Protein 4GLW (pdb70)

B-factor: mean 38.47, std 12.57, range [17.74, 134.4]

Nearest PDB structures (foldseek):
  4glw-assembly1_B  TM=1.004E+00  e=6.369E-64  Streptococcus pneumoniae P1031
  4glw-assembly1_A  TM=9.899E-01  e=1.123E-56  Streptococcus pneumoniae P1031
  5fpr-assembly1_A  TM=9.314E-01  e=1.658E-40  Staphylococcus aureus
  3jsn-assembly1_A  TM=9.360E-01  e=1.765E-40  Staphylococcus aureus
  1b04-assembly1_A  TM=9.534E-01  e=2.132E-38  Geobacillus stearothermophilus

Structure (mmCIF, N/CA/C/O backbone):
data_4GLW
#
_entry.id   4GLW
#
_cell.length_a   56.730
_cell.length_b   56.730
_cell.length_c   197.930
_cell.angle_alpha   90.000
_cell.angle_beta   90.000
_cell.angle_gamma   120.000
#
_symmetry.space_group_name_H-M   'P 31'
#
loop_
_entity.id
_entity.type
_entity.pdbx_description
1 polymer 'DNA ligase'
2 non-polymer 'SULFATE ION'
3 non-polymer 7-methoxy-6-methylpteridine-2,4-diamine
4 non-polymer 'BETA-NICOTINAMIDE RIBOSE MONOPHOSPHATE'
5 water water
#
loop_
_atom_site.group_PDB
_atom_site.id
_atom_site.type_symbol
_atom_site.label_atom_id
_atom_site.label_alt_id
_atom_site.label_comp_id
_atom_site.label_asym_id
_atom_site.label_entity_id
_atom_site.label_seq_id
_atom_site.pdbx_PDB_ins_code
_atom_site.Cartn_x
_atom_site.Cartn_y
_atom_site.Cartn_z
_atom_site.occupancy
_atom_site.B_iso_or_equiv
_atom_site.auth_seq_id
_atom_site.auth_comp_id
_atom_site.auth_asym_id
_atom_site.auth_atom_id
_atom_site.pdbx_PDB_model_num
ATOM 1 N N . ASN A 1 2 ? 2.760 27.790 5.469 1.00 60.39 2 ASN A N 1
ATOM 2 C CA . ASN A 1 2 ? 1.938 26.565 5.230 1.00 61.63 2 ASN A CA 1
ATOM 3 C C . ASN A 1 2 ? 0.459 26.840 5.478 1.00 65.03 2 ASN A C 1
ATOM 4 O O . ASN A 1 2 ? -0.369 26.720 4.559 1.00 58.61 2 ASN A O 1
ATOM 6 N N . LYS A 1 3 ? 0.134 27.223 6.717 1.00 63.15 3 LYS A N 1
ATOM 7 C CA . LYS A 1 3 ? -1.237 27.547 7.096 1.00 60.53 3 LYS A CA 1
ATOM 8 C C . LYS A 1 3 ? -1.731 28.649 6.165 1.00 64.97 3 LYS A C 1
ATOM 9 O O . LYS A 1 3 ? -2.939 28.764 5.884 1.00 66.03 3 LYS A O 1
ATOM 11 N N . ARG A 1 4 ? -0.771 29.440 5.681 1.00 62.82 4 ARG A N 1
ATOM 12 C CA . ARG A 1 4 ? -0.995 30.438 4.642 1.00 63.27 4 ARG A CA 1
ATOM 13 C C . ARG A 1 4 ? -1.783 29.834 3.431 1.00 66.16 4 ARG A C 1
ATOM 14 O O . ARG A 1 4 ? -2.988 30.066 3.262 1.00 72.60 4 ARG A O 1
ATOM 16 N N . MET A 1 5 ? -1.094 29.040 2.616 1.00 65.83 5 MET A N 1
ATOM 17 C CA . MET A 1 5 ? -1.687 28.334 1.480 1.00 64.75 5 MET A CA 1
ATOM 18 C C . MET A 1 5 ? -2.809 27.387 1.864 1.00 59.40 5 MET A C 1
ATOM 19 O O . MET A 1 5 ? -3.806 27.311 1.146 1.00 62.87 5 MET A O 1
ATOM 24 N N . ASN A 1 6 ? -2.640 26.659 2.975 1.00 63.23 6 ASN A N 1
ATOM 25 C CA . ASN A 1 6 ? -3.713 25.802 3.534 1.00 60.54 6 ASN A CA 1
ATOM 26 C C . ASN A 1 6 ? -5.089 26.493 3.433 1.00 58.82 6 ASN A C 1
ATOM 27 O O . ASN A 1 6 ? -6.066 25.866 3.035 1.00 65.97 6 ASN A O 1
ATOM 29 N N . GLU A 1 7 ? -5.140 27.788 3.750 1.00 58.91 7 GLU A N 1
ATOM 30 C CA . GLU A 1 7 ? -6.242 28.669 3.326 1.00 59.96 7 GLU A CA 1
ATOM 31 C C . GLU A 1 7 ? -5.788 29.557 2.153 1.00 65.40 7 GLU A C 1
ATOM 32 O O . GLU A 1 7 ? -6.606 30.182 1.455 1.00 61.33 7 GLU A O 1
ATOM 34 N N . ARG A 1 37 ? -5.471 35.253 -6.747 1.00 75.68 37 ARG A N 1
ATOM 35 C CA . ARG A 1 37 ? -4.172 35.603 -7.340 1.00 72.18 37 ARG A CA 1
ATOM 36 C C . ARG A 1 37 ? -3.073 35.445 -6.308 1.00 68.84 37 ARG A C 1
ATOM 37 O O . ARG A 1 37 ? -1.918 35.225 -6.668 1.00 78.66 37 ARG A O 1
ATOM 39 N N . GLU A 1 38 ? -3.441 35.531 -5.030 1.00 66.14 38 GLU A N 1
ATOM 40 C CA . GLU A 1 38 ? -2.473 35.482 -3.925 1.00 62.86 38 GLU A CA 1
ATOM 41 C C . GLU A 1 38 ? -1.698 34.162 -3.868 1.00 66.95 38 GLU A C 1
ATOM 42 O O . GLU A 1 38 ? -0.464 34.140 -3.641 1.00 59.49 38 GLU A O 1
ATOM 44 N N . LEU A 1 39 ? -2.428 33.064 -4.082 1.00 67.09 39 LEU A N 1
ATOM 45 C CA . LEU A 1 39 ? -1.856 31.736 -4.012 1.00 54.18 39 LEU A CA 1
ATOM 46 C C . LEU A 1 39 ? -0.689 31.580 -4.966 1.00 51.73 39 LEU A C 1
ATOM 47 O O . LEU A 1 39 ? 0.366 30.991 -4.615 1.00 39.90 39 LEU A O 1
ATOM 49 N N . VAL A 1 40 ? -0.897 32.118 -6.173 1.00 53.92 40 VAL A N 1
ATOM 50 C CA . VAL A 1 40 ? 0.037 32.014 -7.299 1.00 54.64 40 VAL A CA 1
ATOM 51 C C . VAL A 1 40 ? 1.393 32.567 -6.861 1.00 58.68 40 VAL A C 1
ATOM 52 O O . VAL A 1 40 ? 2.441 31.903 -7.012 1.00 55.10 40 VAL A O 1
ATOM 54 N N . GLU A 1 41 ? 1.342 33.775 -6.282 1.00 61.85 41 GLU A N 1
ATOM 55 C CA . GLU A 1 41 ? 2.512 34.475 -5.764 1.00 61.53 41 GLU A CA 1
ATOM 56 C C . GLU A 1 41 ? 3.226 33.605 -4.731 1.00 59.85 41 GLU A C 1
ATOM 57 O O . GLU A 1 41 ? 4.448 33.371 -4.850 1.00 59.88 41 GLU A O 1
ATOM 59 N N . LEU A 1 42 ? 2.474 33.088 -3.748 1.00 56.94 42 LEU A N 1
ATOM 60 C CA . LEU A 1 42 ? 3.096 32.220 -2.718 1.00 56.02 42 LEU A CA 1
ATOM 61 C C . LEU A 1 42 ? 3.686 30.920 -3.305 1.00 60.02 42 LEU A C 1
ATOM 62 O O . LEU A 1 42 ? 4.736 30.444 -2.838 1.00 51.96 42 LEU A O 1
ATOM 64 N N . GLU A 1 43 ? 3.029 30.392 -4.351 1.00 59.8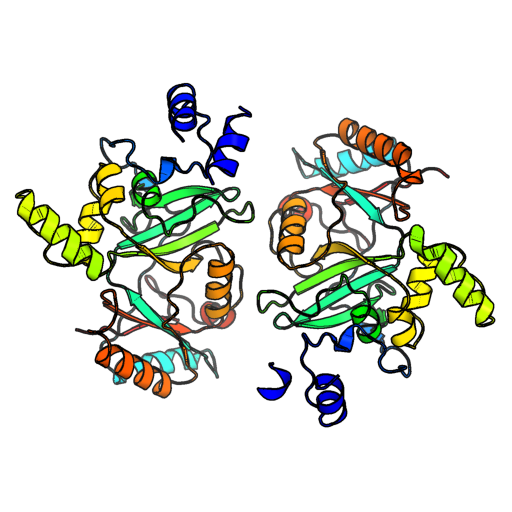7 43 GLU A N 1
ATOM 65 C CA . GLU A 1 43 ? 3.444 29.162 -5.004 1.00 64.29 43 GLU A CA 1
ATOM 66 C C . GLU A 1 43 ? 4.698 29.364 -5.862 1.00 71.07 43 GLU A C 1
ATOM 67 O O . GLU A 1 43 ? 5.576 28.469 -5.951 1.00 65.65 43 GLU A O 1
ATOM 69 N N . THR A 1 44 ? 4.817 30.538 -6.480 1.00 71.19 44 THR A N 1
ATOM 70 C CA . THR A 1 44 ? 6.027 30.794 -7.268 1.00 69.68 44 THR A CA 1
ATOM 71 C C . THR A 1 44 ? 7.211 31.094 -6.357 1.00 69.83 44 THR A C 1
ATOM 72 O O . THR A 1 44 ? 8.364 30.850 -6.730 1.00 72.51 44 THR A O 1
ATOM 76 N N . ALA A 1 45 ? 6.901 31.585 -5.154 1.00 73.47 45 ALA A N 1
ATOM 77 C CA . ALA A 1 45 ? 7.891 31.894 -4.110 1.00 75.45 45 ALA A CA 1
ATOM 78 C C . ALA A 1 45 ? 8.576 30.657 -3.509 1.00 80.30 45 ALA A C 1
ATOM 79 O O . ALA A 1 45 ? 9.805 30.530 -3.549 1.00 88.23 45 ALA A O 1
ATOM 81 N N . TYR A 1 46 ? 7.780 29.751 -2.951 1.00 84.55 46 TYR A N 1
ATOM 82 C CA . TYR A 1 46 ? 8.299 28.503 -2.413 1.00 85.60 46 TYR A CA 1
ATOM 83 C C . TYR A 1 46 ? 7.800 27.309 -3.258 1.00 84.64 46 TYR A C 1
ATOM 84 O O . TYR A 1 46 ? 7.082 26.450 -2.735 1.00 79.61 46 TYR A O 1
ATOM 86 N N . PRO A 1 47 ? 8.179 27.250 -4.565 1.00 77.65 47 PRO A N 1
ATOM 87 C CA . PRO A 1 47 ? 7.731 26.137 -5.408 1.00 81.82 47 PRO A CA 1
ATOM 88 C C . PRO A 1 47 ? 7.923 24.766 -4.742 1.00 87.01 47 PRO A C 1
ATOM 89 O O . PRO A 1 47 ? 7.095 23.870 -4.948 1.00 89.75 47 PRO A O 1
ATOM 93 N N . GLU A 1 48 ? 8.974 24.627 -3.926 1.00 84.32 48 GLU A N 1
ATOM 94 C CA . GLU A 1 48 ? 9.235 23.400 -3.144 1.00 82.28 48 GLU A CA 1
ATOM 95 C C . GLU A 1 48 ? 8.055 22.878 -2.268 1.00 80.01 48 GLU A C 1
ATOM 96 O O . GLU A 1 48 ? 8.167 21.805 -1.673 1.00 80.81 48 GLU A O 1
ATOM 98 N N . GLN A 1 49 ? 6.935 23.615 -2.207 1.00 75.54 49 GLN A N 1
ATOM 99 C CA . GLN A 1 49 ? 5.782 23.269 -1.321 1.00 68.34 49 GLN A CA 1
ATOM 100 C C . GLN A 1 49 ? 4.309 23.668 -1.775 1.00 65.92 49 GLN A C 1
ATOM 101 O O . GLN A 1 49 ? 3.531 24.206 -0.965 1.00 61.07 49 GLN A O 1
ATOM 103 N N . VAL A 1 50 ? 3.946 23.393 -3.047 1.00 61.13 50 VAL A N 1
ATOM 104 C CA . VAL A 1 50 ? 2.561 23.502 -3.546 1.00 48.16 50 VAL A CA 1
ATOM 105 C C . VAL A 1 50 ? 1.650 22.395 -2.982 1.00 50.88 50 VAL A C 1
ATOM 106 O O . VAL A 1 50 ? 2.078 21.250 -2.792 1.00 52.41 50 VAL A O 1
ATOM 108 N N . LEU A 1 51 ? 0.393 22.743 -2.703 1.00 47.68 51 LEU A N 1
ATOM 109 C CA . LEU A 1 51 ? -0.623 21.781 -2.232 1.00 45.61 51 LEU A CA 1
ATOM 110 C C . LEU A 1 51 ? -1.203 20.827 -3.337 1.00 44.14 51 LEU A C 1
ATOM 111 O O . LEU A 1 51 ? -1.534 21.265 -4.444 1.00 39.64 51 LEU A O 1
ATOM 116 N N . ALA A 1 52 ? -1.318 19.533 -3.018 1.00 41.22 52 ALA A N 1
ATOM 117 C CA . ALA A 1 52 ? -1.801 18.523 -3.976 1.00 41.77 52 ALA A CA 1
ATOM 118 C C . ALA A 1 52 ? -3.143 18.958 -4.490 1.00 43.98 52 ALA A C 1
ATOM 119 O O . ALA A 1 52 ? -3.457 18.792 -5.672 1.00 39.54 52 ALA A O 1
ATOM 121 N N . ASP A 1 53 ? -3.924 19.584 -3.603 1.00 41.75 53 ASP A N 1
ATOM 122 C CA . ASP A 1 53 ? -5.277 19.943 -3.946 1.00 45.50 53 ASP A CA 1
ATOM 123 C C . ASP A 1 53 ? -5.372 21.331 -4.584 1.00 45.37 53 ASP A C 1
ATOM 124 O O . ASP A 1 53 ? -6.475 21.759 -4.966 1.00 37.89 53 ASP A O 1
ATOM 126 N N . SER A 1 54 ? -4.218 22.017 -4.725 1.00 46.49 54 SER A N 1
ATOM 127 C CA . SER A 1 54 ? -4.154 23.366 -5.321 1.00 43.40 54 SER A CA 1
ATOM 128 C C . SER A 1 54 ? -4.923 23.425 -6.668 1.00 43.74 54 SER A C 1
ATOM 129 O O . SER A 1 54 ? -4.697 22.567 -7.515 1.00 44.39 54 SER A O 1
ATOM 132 N N . PRO A 1 55 ? -5.847 24.413 -6.857 1.00 46.46 55 PRO A N 1
ATOM 133 C CA . PRO A 1 55 ? -6.605 24.662 -8.129 1.00 46.10 55 PRO A CA 1
ATOM 134 C C . PRO A 1 55 ? -5.691 25.221 -9.245 1.00 46.74 55 PRO A C 1
ATOM 135 O O . PRO A 1 55 ? -6.124 25.426 -10.399 1.00 47.69 55 PRO A O 1
ATOM 139 N N . THR A 1 56 ? -4.454 25.515 -8.837 1.00 42.19 56 THR A N 1
ATOM 140 C CA . THR A 1 56 ? -3.330 25.949 -9.675 1.00 38.24 56 THR A CA 1
ATOM 141 C C . THR A 1 56 ? -2.892 24.877 -10.684 1.00 35.48 56 THR A C 1
ATOM 142 O O . THR A 1 56 ? -2.596 25.212 -11.815 1.00 33.76 56 THR A O 1
ATOM 146 N N . HIS A 1 57 ? -2.997 23.595 -10.308 1.00 32.21 57 HIS A N 1
ATOM 147 C CA . HIS A 1 57 ? -2.669 22.442 -11.222 1.00 37.62 57 HIS A CA 1
ATOM 148 C C . HIS A 1 57 ? -3.608 22.246 -12.406 1.00 36.86 57 HIS A C 1
ATOM 149 O O . HIS A 1 57 ? -3.332 21.431 -13.293 1.00 34.56 57 HIS A O 1
ATOM 156 N N . ARG A 1 58 ? -4.750 22.938 -12.381 1.00 35.14 58 ARG A N 1
ATOM 157 C CA . ARG A 1 58 ? -5.762 22.912 -13.434 1.00 35.17 58 ARG A CA 1
ATOM 158 C C . ARG A 1 58 ? -5.503 23.917 -14.551 1.00 40.34 58 ARG A C 1
ATOM 159 O O . ARG A 1 58 ? -6.207 23.905 -15.556 1.00 37.72 58 ARG A O 1
ATOM 167 N N . VAL A 1 59 ? -4.520 24.803 -14.350 1.00 36.18 59 VAL A N 1
ATOM 168 C CA . VAL A 1 59 ? -4.220 25.876 -15.293 1.00 36.82 59 VAL A CA 1
ATOM 169 C C . VAL A 1 59 ? -2.798 25.630 -15.751 1.00 36.00 59 VAL A C 1
ATOM 170 O O . VAL A 1 59 ? -2.015 24.938 -15.064 1.00 34.27 59 VAL A O 1
ATOM 174 N N . GLY A 1 60 ? -2.511 26.175 -16.935 1.00 36.66 60 GLY A N 1
ATOM 175 C CA . GLY A 1 60 ? -1.214 26.209 -17.601 1.00 33.39 60 GLY A CA 1
ATOM 176 C C . GLY A 1 60 ? 0.011 26.211 -16.742 1.00 38.37 60 GLY A C 1
ATOM 177 O O . GLY A 1 60 ? 0.153 27.056 -15.896 1.00 53.29 60 GLY A O 1
ATOM 178 N N . GLY A 1 61 ? 0.891 25.247 -16.922 1.00 35.43 61 GLY A N 1
ATOM 179 C CA . GLY A 1 61 ? 2.086 25.185 -16.077 1.00 34.96 61 GLY A CA 1
ATOM 180 C C . GLY A 1 61 ? 3.224 25.120 -17.046 1.00 34.50 61 GLY A C 1
ATOM 181 O O . GLY A 1 61 ? 3.173 25.751 -18.119 1.00 42.02 61 GLY A O 1
ATOM 182 N N . LYS A 1 62 ? 4.203 24.318 -16.694 1.00 34.26 62 LYS A N 1
ATOM 183 C CA . LYS A 1 62 ? 5.413 24.118 -17.444 1.00 37.37 62 LYS A CA 1
ATOM 184 C C . LYS A 1 62 ? 5.202 23.497 -18.784 1.00 38.51 62 LYS A C 1
ATOM 185 O O . LYS A 1 62 ? 4.220 22.782 -18.984 1.00 40.28 62 LYS A O 1
ATOM 191 N N . VAL A 1 63 ? 6.098 23.814 -19.706 1.00 40.32 63 VAL A N 1
ATOM 192 C CA . VAL A 1 63 ? 6.438 22.914 -20.806 1.00 40.46 63 VAL A CA 1
ATOM 193 C C . VAL A 1 63 ? 7.548 21.960 -20.382 1.00 41.75 63 VAL A C 1
ATOM 194 O O . VAL A 1 63 ? 8.594 22.380 -19.900 1.00 44.27 63 VAL A O 1
ATOM 198 N N . LEU A 1 64 ? 7.315 20.677 -20.627 1.00 39.67 64 LEU A N 1
ATOM 199 C CA . LEU A 1 64 ? 8.110 19.562 -20.147 1.00 46.76 64 LEU A CA 1
ATOM 200 C C . LEU A 1 64 ? 9.190 19.250 -21.152 1.00 49.09 64 LEU A C 1
ATOM 201 O O . LEU A 1 64 ? 9.022 19.576 -22.337 1.00 49.04 64 LEU A O 1
ATOM 203 N N . ASP A 1 65 ? 10.260 18.583 -20.691 1.00 53.85 65 ASP A N 1
ATOM 204 C CA . ASP A 1 65 ? 11.411 18.172 -21.533 1.00 56.63 65 ASP A CA 1
ATOM 205 C C . ASP A 1 65 ? 10.991 17.087 -22.540 1.00 55.73 65 ASP A C 1
ATOM 206 O O . ASP A 1 65 ? 10.789 17.359 -23.731 1.00 64.87 65 ASP A O 1
ATOM 208 N N . GLY A 1 66 ? 10.856 15.862 -22.064 1.00 56.48 66 GLY A N 1
ATOM 209 C CA . GLY A 1 66 ? 10.027 14.854 -22.732 1.00 45.28 66 GLY A CA 1
ATOM 210 C C . GLY A 1 66 ? 9.301 14.175 -21.596 1.00 44.89 66 GLY A C 1
ATOM 211 O O . GLY A 1 66 ? 9.478 14.573 -20.428 1.00 39.61 66 GLY A O 1
ATOM 212 N N . PHE A 1 67 ? 8.515 13.143 -21.902 1.00 39.78 67 PHE A N 1
ATOM 213 C CA . PHE A 1 67 ? 7.929 12.305 -20.855 1.00 41.07 67 PHE A CA 1
ATOM 214 C C . PHE A 1 67 ? 8.939 11.295 -20.377 1.00 39.94 67 PHE A C 1
ATOM 215 O O . PHE A 1 67 ? 9.732 10.781 -21.149 1.00 48.28 67 PHE A O 1
ATOM 223 N N . GLU A 1 68 ? 8.934 11.024 -19.094 1.00 38.22 68 GLU A N 1
ATOM 224 C CA . GLU A 1 68 ? 9.664 9.891 -18.583 1.00 42.79 68 GLU A CA 1
ATOM 225 C C . GLU A 1 68 ? 8.952 8.604 -19.018 1.00 44.42 68 GLU A C 1
ATOM 226 O O . GLU A 1 68 ? 7.748 8.611 -19.265 1.00 49.79 68 GLU A O 1
ATOM 228 N N . LYS A 1 69 ? 9.681 7.505 -19.152 1.00 49.54 69 LYS A N 1
ATOM 229 C CA . LYS A 1 69 ? 9.022 6.225 -19.410 1.00 49.37 69 LYS A CA 1
ATOM 230 C C . LYS A 1 69 ? 8.624 5.686 -18.033 1.00 53.26 69 LYS A C 1
ATOM 231 O O . LYS A 1 69 ? 9.337 5.930 -17.068 1.00 61.90 69 LYS A O 1
ATOM 233 N N . TYR A 1 70 ? 7.463 5.018 -17.924 1.00 50.14 70 TYR A N 1
ATOM 234 C CA . TYR A 1 70 ? 6.959 4.506 -16.636 1.00 46.73 70 TYR A CA 1
ATOM 235 C C . TYR A 1 70 ? 6.624 2.994 -16.752 1.00 44.66 70 TYR A C 1
ATOM 236 O O . TYR A 1 70 ? 5.962 2.553 -17.710 1.00 41.60 70 TYR A O 1
ATOM 245 N N . SER A 1 71 ? 7.050 2.189 -15.791 1.00 42.45 71 SER A N 1
ATOM 246 C CA . SER A 1 71 ? 6.764 0.760 -15.992 1.00 43.01 71 SER A CA 1
ATOM 247 C C . SER A 1 71 ? 5.571 0.378 -15.128 1.00 36.68 71 SER A C 1
ATOM 248 O O . SER A 1 71 ? 5.490 0.782 -13.978 1.00 35.11 71 SER A O 1
ATOM 251 N N . HIS A 1 72 ? 4.589 -0.305 -15.708 1.00 38.45 72 HIS A N 1
ATOM 252 C CA . HIS A 1 72 ? 3.299 -0.424 -15.014 1.00 34.29 72 HIS A CA 1
ATOM 253 C C . HIS A 1 72 ? 3.421 -1.416 -13.914 1.00 36.13 72 HIS A C 1
ATOM 254 O O . HIS A 1 72 ? 3.756 -2.572 -14.136 1.00 44.72 72 HIS A O 1
ATOM 261 N N . GLN A 1 73 ? 3.216 -0.958 -12.700 1.00 34.75 73 GLN A N 1
ATOM 262 C CA . GLN A 1 73 ? 3.079 -1.830 -11.546 1.00 38.53 73 GLN A CA 1
ATOM 263 C C . GLN A 1 73 ? 2.100 -2.995 -11.800 1.00 40.35 73 GLN A C 1
ATOM 264 O O . GLN A 1 73 ? 2.415 -4.136 -11.500 1.00 38.85 73 GLN A O 1
ATOM 270 N N . TYR A 1 74 ? 0.909 -2.693 -12.344 1.00 36.19 74 TYR A N 1
ATOM 271 C CA . TYR A 1 74 ? -0.042 -3.745 -12.721 1.00 35.85 74 TYR A CA 1
ATOM 272 C C . TYR A 1 74 ? -0.244 -3.766 -14.264 1.00 37.60 74 TYR A C 1
ATOM 273 O O . TYR A 1 74 ? -0.593 -2.741 -14.874 1.00 37.31 74 TYR A O 1
ATOM 282 N N . PRO A 1 75 ? -0.044 -4.941 -14.903 1.00 36.47 75 PRO A N 1
ATOM 283 C CA . PRO A 1 75 ? -0.010 -4.991 -16.407 1.00 38.85 75 PRO A CA 1
ATOM 284 C C . PRO A 1 75 ? -1.318 -4.528 -17.024 1.00 33.00 75 PRO A C 1
ATOM 285 O O . PRO A 1 75 ? -2.347 -4.853 -16.517 1.00 32.97 75 PRO A O 1
ATOM 289 N N . LEU A 1 76 ? -1.286 -3.702 -18.050 1.00 34.11 76 LEU A N 1
ATOM 290 C CA . LEU A 1 76 ? -2.538 -3.140 -18.496 1.00 37.92 76 LEU A CA 1
ATOM 291 C C . LEU A 1 76 ? -2.943 -3.997 -19.697 1.00 42.10 76 LEU A C 1
ATOM 292 O O . LEU A 1 76 ? -2.385 -3.884 -20.790 1.00 50.65 76 LEU A O 1
ATOM 297 N N . TYR A 1 77 ? -3.853 -4.935 -19.465 1.00 40.95 77 TYR A N 1
ATOM 298 C CA . TYR A 1 77 ? -4.175 -5.902 -20.521 1.00 36.35 77 TYR A CA 1
ATOM 299 C C . TYR A 1 77 ? -5.114 -5.339 -21.562 1.00 35.47 77 TYR A C 1
ATOM 300 O O . TYR A 1 77 ? -5.642 -4.232 -21.386 1.00 38.12 77 TYR A O 1
ATOM 309 N N . SER A 1 78 ? -5.320 -6.117 -22.630 1.00 37.08 78 SER A N 1
ATOM 310 C CA . SER A 1 78 ? -6.178 -5.792 -23.758 1.00 37.06 78 SER A CA 1
ATOM 311 C C . SER A 1 78 ? -7.478 -6.613 -23.791 1.00 35.06 78 SER A C 1
ATOM 312 O O . SER A 1 78 ? -7.629 -7.516 -23.017 1.00 33.87 78 SER A O 1
ATOM 315 N N . LEU A 1 79 ? -8.429 -6.262 -24.673 1.00 36.32 79 LEU A N 1
ATOM 316 C CA . LEU A 1 79 ? -9.676 -7.031 -24.821 1.00 34.49 79 LEU A CA 1
ATOM 317 C C . LEU A 1 79 ? -9.705 -7.911 -26.015 1.00 35.91 79 LEU A C 1
ATOM 318 O O . LEU A 1 79 ? -9.208 -7.539 -27.067 1.00 31.27 79 LEU A O 1
ATOM 323 N N . GLN A 1 80 ? -10.292 -9.092 -25.883 1.00 32.13 80 GLN A N 1
ATOM 324 C CA . GLN A 1 80 ? -10.440 -9.886 -27.080 1.00 33.02 80 GLN A CA 1
ATOM 325 C C . GLN A 1 80 ? -11.628 -9.254 -27.746 1.00 32.16 80 GLN A C 1
ATOM 326 O O . GLN A 1 80 ? -12.523 -8.793 -27.068 1.00 32.50 80 GLN A O 1
ATOM 332 N N . ASP A 1 81 ? -11.605 -9.188 -29.077 1.00 33.68 81 ASP A N 1
ATOM 333 C CA . ASP A 1 81 ? -12.687 -8.613 -29.863 1.00 32.07 81 ASP A CA 1
ATOM 334 C C . ASP A 1 81 ? -13.671 -9.657 -30.386 1.00 27.17 81 ASP A C 1
ATOM 335 O O . ASP A 1 81 ? -13.292 -10.793 -30.634 1.00 26.94 81 ASP A O 1
ATOM 340 N N . ALA A 1 82 ? -14.906 -9.219 -30.647 1.00 28.44 82 ALA A N 1
ATOM 341 C CA . ALA A 1 82 ? -15.969 -10.015 -31.232 1.00 26.71 82 ALA A CA 1
ATOM 342 C C . ALA A 1 82 ? -16.628 -9.187 -32.304 1.00 28.76 82 ALA A C 1
ATOM 343 O O . ALA A 1 82 ? -16.915 -7.995 -32.085 1.00 33.14 82 ALA A O 1
ATOM 345 N N . PHE A 1 83 ? -16.975 -9.793 -33.433 1.00 31.84 83 PHE A N 1
ATOM 346 C CA . PHE A 1 83 ? -17.645 -9.037 -34.497 1.00 33.07 83 PHE A CA 1
ATOM 347 C C . PHE A 1 83 ? -19.086 -9.389 -34.894 1.00 36.59 83 PHE A C 1
ATOM 348 O O . PHE A 1 83 ? -19.610 -8.854 -35.884 1.00 40.54 83 PHE A O 1
ATOM 356 N N . SER A 1 84 ? -19.742 -10.259 -34.131 1.00 34.07 84 SER A N 1
ATOM 357 C CA . SER A 1 84 ? -21.013 -10.853 -34.550 1.00 32.10 84 SER A CA 1
ATOM 358 C C . SER A 1 84 ? -21.614 -11.487 -33.360 1.00 36.56 84 SER A C 1
ATOM 359 O O . SER A 1 84 ? -20.874 -11.919 -32.448 1.00 30.02 84 SER A O 1
ATOM 362 N N . ARG A 1 85 ? -22.945 -11.629 -33.442 1.00 35.08 85 ARG A N 1
ATOM 363 C CA . ARG A 1 85 ? -23.722 -12.247 -32.413 1.00 34.60 85 ARG A CA 1
ATOM 364 C C . ARG A 1 85 ? -23.198 -13.641 -32.116 1.00 37.06 85 ARG A C 1
ATOM 365 O O . ARG A 1 85 ? -23.188 -14.038 -30.915 1.00 31.94 85 ARG A O 1
ATOM 373 N N . GLU A 1 86 ? -22.831 -14.408 -33.174 1.00 33.61 86 GLU A N 1
ATOM 374 C CA . GLU A 1 86 ? -22.332 -15.805 -33.009 1.00 32.44 86 GLU A CA 1
ATOM 375 C C . GLU A 1 86 ? -21.067 -15.867 -32.147 1.00 34.92 86 GLU A C 1
ATOM 376 O O . GLU A 1 86 ? -20.878 -16.798 -31.399 1.00 35.33 86 GLU A O 1
ATOM 378 N N . GLU A 1 87 ? -20.200 -14.866 -32.263 1.00 36.65 87 GLU A N 1
ATOM 379 C CA . GLU A 1 87 ? -18.957 -14.817 -31.489 1.00 31.66 87 GLU A CA 1
ATOM 380 C C . GLU A 1 87 ? -19.272 -14.521 -30.027 1.00 28.21 87 GLU A C 1
ATOM 381 O O . GLU A 1 87 ? -18.639 -15.054 -29.158 1.00 30.40 87 GLU A O 1
ATOM 387 N N . LEU A 1 88 ? -20.255 -13.651 -29.784 1.00 28.20 88 LEU A N 1
ATOM 388 C CA . LEU A 1 88 ? -20.822 -13.432 -28.429 1.00 29.61 88 LEU A CA 1
ATOM 389 C C . LEU A 1 88 ? -21.491 -14.706 -27.848 1.00 34.46 88 LEU A C 1
ATOM 390 O O . LEU A 1 88 ? -21.296 -15.048 -26.690 1.00 33.88 88 LEU A O 1
ATOM 395 N N . ASP A 1 89 ? -22.256 -15.413 -28.666 1.00 32.76 89 ASP A N 1
ATOM 396 C CA . ASP A 1 89 ? -22.708 -16.762 -28.293 1.00 38.83 89 ASP A CA 1
ATOM 397 C C . ASP A 1 89 ? -21.549 -17.603 -27.863 1.00 35.44 89 ASP A C 1
ATOM 398 O O . ASP A 1 89 ? -21.680 -18.268 -26.849 1.00 35.76 89 ASP A O 1
ATOM 403 N N . ALA A 1 90 ? -20.405 -17.506 -28.559 1.00 30.85 90 ALA A N 1
ATOM 404 C CA . ALA A 1 90 ? -19.258 -18.426 -28.331 1.00 32.13 90 ALA A CA 1
ATOM 405 C C . ALA A 1 90 ? -18.468 -18.126 -27.045 1.00 32.60 90 ALA A C 1
ATOM 406 O O . ALA A 1 90 ? -17.949 -19.029 -26.365 1.00 34.09 90 ALA A O 1
ATOM 408 N N . PHE A 1 91 ? -18.340 -16.840 -26.776 1.00 32.65 91 PHE A N 1
ATOM 409 C CA . PHE A 1 91 ? -17.830 -16.310 -25.530 1.00 29.71 91 PHE A CA 1
ATOM 410 C C . PHE A 1 91 ? -18.732 -16.835 -24.398 1.00 28.70 91 PHE A C 1
ATOM 411 O O . PHE A 1 91 ? -18.256 -17.491 -23.506 1.00 29.97 91 PHE A O 1
ATOM 419 N N . ASP A 1 92 ? -20.036 -16.589 -24.500 1.00 27.76 92 ASP A N 1
ATOM 420 C CA . ASP A 1 92 ? -20.969 -17.042 -23.428 1.00 32.63 92 ASP A CA 1
ATOM 421 C C . ASP A 1 92 ? -20.823 -18.556 -23.098 1.00 30.53 92 ASP A C 1
ATOM 422 O O . ASP A 1 92 ? -20.880 -18.946 -21.936 1.00 33.29 92 ASP A O 1
ATOM 427 N N . ALA A 1 93 ? -20.595 -19.371 -24.112 1.00 28.42 93 ALA A N 1
ATOM 428 C CA . ALA A 1 93 ? -20.504 -20.800 -23.914 1.00 29.40 93 ALA A CA 1
ATOM 429 C C . ALA A 1 93 ? -19.202 -21.171 -23.263 1.00 34.73 93 ALA A C 1
ATOM 430 O O . ALA A 1 93 ? -19.136 -22.121 -22.482 1.00 34.84 93 ALA A O 1
ATOM 432 N N . ARG A 1 94 ? -18.155 -20.417 -23.597 1.00 34.17 94 ARG A N 1
ATOM 433 C CA . ARG A 1 94 ? -16.841 -20.620 -23.038 1.00 34.64 94 ARG A CA 1
ATOM 434 C C . ARG A 1 94 ? -16.866 -20.210 -21.545 1.00 31.81 94 ARG A C 1
ATOM 435 O O . ARG A 1 94 ? -16.304 -20.880 -20.707 1.00 29.68 94 ARG A O 1
ATOM 443 N N . VAL A 1 95 ? -17.583 -19.148 -21.214 1.00 30.88 95 VAL A N 1
ATOM 444 C CA . VAL A 1 95 ? -17.663 -18.697 -19.833 1.00 29.66 95 VAL A CA 1
ATOM 445 C C . VAL A 1 95 ? -18.427 -19.770 -18.999 1.00 32.75 95 VAL A C 1
ATOM 446 O O . VAL A 1 95 ? -18.054 -20.093 -17.837 1.00 34.23 95 VAL A O 1
ATOM 450 N N . ARG A 1 96 ? -19.494 -20.323 -19.585 1.00 32.68 96 ARG A N 1
ATOM 451 C CA . ARG A 1 96 ? -20.357 -21.322 -18.856 1.00 31.76 96 ARG A CA 1
ATOM 452 C C . ARG A 1 96 ? -19.798 -22.709 -18.817 1.00 31.53 96 ARG A C 1
ATOM 453 O O . ARG A 1 96 ? -20.438 -23.655 -18.351 1.00 33.26 96 ARG A O 1
ATOM 461 N N . LYS A 1 97 ? -18.639 -22.863 -19.387 1.00 31.90 97 LYS A N 1
ATOM 462 C CA . LYS A 1 97 ? -17.847 -24.036 -19.108 1.00 38.24 97 LYS A CA 1
ATOM 463 C C . LYS A 1 97 ? -17.369 -24.029 -17.614 1.00 39.33 97 LYS A C 1
ATOM 464 O O . LYS A 1 97 ? -17.120 -25.084 -17.032 1.00 41.83 97 LYS A O 1
ATOM 470 N N . GLU A 1 98 ? -17.278 -22.856 -16.988 1.00 37.83 98 GLU A N 1
ATOM 471 C CA . GLU A 1 98 ? -16.756 -22.790 -15.623 1.00 31.52 98 GLU A CA 1
ATOM 472 C C . GLU A 1 98 ? -17.726 -22.139 -14.686 1.00 30.00 98 GLU A C 1
ATOM 473 O O . GLU A 1 98 ? -17.660 -22.386 -13.519 1.00 40.33 98 GLU A O 1
ATOM 475 N N . VAL A 1 99 ? -18.634 -21.299 -15.177 1.00 30.73 99 VAL A N 1
ATOM 476 C CA . VAL A 1 99 ? -19.614 -20.544 -14.316 1.00 32.92 99 VAL A CA 1
ATOM 477 C C . VAL A 1 99 ? -21.040 -20.916 -14.719 1.00 37.45 99 VAL A C 1
ATOM 478 O O . VAL A 1 99 ? -21.420 -20.801 -15.909 1.00 37.81 99 VAL A O 1
ATOM 482 N N . ALA A 1 100 ? -21.854 -21.317 -13.756 1.00 35.06 100 ALA A N 1
ATOM 483 C CA . ALA A 1 100 ? -23.161 -21.837 -14.122 1.00 39.44 100 ALA A CA 1
ATOM 484 C C . ALA A 1 100 ? -24.135 -20.746 -14.447 1.00 38.26 100 ALA A C 1
ATOM 485 O O . ALA A 1 100 ? -24.845 -20.846 -15.462 1.00 35.80 100 ALA A O 1
ATOM 487 N N . HIS A 1 101 ? -24.131 -19.685 -13.629 1.00 35.78 101 HIS A N 1
ATOM 488 C CA . HIS A 1 101 ? -25.172 -18.677 -13.715 1.00 43.30 101 HIS A CA 1
ATOM 489 C C . HIS A 1 101 ? -24.580 -17.326 -13.859 1.00 45.61 101 HIS A C 1
ATOM 490 O O . HIS A 1 101 ? -24.743 -16.474 -12.965 1.00 51.42 101 HIS A O 1
ATOM 497 N N . PRO A 1 102 ? -23.850 -17.095 -14.965 1.00 38.63 102 PRO A N 1
ATOM 498 C CA . PRO A 1 102 ? -23.179 -15.798 -15.008 1.00 33.76 102 PRO A CA 1
ATOM 499 C C . PRO A 1 102 ? -24.171 -14.646 -15.237 1.00 33.24 102 PRO A C 1
ATOM 500 O O . PRO A 1 102 ? -25.195 -14.806 -15.914 1.00 31.59 102 PRO A O 1
ATOM 504 N N . THR A 1 103 ? -23.915 -13.512 -14.591 1.00 31.34 103 THR A N 1
ATOM 505 C CA . THR A 1 103 ? -24.586 -12.237 -14.880 1.00 31.62 103 THR A CA 1
ATOM 506 C C . THR A 1 103 ? -23.509 -11.395 -15.621 1.00 37.09 103 THR A C 1
ATOM 507 O O . THR A 1 103 ? -22.347 -11.378 -15.205 1.00 31.90 103 THR A O 1
ATOM 511 N N . TYR A 1 104 ? -23.874 -10.723 -16.706 1.00 30.86 104 TYR A N 1
ATOM 512 C CA . TYR A 1 104 ? -22.904 -9.935 -17.430 1.00 32.61 104 TYR A CA 1
ATOM 513 C C . TYR A 1 104 ? -23.228 -8.481 -17.239 1.00 29.46 104 TYR A C 1
ATOM 514 O O . TYR A 1 104 ? -24.391 -8.140 -17.084 1.00 38.45 104 TYR A O 1
ATOM 523 N N . ILE A 1 105 ? -22.198 -7.644 -17.250 1.00 27.45 105 ILE A N 1
ATOM 524 C CA . ILE A 1 105 ? -22.322 -6.160 -17.291 1.00 26.97 105 ILE A CA 1
ATOM 525 C C . ILE A 1 105 ? -21.757 -5.689 -18.651 1.00 25.02 105 ILE A C 1
ATOM 526 O O . ILE A 1 105 ? -20.687 -6.103 -19.053 1.00 30.67 105 ILE A O 1
ATOM 531 N N . CYS A 1 106 ? -22.516 -4.935 -19.391 1.00 26.78 106 CYS A N 1
ATOM 532 C CA . CYS A 1 106 ? -22.174 -4.443 -20.721 1.00 27.15 106 CYS A CA 1
ATOM 533 C C . CYS A 1 106 ? -22.040 -2.964 -20.535 1.00 29.86 106 CYS A C 1
ATOM 534 O O . CYS A 1 106 ? -22.950 -2.321 -19.971 1.00 29.51 106 CYS A O 1
ATOM 537 N N . GLU A 1 107 ? -20.869 -2.455 -20.929 1.00 30.39 107 GLU A N 1
ATOM 538 C CA . GLU A 1 107 ? -20.484 -1.037 -20.797 1.00 34.52 107 GLU A CA 1
ATOM 539 C C . GLU A 1 107 ? -20.180 -0.448 -22.198 1.00 32.83 107 GLU A C 1
ATOM 540 O O . GLU A 1 107 ? -20.024 -1.214 -23.139 1.00 34.59 107 GLU A O 1
ATOM 546 N N . LEU A 1 108 ? -20.015 0.868 -22.334 1.00 26.74 108 LEU A N 1
ATOM 547 C CA . LEU A 1 108 ? -19.494 1.363 -23.616 1.00 28.44 108 LEU A CA 1
ATOM 548 C C . LEU A 1 108 ? -17.979 1.319 -23.675 1.00 24.98 108 LEU A C 1
ATOM 549 O O . LEU A 1 108 ? -17.296 1.608 -22.689 1.00 22.56 108 LEU A O 1
ATOM 554 N N . LYS A 1 109 ? -17.444 0.940 -24.823 1.00 23.40 109 LYS A N 1
ATOM 555 C CA . LYS A 1 109 ? -16.036 1.139 -25.114 1.00 25.56 109 LYS A CA 1
ATOM 556 C C . LYS A 1 109 ? -15.753 2.564 -25.701 1.00 29.68 109 LYS A C 1
ATOM 557 O O . LYS A 1 109 ? -15.966 2.815 -26.902 1.00 27.03 109 LYS A O 1
ATOM 563 N N . ILE A 1 110 ? -15.306 3.487 -24.851 1.00 29.20 110 ILE A N 1
ATOM 564 C CA . ILE A 1 110 ? -15.154 4.898 -25.248 1.00 30.64 110 ILE A CA 1
ATOM 565 C C . ILE A 1 110 ? -13.981 4.984 -26.204 1.00 30.66 110 ILE A C 1
ATOM 566 O O . ILE A 1 110 ? -12.990 4.311 -26.002 1.00 30.73 110 ILE A O 1
ATOM 571 N N . ASP A 1 111 ? -14.105 5.766 -27.268 1.00 33.53 111 ASP A N 1
ATOM 572 C CA . ASP A 1 111 ? -12.998 5.884 -28.213 1.00 33.52 111 ASP A CA 1
ATOM 573 C C . ASP A 1 111 ? -12.134 7.074 -27.768 1.00 38.27 111 ASP A C 1
ATOM 574 O O . ASP A 1 111 ? -12.495 8.248 -27.938 1.00 42.12 111 ASP A O 1
ATOM 579 N N . GLY A 1 112 ? -11.026 6.776 -27.107 1.00 36.87 112 GLY A N 1
ATOM 580 C CA . GLY A 1 112 ? -10.198 7.837 -26.584 1.00 35.31 112 GLY A CA 1
ATOM 581 C C . GLY A 1 112 ? -8.831 7.312 -26.366 1.00 30.07 112 GLY A C 1
ATOM 582 O O . GLY A 1 112 ? -8.473 6.281 -26.931 1.00 31.06 112 GLY A O 1
ATOM 583 N N . LEU A 1 113 ? -8.086 7.976 -25.477 1.00 29.63 113 LEU A N 1
ATOM 584 C CA . LEU A 1 113 ? -6.764 7.507 -25.178 1.00 27.99 113 LEU A CA 1
ATOM 585 C C . LEU A 1 113 ? -6.766 6.806 -23.823 1.00 33.29 113 LEU A C 1
ATOM 586 O O . LEU A 1 113 ? -7.214 7.346 -22.812 1.00 29.09 113 LEU A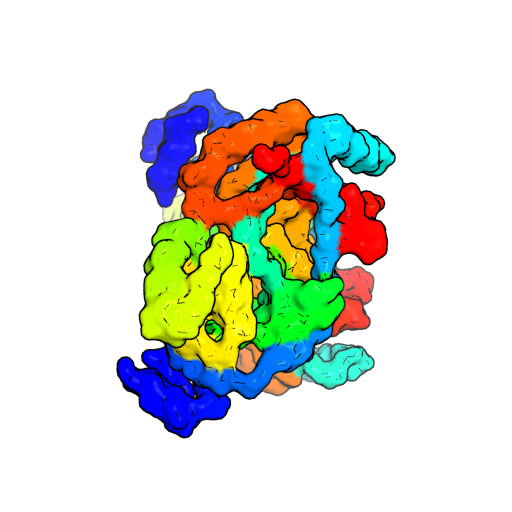 O 1
ATOM 591 N N . SER A 1 114 ? -6.156 5.637 -23.789 1.00 31.78 114 SER A N 1
ATOM 592 C CA . SER A 1 114 ? -6.279 4.843 -22.659 1.00 32.80 114 SER A CA 1
ATOM 593 C C . SER A 1 114 ? -5.220 5.235 -21.597 1.00 31.67 114 SER A C 1
ATOM 594 O O . SER A 1 114 ? -4.082 5.402 -21.924 1.00 30.32 114 SER A O 1
ATOM 597 N N . ILE A 1 115 ? -5.623 5.385 -20.337 1.00 26.58 115 ILE A N 1
ATOM 598 C CA . ILE A 1 115 ? -4.723 5.895 -19.285 1.00 30.09 115 ILE A CA 1
ATOM 599 C C . ILE A 1 115 ? -4.827 5.125 -17.994 1.00 28.99 115 ILE A C 1
ATOM 600 O O . ILE A 1 115 ? -5.806 4.439 -17.743 1.00 28.29 115 ILE A O 1
ATOM 605 N N . SER A 1 116 ? -3.822 5.300 -17.152 1.00 26.58 116 SER A N 1
ATOM 606 C CA . SER A 1 116 ? -3.738 4.649 -15.828 1.00 26.51 116 SER A CA 1
ATOM 607 C C . SER A 1 116 ? -3.424 5.751 -14.748 1.00 28.63 116 SER A C 1
ATOM 608 O O . SER A 1 116 ? -2.501 6.532 -14.988 1.00 23.08 116 SER A O 1
ATOM 611 N N . LEU A 1 117 ? -4.143 5.804 -13.601 1.00 23.86 117 LEU A N 1
ATOM 612 C CA . LEU A 1 117 ? -3.906 6.852 -12.574 1.00 22.87 117 LEU A CA 1
ATOM 613 C C . LEU A 1 117 ? -3.583 6.238 -11.260 1.00 24.49 117 LEU A C 1
ATOM 614 O O . LEU A 1 117 ? -4.428 5.503 -10.727 1.00 29.13 117 LEU A O 1
ATOM 619 N N . THR A 1 118 ? -2.372 6.472 -10.746 1.00 22.39 118 THR A N 1
ATOM 620 C CA . THR A 1 118 ? -1.906 5.969 -9.425 1.00 23.71 118 THR A CA 1
ATOM 621 C C . THR A 1 118 ? -2.074 7.067 -8.375 1.00 26.52 118 THR A C 1
ATOM 622 O O . THR A 1 118 ? -1.597 8.236 -8.586 1.00 26.34 118 THR A O 1
ATOM 626 N N . TYR A 1 119 ? -2.810 6.720 -7.296 1.00 24.00 119 TYR A N 1
ATOM 627 C CA . TYR A 1 119 ? -2.906 7.512 -6.072 1.00 23.31 119 TYR A CA 1
ATOM 628 C C . TYR A 1 119 ? -2.138 6.836 -4.913 1.00 28.06 119 TYR A C 1
ATOM 629 O O . TYR A 1 119 ? -2.146 5.598 -4.750 1.00 24.32 119 TYR A O 1
ATOM 638 N N . GLU A 1 120 ? -1.416 7.671 -4.167 1.00 26.86 120 GLU A N 1
ATOM 639 C CA . GLU A 1 120 ? -0.686 7.306 -2.996 1.00 28.93 120 GLU A CA 1
ATOM 640 C C . GLU A 1 120 ? -1.079 8.274 -1.921 1.00 27.99 120 GLU A C 1
ATOM 641 O O . GLU A 1 120 ? -1.045 9.486 -2.146 1.00 28.63 120 GLU A O 1
ATOM 647 N N . LYS A 1 121 ? -1.458 7.731 -0.772 1.00 31.04 121 LYS A N 1
ATOM 648 C CA . LYS A 1 121 ? -2.090 8.504 0.319 1.00 32.59 121 LYS A CA 1
ATOM 649 C C . LYS A 1 121 ? -3.250 9.353 -0.115 1.00 30.28 121 LYS A C 1
ATOM 650 O O . LYS A 1 121 ? -3.503 10.398 0.471 1.00 27.70 121 LYS A O 1
ATOM 656 N N . GLY A 1 122 ? -3.988 8.938 -1.136 1.00 27.50 122 GLY A N 1
ATOM 657 C CA . GLY A 1 122 ? -5.114 9.762 -1.550 1.00 22.59 122 GLY A CA 1
ATOM 658 C C . GLY A 1 122 ? -4.706 10.929 -2.458 1.00 23.93 122 GLY A C 1
ATOM 659 O O . GLY A 1 122 ? -5.550 11.745 -2.831 1.00 23.31 122 GLY A O 1
ATOM 660 N N . ILE A 1 123 ? -3.444 10.966 -2.900 1.00 24.83 123 ILE A N 1
ATOM 661 C CA . ILE A 1 123 ? -2.952 12.063 -3.845 1.00 27.88 123 ILE A CA 1
ATOM 662 C C . ILE A 1 123 ? -2.505 11.416 -5.169 1.00 25.48 123 ILE A C 1
ATOM 663 O O . ILE A 1 123 ? -1.779 10.394 -5.155 1.00 29.85 123 ILE A O 1
ATOM 668 N N . LEU A 1 124 ? -2.957 11.963 -6.280 1.00 26.65 124 LEU A N 1
ATOM 669 C CA . LEU A 1 124 ? -2.643 11.461 -7.614 1.00 22.90 124 LEU A CA 1
ATOM 670 C C . LEU A 1 124 ? -1.140 11.671 -7.828 1.00 24.77 124 LEU A C 1
ATOM 671 O O . LEU A 1 124 ? -0.631 12.823 -7.715 1.00 24.10 124 LEU A O 1
ATOM 676 N N . VAL A 1 125 ? -0.420 10.586 -8.086 1.00 22.25 125 VAL A N 1
ATOM 677 C CA . VAL A 1 125 ? 1.032 10.701 -8.206 1.00 25.23 125 VAL A CA 1
ATOM 678 C C . VAL A 1 125 ? 1.521 10.351 -9.616 1.00 31.27 125 VAL A C 1
ATOM 679 O O . VAL A 1 125 ? 2.517 10.903 -10.100 1.00 31.64 125 VAL A O 1
ATOM 683 N N . ALA A 1 126 ? 0.806 9.497 -10.324 1.00 28.84 126 ALA A N 1
ATOM 684 C CA . ALA A 1 126 ? 1.291 9.127 -11.667 1.00 31.76 126 ALA A CA 1
ATOM 685 C C . ALA A 1 126 ? 0.103 8.875 -12.573 1.00 33.29 126 ALA A C 1
ATOM 686 O O . ALA A 1 126 ? -0.767 8.038 -12.241 1.00 33.28 126 ALA A O 1
ATOM 688 N N . GLY A 1 127 ? 0.051 9.630 -13.670 1.00 25.89 127 GLY A N 1
ATOM 689 C CA . GLY A 1 127 ? -0.915 9.443 -14.738 1.00 29.45 127 GLY A CA 1
ATOM 690 C C . GLY A 1 127 ? -0.050 9.077 -15.930 1.00 33.13 127 GLY A C 1
ATOM 691 O O . GLY A 1 127 ? 0.911 9.813 -16.275 1.00 26.58 127 GLY A O 1
ATOM 692 N N . VAL A 1 128 ? -0.381 7.928 -16.524 1.00 28.85 128 VAL A N 1
ATOM 693 C CA . VAL A 1 128 ? 0.436 7.254 -17.520 1.00 33.14 128 VAL A CA 1
ATOM 694 C C . VAL A 1 128 ? -0.381 6.653 -18.674 1.00 33.12 128 VAL A C 1
ATOM 695 O O . VAL A 1 128 ? -1.429 6.028 -18.442 1.00 33.76 128 VAL A O 1
ATOM 699 N N . THR A 1 129 ? 0.106 6.825 -19.898 1.00 28.02 129 THR A N 1
ATOM 700 C CA . THR A 1 129 ? -0.437 6.142 -21.091 1.00 29.97 129 THR A CA 1
ATOM 701 C C . THR A 1 129 ? -0.279 4.615 -20.999 1.00 33.73 129 THR A C 1
ATOM 702 O O . THR A 1 129 ? 0.663 4.118 -20.387 1.00 28.34 129 THR A O 1
ATOM 706 N N . ARG A 1 130 ? -1.189 3.859 -21.644 1.00 35.68 130 ARG A N 1
ATOM 707 C CA . ARG A 1 130 ? -1.083 2.409 -21.591 1.00 40.11 130 ARG A CA 1
ATOM 708 C C . ARG A 1 130 ? 0.200 1.921 -22.239 1.00 44.52 130 ARG A C 1
ATOM 709 O O . ARG A 1 130 ? 0.822 0.952 -21.767 1.00 41.88 130 ARG A O 1
ATOM 717 N N . GLY A 1 131 ? 0.635 2.637 -23.281 1.00 49.48 131 GLY A N 1
ATOM 718 C CA . GLY A 1 131 ? 1.821 2.234 -24.018 1.00 53.15 131 GLY A CA 1
ATOM 719 C C . GLY A 1 131 ? 1.663 0.810 -24.564 1.00 51.85 131 GLY A C 1
ATOM 720 O O . GLY A 1 131 ? 0.647 0.486 -25.186 1.00 45.43 131 GLY A O 1
ATOM 721 N N . ASP A 1 132 ? 2.671 -0.023 -24.326 1.00 53.04 132 ASP A N 1
ATOM 722 C CA . ASP A 1 132 ? 2.671 -1.407 -24.809 1.00 56.94 132 ASP A CA 1
ATOM 723 C C . ASP A 1 132 ? 1.978 -2.383 -23.830 1.00 53.86 132 ASP A C 1
ATOM 724 O O . ASP A 1 132 ? 1.922 -3.582 -24.103 1.00 50.44 132 ASP A O 1
ATOM 729 N N . GLY A 1 133 ? 1.463 -1.857 -22.708 1.00 47.75 133 GLY A N 1
ATOM 730 C CA . GLY A 1 133 ? 0.829 -2.649 -21.652 1.00 44.66 133 GLY A CA 1
ATOM 731 C C . GLY A 1 133 ? 1.761 -2.941 -20.500 1.00 42.55 133 GLY A C 1
ATOM 732 O O . GLY A 1 133 ? 1.314 -3.258 -19.387 1.00 37.26 133 GLY A O 1
ATOM 733 N N . SER A 1 134 ? 3.059 -2.835 -20.786 1.00 39.64 134 SER A N 1
ATOM 734 C CA . SER A 1 134 ? 4.127 -2.807 -19.773 1.00 46.23 134 SER A CA 1
ATOM 735 C C . SER A 1 134 ? 4.830 -1.465 -19.481 1.00 41.68 134 SER A C 1
ATOM 736 O O . SER A 1 134 ? 5.117 -1.170 -18.314 1.00 43.05 134 SER A O 1
ATOM 739 N N . ILE A 1 135 ? 5.179 -0.706 -20.531 1.00 48.01 135 ILE A N 1
ATOM 740 C CA . ILE A 1 135 ? 5.800 0.632 -20.370 1.00 43.04 135 ILE A CA 1
ATOM 741 C C . ILE A 1 135 ? 4.986 1.708 -21.063 1.00 41.54 135 ILE A C 1
ATOM 742 O O . ILE A 1 135 ? 4.562 1.563 -22.226 1.00 41.74 135 ILE A O 1
ATOM 744 N N . GLY A 1 136 ? 4.709 2.778 -20.328 1.00 39.66 136 GLY A N 1
ATOM 745 C CA . GLY A 1 136 ? 3.973 3.896 -20.922 1.00 35.21 136 GLY A CA 1
ATOM 746 C C . GLY A 1 136 ? 4.731 5.192 -20.761 1.00 33.12 136 GLY A C 1
ATOM 747 O O . GLY A 1 136 ? 5.833 5.209 -20.222 1.00 36.41 136 GLY A O 1
ATOM 748 N N . GLU A 1 137 ? 4.151 6.279 -21.229 1.00 37.33 137 GLU A N 1
ATOM 749 C CA . GLU A 1 137 ? 4.728 7.612 -20.989 1.00 39.00 137 GLU A CA 1
ATOM 750 C C . GLU A 1 137 ? 4.041 8.308 -19.817 1.00 37.05 137 GLU A C 1
ATOM 751 O O . GLU A 1 137 ? 2.775 8.416 -19.770 1.00 27.62 137 GLU A O 1
ATOM 757 N N . ASN A 1 138 ? 4.865 8.778 -18.881 1.00 34.14 138 ASN A N 1
ATOM 758 C CA . ASN A 1 138 ? 4.400 9.500 -17.687 1.00 33.31 138 ASN A CA 1
ATOM 759 C C . ASN A 1 138 ? 3.908 10.869 -18.066 1.00 31.75 138 ASN A C 1
ATOM 760 O O . ASN A 1 138 ? 4.704 11.754 -18.277 1.00 36.69 138 ASN A O 1
ATOM 765 N N . ILE A 1 139 ? 2.602 11.054 -18.156 1.00 27.37 139 ILE A N 1
ATOM 766 C CA . ILE A 1 139 ? 1.989 12.312 -18.612 1.00 24.95 139 ILE A CA 1
ATOM 767 C C . ILE A 1 139 ? 1.224 12.976 -17.471 1.00 25.12 139 ILE A C 1
ATOM 768 O O . ILE A 1 139 ? 0.206 13.656 -17.690 1.00 24.86 139 ILE A O 1
ATOM 773 N N . THR A 1 140 ? 1.706 12.737 -16.251 1.00 24.62 140 THR A N 1
ATOM 774 C CA . THR A 1 140 ? 1.023 13.130 -15.008 1.00 28.49 140 THR A CA 1
ATOM 775 C C . THR A 1 140 ? 0.674 14.612 -15.009 1.00 30.00 140 THR A C 1
ATOM 776 O O . THR A 1 140 ? -0.452 15.000 -14.667 1.00 27.51 140 THR A O 1
ATOM 780 N N . GLU A 1 141 ? 1.616 15.444 -15.465 1.00 29.05 141 GLU A N 1
ATOM 781 C CA . GLU A 1 141 ? 1.370 16.918 -15.396 1.00 30.85 141 GLU A CA 1
ATOM 782 C C . GLU A 1 141 ? 0.273 17.324 -16.350 1.00 25.53 141 GLU A C 1
ATOM 783 O O . GLU A 1 141 ? -0.610 18.149 -16.013 1.00 21.70 141 GLU A O 1
ATOM 789 N N . ASN A 1 142 ? 0.252 16.646 -17.502 1.00 23.18 142 ASN A N 1
ATOM 790 C CA . ASN A 1 142 ? -0.718 16.962 -18.497 1.00 27.40 142 ASN A CA 1
ATOM 791 C C . ASN A 1 142 ? -2.127 16.546 -18.030 1.00 26.24 142 ASN A C 1
ATOM 792 O O . ASN A 1 142 ? -3.114 17.297 -18.202 1.00 26.73 142 ASN A O 1
ATOM 797 N N . LEU A 1 143 ? -2.223 15.325 -17.488 1.00 24.00 143 LEU A N 1
ATOM 798 C CA . LEU A 1 143 ? -3.504 14.795 -16.934 1.00 26.59 143 LEU A CA 1
ATOM 799 C C . LEU A 1 143 ? -4.130 15.648 -15.802 1.00 28.14 143 LEU A C 1
ATOM 800 O O . LEU A 1 143 ? -5.325 15.627 -15.638 1.00 27.51 143 LEU A O 1
ATOM 805 N N . LYS A 1 144 ? -3.326 16.352 -14.987 1.00 30.01 144 LYS A N 1
ATOM 806 C CA . LYS A 1 144 ? -3.891 17.273 -13.968 1.00 29.62 144 LYS A CA 1
ATOM 807 C C . LYS A 1 144 ? -4.696 18.389 -14.563 1.00 30.29 144 LYS A C 1
ATOM 808 O O . LYS A 1 144 ? -5.526 18.988 -13.874 1.00 29.24 144 LYS A O 1
ATOM 814 N N . ARG A 1 145 ? -4.500 18.682 -15.845 1.00 29.64 145 ARG A N 1
ATOM 815 C CA . ARG A 1 145 ? -5.369 19.701 -16.483 1.00 31.38 145 ARG A CA 1
ATOM 816 C C . ARG A 1 145 ? -6.594 19.148 -17.160 1.00 28.13 145 ARG A C 1
ATOM 817 O O . ARG A 1 145 ? -7.331 19.883 -17.809 1.00 33.11 145 ARG A O 1
ATOM 825 N N . VAL A 1 146 ? -6.874 17.870 -16.963 1.00 31.59 146 VAL A N 1
ATOM 826 C CA . VAL A 1 146 ? -8.198 17.345 -17.323 1.00 29.32 146 VAL A CA 1
ATOM 827 C C . VAL A 1 146 ? -9.048 17.513 -16.088 1.00 30.53 146 VAL A C 1
ATOM 828 O O . VAL A 1 146 ? -8.813 16.809 -15.100 1.00 26.02 146 VAL A O 1
ATOM 832 N N . LYS A 1 147 ? -9.982 18.473 -16.137 1.00 31.23 147 LYS A N 1
ATOM 833 C CA . LYS A 1 147 ? -10.726 18.949 -14.951 1.00 31.82 147 LYS A CA 1
ATOM 834 C C . LYS A 1 147 ? -11.454 17.830 -14.158 1.00 33.39 147 LYS A C 1
ATOM 835 O O . LYS A 1 147 ? -11.555 17.933 -12.926 1.00 31.84 147 LYS A O 1
ATOM 837 N N . ASP A 1 148 ? -11.934 16.802 -14.868 1.00 30.14 148 ASP A N 1
ATOM 838 C CA . ASP A 1 148 ? -12.627 15.575 -14.320 1.00 32.11 148 ASP A CA 1
ATOM 839 C C . ASP A 1 148 ? -11.774 14.750 -13.412 1.00 31.97 148 ASP A C 1
ATOM 840 O O . ASP A 1 148 ? -12.319 13.916 -12.657 1.00 31.07 148 ASP A O 1
ATOM 845 N N . ILE A 1 149 ? -10.446 14.775 -13.641 1.00 27.12 149 ILE A N 1
ATOM 846 C CA . ILE A 1 149 ? -9.538 13.931 -12.870 1.00 26.15 149 ILE A CA 1
ATOM 847 C C . ILE A 1 149 ? -9.330 14.545 -11.475 1.00 30.39 149 ILE A C 1
ATOM 848 O O . ILE A 1 149 ? -8.834 15.702 -11.345 1.00 30.34 149 ILE A O 1
ATOM 853 N N . PRO A 1 150 ? -9.677 13.770 -10.433 1.00 34.45 150 PRO A N 1
ATOM 854 C CA . PRO A 1 150 ? -9.404 14.121 -9.029 1.00 33.43 150 PRO A CA 1
ATOM 855 C C . PRO A 1 150 ? -7.899 14.204 -8.654 1.00 31.08 150 PRO A C 1
ATOM 856 O O . PRO A 1 150 ? -7.112 13.304 -8.945 1.00 29.85 150 PRO A O 1
ATOM 860 N N . LEU A 1 151 ? -7.510 15.303 -7.994 1.00 29.51 151 LEU A N 1
ATOM 861 C CA . LEU A 1 151 ? -6.111 15.514 -7.596 1.00 28.09 151 LEU A CA 1
ATOM 862 C C . LEU A 1 151 ? -5.868 14.774 -6.302 1.00 28.47 151 LEU A C 1
ATOM 863 O O . LEU A 1 151 ? -4.732 14.321 -6.021 1.00 24.23 151 LEU A O 1
ATOM 868 N N . THR A 1 152 ? -6.963 14.641 -5.534 1.00 25.84 152 THR A N 1
ATOM 869 C CA . THR A 1 152 ? -6.985 13.901 -4.284 1.00 27.75 152 THR A CA 1
ATOM 870 C C . THR A 1 152 ? -8.337 13.191 -4.046 1.00 26.46 152 THR A C 1
ATOM 871 O O . THR A 1 152 ? -9.292 13.481 -4.691 1.00 25.55 152 THR A O 1
ATOM 875 N N . LEU A 1 153 ? -8.351 12.253 -3.099 1.00 30.03 153 LEU A N 1
ATOM 876 C CA . LEU A 1 153 ? -9.476 11.377 -2.849 1.00 32.08 153 LEU A CA 1
ATOM 877 C C . LEU A 1 153 ? -10.038 11.697 -1.460 1.00 31.72 153 LEU A C 1
ATOM 878 O O . LEU A 1 153 ? -9.381 12.392 -0.715 1.00 34.11 153 LEU A O 1
ATOM 883 N N . PRO A 1 154 ? -11.261 11.212 -1.107 1.00 32.83 154 PRO A N 1
ATOM 884 C CA . PRO A 1 154 ? -11.646 11.497 0.269 1.00 30.39 154 PRO A CA 1
ATOM 885 C C . PRO A 1 154 ? -11.034 10.585 1.369 1.00 29.34 154 PRO A C 1
ATOM 886 O O . PRO A 1 154 ? -11.226 10.888 2.506 1.00 35.52 154 PRO A O 1
ATOM 890 N N . GLU A 1 155 ? -10.293 9.519 1.072 1.00 29.27 155 GLU A N 1
ATOM 891 C CA . GLU A 1 155 ? -9.594 8.785 2.120 1.00 32.55 155 GLU A CA 1
ATOM 892 C C . GLU A 1 155 ? -8.150 8.685 1.695 1.00 33.12 155 GLU A C 1
ATOM 893 O O . GLU A 1 155 ? -7.816 9.003 0.560 1.00 31.48 155 GLU A O 1
ATOM 899 N N . GLU A 1 156 ? -7.302 8.155 2.564 1.00 33.93 156 GLU A N 1
ATOM 900 C CA . GLU A 1 156 ? -5.845 8.177 2.260 1.00 38.49 156 GLU A CA 1
ATOM 901 C C . GLU A 1 156 ? -5.480 6.954 1.497 1.00 35.51 156 GLU A C 1
ATOM 902 O O . GLU A 1 156 ? -4.761 6.132 2.008 1.00 41.05 156 GLU A O 1
ATOM 908 N N . LEU A 1 157 ? -5.992 6.775 0.281 1.00 39.60 157 LEU A N 1
ATOM 909 C CA . LEU A 1 157 ? -5.829 5.439 -0.325 1.00 35.81 157 LEU A CA 1
ATOM 910 C C . LEU A 1 157 ? -4.560 5.269 -1.133 1.00 36.69 157 LEU A C 1
ATOM 911 O O . LEU A 1 157 ? -3.943 6.251 -1.602 1.00 36.72 157 LEU A O 1
ATOM 916 N N . ASP A 1 158 ? -4.169 4.014 -1.289 1.00 29.92 158 ASP A N 1
ATOM 917 C CA . ASP A 1 158 ? -3.365 3.626 -2.415 1.00 30.63 158 ASP A CA 1
ATOM 918 C C . ASP A 1 158 ? -4.219 2.770 -3.323 1.00 33.46 158 ASP A C 1
ATOM 919 O O . ASP A 1 158 ? -4.749 1.733 -2.903 1.00 29.77 158 ASP A O 1
ATOM 924 N N . ILE A 1 159 ? -4.373 3.251 -4.547 1.00 28.31 159 ILE A N 1
ATOM 925 C CA . ILE A 1 159 ? -5.288 2.726 -5.512 1.00 28.43 159 ILE A CA 1
ATOM 926 C C . ILE A 1 159 ? -4.799 3.150 -6.914 1.00 29.13 159 ILE A C 1
ATOM 927 O O . ILE A 1 159 ? -4.332 4.298 -7.119 1.00 26.23 159 ILE A O 1
ATOM 932 N N . THR A 1 160 ? -4.869 2.208 -7.862 1.00 30.11 160 THR A N 1
ATOM 933 C CA . THR A 1 160 ? -4.614 2.475 -9.266 1.00 28.23 160 THR A CA 1
ATOM 934 C C . THR A 1 160 ? -5.863 2.199 -10.092 1.00 32.41 160 THR A C 1
ATOM 935 O O . THR A 1 160 ? -6.407 1.092 -10.041 1.00 32.44 160 THR A O 1
ATOM 939 N N . VAL A 1 161 ? -6.304 3.184 -10.869 1.00 28.34 161 VAL A N 1
ATOM 940 C CA . VAL A 1 161 ? -7.528 3.022 -11.629 1.00 30.44 161 VAL A CA 1
ATOM 941 C C . VAL A 1 161 ? -7.236 3.096 -13.125 1.00 30.51 161 VAL A C 1
ATOM 942 O O . VAL A 1 161 ? -6.241 3.680 -13.505 1.00 27.77 161 VAL A O 1
ATOM 946 N N . ARG A 1 162 ? -8.069 2.492 -13.970 1.00 25.49 162 ARG A N 1
ATOM 947 C CA . ARG A 1 162 ? -7.876 2.720 -15.398 1.00 26.42 162 ARG A CA 1
ATOM 948 C C . ARG A 1 162 ? -9.095 3.249 -16.120 1.00 25.41 162 ARG A C 1
ATOM 949 O O . ARG A 1 162 ? -10.262 2.946 -15.753 1.00 23.42 162 ARG A O 1
ATOM 957 N N . GLY A 1 163 ? -8.860 3.939 -17.226 1.00 23.75 163 GLY A N 1
ATOM 958 C CA . GLY A 1 163 ? -10.007 4.351 -18.008 1.00 23.84 163 GLY A CA 1
ATOM 959 C C . GLY A 1 163 ? -9.570 4.986 -19.305 1.00 32.49 163 GLY A C 1
ATOM 960 O O . GLY A 1 163 ? -8.449 4.699 -19.806 1.00 29.18 163 GLY A O 1
ATOM 961 N N . GLU A 1 164 ? -10.435 5.830 -19.864 1.00 29.90 164 GLU A N 1
ATOM 962 C CA . GLU A 1 164 ? -10.105 6.368 -21.174 1.00 31.41 164 GLU A CA 1
ATOM 963 C C . GLU A 1 164 ? -10.248 7.877 -21.070 1.00 29.84 164 GLU A C 1
ATOM 964 O O . GLU A 1 164 ? -11.224 8.369 -20.507 1.00 33.85 164 GLU A O 1
ATOM 970 N N . CYS A 1 165 ? -9.260 8.629 -21.528 1.00 29.75 165 CYS A N 1
ATOM 971 C CA . CYS A 1 165 ? -9.424 10.117 -21.618 1.00 29.17 165 CYS A CA 1
ATOM 972 C C . CYS A 1 165 ? -9.847 10.508 -23.023 1.00 28.65 165 CYS A C 1
ATOM 973 O O . CYS A 1 165 ? -9.289 10.009 -23.972 1.00 28.06 165 CYS A O 1
ATOM 976 N N . TYR A 1 166 ? -10.816 11.408 -23.182 1.00 28.24 166 TYR A N 1
ATOM 977 C CA . TYR A 1 166 ? -11.352 11.650 -24.527 1.00 29.41 166 TYR A CA 1
ATOM 978 C C . TYR A 1 166 ? -11.756 13.122 -24.743 1.00 28.97 166 TYR A C 1
ATOM 979 O O . TYR A 1 166 ? -11.829 13.901 -23.796 1.00 29.17 166 TYR A O 1
ATOM 988 N N . MET A 1 167 ? -12.088 13.492 -25.976 1.00 28.14 167 MET A N 1
ATOM 989 C CA . MET A 1 167 ? -12.644 14.806 -26.237 1.00 31.37 167 MET A CA 1
ATOM 990 C C . MET A 1 167 ? -14.060 14.762 -26.739 1.00 28.56 167 MET A C 1
ATOM 991 O O . MET A 1 167 ? -14.331 14.127 -27.757 1.00 34.02 167 MET A O 1
ATOM 996 N N . PRO A 1 168 ? -14.964 15.508 -26.092 1.00 30.49 168 PRO A N 1
ATOM 997 C CA . PRO A 1 168 ? -16.337 15.551 -26.522 1.00 31.66 168 PRO A CA 1
ATOM 998 C C . PRO A 1 168 ? -16.505 16.080 -27.951 1.00 33.36 168 PRO A C 1
ATOM 999 O O . PRO A 1 168 ? -15.796 16.989 -28.348 1.00 29.95 168 PRO A O 1
ATOM 1003 N N . ARG A 1 169 ? -17.450 15.513 -28.699 1.00 36.90 169 ARG A N 1
ATOM 1004 C CA . ARG A 1 169 ? -17.748 15.969 -30.070 1.00 42.54 169 ARG A CA 1
ATOM 1005 C C . ARG A 1 169 ? -17.983 17.466 -30.144 1.00 44.74 169 ARG A C 1
ATOM 1006 O O . ARG A 1 169 ? -17.574 18.101 -31.105 1.00 42.28 169 ARG A O 1
ATOM 1014 N N . ALA A 1 170 ? -18.658 18.007 -29.133 1.00 47.88 170 ALA A N 1
ATOM 1015 C CA . ALA A 1 170 ? -18.882 19.443 -29.041 1.00 46.92 170 ALA A CA 1
ATOM 1016 C C . ALA A 1 170 ? -17.595 20.256 -29.237 1.00 45.27 170 ALA A C 1
ATOM 1017 O O . ALA A 1 170 ? -17.597 21.212 -29.981 1.00 50.90 170 ALA A O 1
ATOM 1019 N N . SER A 1 171 ? -16.506 19.862 -28.589 1.00 49.49 171 SER A N 1
ATOM 1020 C CA . SER A 1 171 ? -15.260 20.638 -28.551 1.00 43.83 171 SER A CA 1
ATOM 1021 C C . SER A 1 171 ? -14.363 20.482 -29.741 1.00 44.97 171 SER A C 1
ATOM 1022 O O . SER A 1 171 ? -13.534 21.344 -30.012 1.00 43.14 171 SER A O 1
ATOM 1025 N N . PHE A 1 172 ? -14.484 19.348 -30.414 1.00 42.02 172 PHE A N 1
ATOM 1026 C CA . PHE A 1 172 ? -13.622 19.013 -31.540 1.00 40.78 172 PHE A CA 1
ATOM 1027 C C . PHE A 1 172 ? -13.513 20.137 -32.593 1.00 43.43 172 PHE A C 1
ATOM 1028 O O . PHE A 1 172 ? -12.408 20.479 -33.003 1.00 44.18 172 PHE A O 1
ATOM 1036 N N . ASP A 1 173 ? -14.645 20.682 -33.029 1.00 41.65 173 ASP A N 1
ATOM 1037 C CA . ASP A 1 173 ? -14.669 21.681 -34.090 1.00 44.45 173 ASP A CA 1
ATOM 1038 C C . ASP A 1 173 ? -13.866 22.916 -33.695 1.00 47.98 173 ASP A C 1
ATOM 1039 O O . ASP A 1 173 ? -13.067 23.426 -34.498 1.00 53.22 173 ASP A O 1
ATOM 1041 N N . GLN A 1 174 ? -14.032 23.347 -32.445 1.00 44.60 174 GLN A N 1
ATOM 1042 C CA . GLN A 1 174 ? -13.285 24.476 -31.910 1.00 42.65 174 GLN A CA 1
ATOM 1043 C C . GLN A 1 174 ? -11.814 24.142 -31.927 1.00 44.75 174 GLN A C 1
ATOM 1044 O O . GLN A 1 174 ? -11.028 24.873 -32.536 1.00 45.70 174 GLN A O 1
ATOM 1050 N N . VAL A 1 175 ? -11.427 23.042 -31.297 1.00 33.04 175 VAL A N 1
ATOM 1051 C CA . VAL A 1 175 ? -10.032 22.723 -31.247 1.00 34.96 175 VAL A CA 1
ATOM 1052 C C . VAL A 1 175 ? -9.398 22.771 -32.624 1.00 39.60 175 VAL A C 1
ATOM 1053 O O . VAL A 1 175 ? -8.271 23.253 -32.757 1.00 45.55 175 VAL A O 1
ATOM 1057 N N . ASN A 1 176 ? -10.096 22.266 -33.647 1.00 42.82 176 ASN A N 1
ATOM 1058 C CA . ASN A 1 176 ? -9.463 22.099 -34.954 1.00 41.20 176 ASN A CA 1
ATOM 1059 C C . ASN A 1 176 ? -9.206 23.467 -35.592 1.00 41.96 176 ASN A C 1
ATOM 1060 O O . ASN A 1 176 ? -8.125 23.670 -36.182 1.00 40.60 176 ASN A O 1
ATOM 1065 N N . GLN A 1 177 ? -10.135 24.413 -35.394 1.00 39.11 177 GLN A N 1
ATOM 1066 C CA . GLN A 1 177 ? -9.861 25.854 -35.677 1.00 41.12 177 GLN A CA 1
ATOM 1067 C C . GLN A 1 177 ? -8.550 26.417 -35.042 1.00 45.65 177 GLN A C 1
ATOM 1068 O O . GLN A 1 177 ? -7.696 27.065 -35.738 1.00 42.02 177 GLN A O 1
ATOM 1070 N N . ALA A 1 178 ? -8.367 26.146 -33.745 1.00 40.66 178 ALA A N 1
ATOM 1071 C CA . ALA A 1 178 ? -7.125 26.490 -33.058 1.00 41.76 178 ALA A CA 1
ATOM 1072 C C . ALA A 1 178 ? -5.870 25.795 -33.641 1.00 46.34 178 ALA A C 1
ATOM 1073 O O . ALA A 1 178 ? -4.793 26.419 -33.691 1.00 42.32 178 ALA A O 1
ATOM 1075 N N . ARG A 1 179 ? -5.979 24.528 -34.075 1.00 36.55 179 ARG A N 1
ATOM 1076 C CA . ARG A 1 179 ? -4.833 23.879 -34.699 1.00 42.11 179 ARG A CA 1
ATOM 1077 C C . ARG A 1 179 ? -4.405 24.556 -36.052 1.00 52.79 179 ARG A C 1
ATOM 1078 O O . ARG A 1 179 ? -3.195 24.668 -36.367 1.00 49.45 179 ARG A O 1
ATOM 1086 N N . GLN A 1 180 ? -5.393 25.008 -36.825 1.00 45.06 180 GLN A N 1
ATOM 1087 C CA . GLN A 1 180 ? -5.152 25.720 -38.063 1.00 49.83 180 GLN A CA 1
ATOM 1088 C C . GLN A 1 180 ? -4.474 27.101 -37.819 1.00 56.11 180 GLN A C 1
ATOM 1089 O O . GLN A 1 180 ? -3.398 27.410 -38.387 1.00 47.56 180 GLN A O 1
ATOM 1095 N N . GLU A 1 181 ? -5.096 27.924 -36.966 1.00 54.16 181 GLU A N 1
ATOM 1096 C CA . GLU A 1 181 ? -4.557 29.252 -36.676 1.00 58.18 181 GLU A CA 1
ATOM 1097 C C . GLU A 1 181 ? -3.137 29.218 -36.139 1.00 49.79 181 GLU A C 1
ATOM 1098 O O . GLU A 1 181 ? -2.431 30.188 -36.208 1.00 44.86 181 GLU A O 1
ATOM 1104 N N . ASN A 1 182 ? -2.735 28.071 -35.612 1.00 55.78 182 ASN A N 1
ATOM 1105 C CA . ASN A 1 182 ? -1.377 27.854 -35.110 1.00 56.34 182 ASN A CA 1
ATOM 1106 C C . ASN A 1 182 ? -0.439 27.146 -36.154 1.00 52.37 182 ASN A C 1
ATOM 1107 O O . ASN A 1 182 ? 0.701 26.700 -35.840 1.00 48.32 182 ASN A O 1
ATOM 1112 N N . GLY A 1 183 ? -0.938 27.053 -37.395 1.00 47.20 183 GLY A N 1
ATOM 1113 C CA . GLY A 1 183 ? -0.265 26.334 -38.491 1.00 45.22 183 GLY A CA 1
ATOM 1114 C C . GLY A 1 183 ? 0.020 24.843 -38.260 1.00 44.88 183 GLY A C 1
ATOM 1115 O O . GLY A 1 183 ? 1.051 24.345 -38.720 1.00 41.93 183 GLY A O 1
ATOM 1116 N N . GLU A 1 184 ? -0.883 24.138 -37.560 1.00 45.75 184 GLU A N 1
ATOM 1117 C CA . GLU A 1 184 ? -0.779 22.663 -37.318 1.00 47.18 184 GLU A CA 1
ATOM 1118 C C . GLU A 1 184 ? -1.890 21.876 -38.037 1.00 44.40 184 GLU A C 1
ATOM 1119 O O . GLU A 1 184 ? -2.992 22.418 -38.269 1.00 42.70 184 GLU A O 1
ATOM 1125 N N . PRO A 1 185 ? -1.612 20.586 -38.344 1.00 45.36 185 PRO A N 1
ATOM 1126 C CA . PRO A 1 185 ? -2.632 19.777 -39.028 1.00 41.76 185 PRO A CA 1
ATOM 1127 C C . PRO A 1 185 ? -3.853 19.571 -38.101 1.00 49.51 185 PRO A C 1
ATOM 1128 O O . PRO A 1 185 ? -3.709 19.272 -36.884 1.00 45.20 185 PRO A O 1
ATOM 1132 N N . GLU A 1 186 ? -5.045 19.802 -38.644 1.00 47.09 186 GLU A N 1
ATOM 1133 C CA . GLU A 1 186 ? -6.249 19.446 -37.921 1.00 49.13 186 GLU A CA 1
ATOM 1134 C C . GLU A 1 186 ? -6.221 17.993 -37.430 1.00 45.45 186 GLU A C 1
ATOM 1135 O O . GLU A 1 186 ? -5.485 17.113 -37.949 1.00 39.39 186 GLU A O 1
ATOM 1141 N N . PHE A 1 187 ? -7.046 17.735 -36.427 1.00 40.29 187 PHE A N 1
ATOM 1142 C CA . PHE A 1 187 ? -7.049 16.426 -35.877 1.00 39.20 187 PHE A CA 1
ATOM 1143 C C . PHE A 1 187 ? -8.006 15.614 -36.713 1.00 31.45 187 PHE A C 1
ATOM 1144 O O . PHE A 1 187 ? -9.090 16.108 -37.087 1.00 34.07 187 PHE A O 1
ATOM 1152 N N . ALA A 1 188 ? -7.562 14.409 -37.076 1.00 27.05 188 ALA A N 1
ATOM 1153 C CA . ALA A 1 188 ? -8.340 13.498 -37.925 1.00 25.85 188 ALA A CA 1
ATOM 1154 C C . ALA A 1 188 ? -9.722 13.152 -37.300 1.00 31.56 188 ALA A C 1
ATOM 1155 O O . ALA A 1 188 ? -10.691 12.966 -38.029 1.00 30.72 188 ALA A O 1
ATOM 1157 N N . ASN A 1 189 ? -9.823 13.040 -35.969 1.00 31.44 189 ASN A N 1
ATOM 1158 C CA . ASN A 1 189 ? -11.134 12.806 -35.317 1.00 33.36 189 ASN A CA 1
ATOM 1159 C C . ASN A 1 189 ? -10.984 13.049 -33.805 1.00 37.95 189 ASN A C 1
ATOM 1160 O O . ASN A 1 189 ? -9.882 13.326 -33.325 1.00 33.78 189 ASN A O 1
ATOM 1165 N N . PRO A 1 190 ? -12.083 12.936 -33.034 1.00 36.93 190 PRO A N 1
ATOM 1166 C CA . PRO A 1 190 ? -11.877 13.277 -31.605 1.00 34.34 190 PRO A CA 1
ATOM 1167 C C . PRO A 1 190 ? -10.786 12.458 -30.871 1.00 31.43 190 PRO A C 1
ATOM 1168 O O . PRO A 1 190 ? -10.083 12.988 -30.008 1.00 37.67 190 PRO A O 1
ATOM 1172 N N . ARG A 1 191 ? -10.563 11.216 -31.268 1.00 27.84 191 ARG A N 1
ATOM 1173 C CA . ARG A 1 191 ? -9.692 10.378 -30.489 1.00 29.49 191 ARG A CA 1
ATOM 1174 C C . ARG A 1 191 ? -8.260 10.798 -30.662 1.00 31.35 191 ARG A C 1
ATOM 1175 O O . ARG A 1 191 ? -7.433 10.663 -29.747 1.00 28.52 191 ARG A O 1
ATOM 1183 N N . ASN A 1 192 ? -7.976 11.225 -31.884 1.00 31.77 192 ASN A N 1
ATOM 1184 C CA . ASN A 1 192 ? -6.690 11.710 -32.230 1.00 35.96 192 ASN A CA 1
ATOM 1185 C C . ASN A 1 192 ? -6.487 13.050 -31.616 1.00 31.67 192 ASN A C 1
ATOM 1186 O O . ASN A 1 192 ? -5.360 13.398 -31.315 1.00 32.54 192 ASN A O 1
ATOM 1191 N N . ALA A 1 193 ? -7.545 13.831 -31.485 1.00 28.82 193 ALA A N 1
ATOM 1192 C CA . ALA A 1 193 ? -7.364 15.144 -30.905 1.00 31.37 193 ALA A CA 1
ATOM 1193 C C . ALA A 1 193 ? -6.974 15.019 -29.398 1.00 34.30 193 ALA A C 1
ATOM 1194 O O . ALA A 1 193 ? -6.090 15.749 -28.891 1.00 28.53 193 ALA A O 1
ATOM 1196 N N . ALA A 1 194 ? -7.627 14.090 -28.702 1.00 32.91 194 ALA A N 1
ATOM 1197 C CA . ALA A 1 194 ? -7.338 13.869 -27.293 1.00 33.48 194 ALA A CA 1
ATOM 1198 C C . ALA A 1 194 ? -5.952 13.259 -27.117 1.00 33.22 194 ALA A C 1
ATOM 1199 O O . ALA A 1 194 ? -5.186 13.662 -26.240 1.00 32.45 194 ALA A O 1
ATOM 1201 N N . ALA A 1 195 ? -5.599 12.285 -27.942 1.00 32.44 195 ALA A N 1
ATOM 1202 C CA . ALA A 1 195 ? -4.318 11.630 -27.749 1.00 32.39 195 ALA A CA 1
ATOM 1203 C C . ALA A 1 195 ? -3.161 12.567 -28.086 1.00 35.42 195 ALA A C 1
ATOM 1204 O O . ALA A 1 195 ? -2.092 12.519 -27.456 1.00 31.75 195 ALA A O 1
ATOM 1206 N N . GLY A 1 196 ? -3.384 13.427 -29.069 1.00 32.71 196 GLY A N 1
ATOM 1207 C CA . GLY A 1 196 ? -2.349 14.377 -29.529 1.00 37.85 196 GLY A CA 1
ATOM 1208 C C . GLY A 1 196 ? -2.263 15.550 -28.568 1.00 38.79 196 GLY A C 1
ATOM 1209 O O . GLY A 1 196 ? -1.253 16.212 -28.509 1.00 35.95 196 GLY A O 1
ATOM 1210 N N . THR A 1 197 ? -3.316 15.772 -27.790 1.00 35.14 197 THR A N 1
ATOM 1211 C CA . THR A 1 197 ? -3.315 16.825 -26.785 1.00 31.69 197 THR A CA 1
ATOM 1212 C C . THR A 1 197 ? -2.527 16.326 -25.572 1.00 31.24 197 THR A C 1
ATOM 1213 O O . THR A 1 197 ? -1.809 17.070 -24.918 1.00 38.28 197 THR A O 1
ATOM 1217 N N . LEU A 1 198 ? -2.659 15.073 -25.241 1.00 27.25 198 LEU A N 1
ATOM 1218 C CA . LEU A 1 198 ? -2.063 14.600 -24.020 1.00 29.33 198 LEU A CA 1
ATOM 1219 C C . LEU A 1 198 ? -0.586 14.195 -24.250 1.00 32.04 198 LEU A C 1
ATOM 1220 O O . LEU A 1 198 ? 0.181 14.086 -23.278 1.00 29.42 198 LEU A O 1
ATOM 1225 N N . ARG A 1 199 ? -0.218 13.975 -25.508 1.00 30.58 199 ARG A N 1
ATOM 1226 C CA . ARG A 1 199 ? 1.159 13.569 -25.880 1.00 36.43 199 ARG A CA 1
ATOM 1227 C C . ARG A 1 199 ? 2.034 14.743 -26.278 1.00 35.08 199 ARG A C 1
ATOM 1228 O O . ARG A 1 199 ? 3.216 14.568 -26.473 1.00 39.69 199 ARG A O 1
ATOM 1236 N N . GLN A 1 200 ? 1.490 15.946 -26.394 1.00 38.26 200 GLN A N 1
ATOM 1237 C CA . GLN A 1 200 ? 2.377 17.084 -26.661 1.00 37.17 200 GLN A CA 1
ATOM 1238 C C . GLN A 1 200 ? 2.848 17.653 -25.317 1.00 40.22 200 GLN A C 1
ATOM 1239 O O . GLN A 1 200 ? 2.330 17.250 -24.277 1.00 32.91 200 GLN A O 1
ATOM 1245 N N . LEU A 1 201 ? 3.800 18.587 -25.332 1.00 35.89 201 LEU A N 1
ATOM 1246 C CA . LEU A 1 201 ? 4.647 18.778 -24.145 1.00 35.97 201 LEU A CA 1
ATOM 1247 C C . LEU A 1 201 ? 4.244 19.936 -23.250 1.00 34.73 201 LEU A C 1
ATOM 1248 O O . LEU A 1 201 ? 4.703 20.044 -22.093 1.00 39.50 201 LEU A O 1
ATOM 1253 N N . ASP A 1 202 ? 3.355 20.778 -23.770 1.00 36.70 202 ASP A N 1
ATOM 1254 C CA . ASP A 1 202 ? 2.888 21.921 -23.066 1.00 34.87 202 ASP A CA 1
ATOM 1255 C C . ASP A 1 202 ? 1.555 21.854 -22.308 1.00 40.62 202 ASP A C 1
ATOM 1256 O O . ASP A 1 202 ? 0.429 21.955 -22.911 1.00 31.19 202 ASP A O 1
ATOM 1261 N N . THR A 1 203 ? 1.704 21.840 -20.970 1.00 33.69 203 THR A N 1
ATOM 1262 C CA . THR A 1 203 ? 0.592 21.571 -20.063 1.00 33.21 203 THR A CA 1
ATOM 1263 C C . THR A 1 203 ? -0.508 22.518 -20.294 1.00 33.45 203 THR A C 1
ATOM 1264 O O . THR A 1 203 ? -1.703 22.159 -20.126 1.00 35.12 203 THR A O 1
ATOM 1268 N N . ALA A 1 204 ? -0.113 23.733 -20.690 1.00 35.07 204 ALA A N 1
ATOM 1269 C CA . ALA A 1 204 ? -1.056 24.869 -20.892 1.00 37.86 204 ALA A CA 1
ATOM 1270 C C . ALA A 1 204 ? -2.003 24.672 -22.100 1.00 35.41 204 ALA A C 1
ATOM 1271 O O . ALA A 1 204 ? -3.130 25.190 -22.150 1.00 31.82 204 ALA A O 1
ATOM 1273 N N . VAL A 1 205 ? -1.528 23.918 -23.088 1.00 37.95 205 VAL A N 1
ATOM 1274 C CA . VAL A 1 205 ? -2.395 23.474 -24.196 1.00 37.41 205 VAL A CA 1
ATOM 1275 C C . VAL A 1 205 ? -3.449 22.464 -23.692 1.00 34.35 205 VAL A C 1
ATOM 1276 O O . VAL A 1 205 ? -4.612 22.506 -24.107 1.00 36.31 205 VAL A O 1
ATOM 1280 N N . VAL A 1 206 ? -3.056 21.550 -22.801 1.00 36.78 206 VAL A N 1
ATOM 1281 C CA . VAL A 1 206 ? -4.074 20.618 -22.282 1.00 35.28 206 VAL A CA 1
ATOM 1282 C C . VAL A 1 206 ? -5.198 21.423 -21.650 1.00 37.26 206 VAL A C 1
ATOM 1283 O O . VAL A 1 206 ? -6.371 21.194 -21.952 1.00 32.23 206 VAL A O 1
ATOM 1287 N N . ALA A 1 207 ? -4.804 22.429 -20.851 1.00 35.91 207 ALA A N 1
ATOM 1288 C CA . ALA A 1 207 ? -5.703 23.296 -20.074 1.00 37.59 207 ALA A CA 1
ATOM 1289 C C . ALA A 1 207 ? -6.719 24.041 -20.926 1.00 39.56 207 ALA A C 1
ATOM 1290 O O . ALA A 1 207 ? -7.773 24.492 -20.449 1.00 40.20 207 ALA A O 1
ATOM 1292 N N . LYS A 1 208 ? -6.401 24.240 -22.185 1.00 42.14 208 LYS A N 1
ATOM 1293 C CA . LYS A 1 208 ? -7.337 25.028 -22.962 1.00 41.08 208 LYS A CA 1
ATOM 1294 C C . LYS A 1 208 ? -8.297 24.206 -23.793 1.00 43.06 208 LYS A C 1
ATOM 1295 O O . LYS A 1 208 ? -9.221 24.760 -24.352 1.00 39.08 208 LYS A O 1
ATOM 1301 N N . ARG A 1 209 ? -8.047 22.896 -23.916 1.00 40.26 209 ARG A N 1
ATOM 1302 C CA . ARG A 1 209 ? -8.996 22.022 -24.533 1.00 46.25 209 ARG A CA 1
ATOM 1303 C C . ARG A 1 209 ? -9.831 21.371 -23.420 1.00 49.15 209 ARG A C 1
ATOM 1304 O O . ARG A 1 209 ? -9.424 21.262 -22.263 1.00 63.94 209 ARG A O 1
ATOM 1312 N N . ASN A 1 210 ? -11.016 20.965 -23.748 1.00 39.52 210 ASN A N 1
ATOM 1313 C CA . ASN A 1 210 ? -11.848 20.454 -22.690 1.00 44.17 210 ASN A CA 1
ATOM 1314 C C . ASN A 1 210 ? -11.912 18.966 -22.906 1.00 34.47 210 ASN A C 1
ATOM 1315 O O . ASN A 1 210 ? -12.549 18.492 -23.851 1.00 39.85 210 ASN A O 1
ATOM 1320 N N . LEU A 1 211 ? -11.098 18.277 -22.139 1.00 27.71 211 LEU A N 1
ATOM 1321 C CA . LEU A 1 211 ? -10.900 16.848 -22.297 1.00 25.15 211 LEU A CA 1
ATOM 1322 C C . LEU A 1 211 ? -11.619 16.327 -21.096 1.00 26.91 211 LEU A C 1
ATOM 1323 O O . LEU A 1 211 ? -11.790 17.077 -20.149 1.00 23.48 211 LEU A O 1
ATOM 1328 N N . ALA A 1 212 ? -12.023 15.056 -21.113 1.00 30.04 212 ALA A N 1
ATOM 1329 C CA . ALA A 1 212 ? -12.769 14.492 -19.987 1.00 28.53 212 ALA A CA 1
ATOM 1330 C C . ALA A 1 212 ? -12.422 13.011 -19.817 1.00 28.06 212 ALA A C 1
ATOM 1331 O O . ALA A 1 212 ? -11.573 12.532 -20.564 1.00 28.82 212 ALA A O 1
ATOM 1333 N N . THR A 1 213 ? -13.055 12.298 -18.862 1.00 26.50 213 THR A N 1
ATOM 1334 C CA . THR A 1 213 ? -12.700 10.949 -18.605 1.00 28.94 213 THR A CA 1
ATOM 1335 C C . THR A 1 213 ? -13.853 10.009 -18.311 1.00 30.78 213 THR A C 1
ATOM 1336 O O . THR A 1 213 ? -14.916 10.425 -17.859 1.00 34.40 213 THR A O 1
ATOM 1340 N N . PHE A 1 214 ? -13.646 8.719 -18.617 1.00 29.43 214 PHE A N 1
ATOM 1341 C CA . PHE A 1 214 ? -14.517 7.679 -18.011 1.00 29.10 214 PHE A CA 1
ATOM 1342 C C . PHE A 1 214 ? -13.628 6.592 -17.461 1.00 23.46 214 PHE A C 1
ATOM 1343 O O . PHE A 1 214 ? -12.819 6.028 -18.156 1.00 28.11 214 PHE A O 1
ATOM 1351 N N . LEU A 1 215 ? -13.731 6.355 -16.168 1.00 25.60 215 LEU A N 1
ATOM 1352 C CA . LEU A 1 215 ? -12.988 5.286 -15.541 1.00 24.16 215 LEU A CA 1
ATOM 1353 C C . LEU A 1 215 ? -13.831 4.014 -15.572 1.00 25.57 215 LEU A C 1
ATOM 1354 O O . LEU A 1 215 ? -15.071 4.063 -15.376 1.00 29.20 215 LEU A O 1
ATOM 1359 N N . TYR A 1 216 ? -13.192 2.904 -15.882 1.00 25.47 216 TYR A N 1
ATOM 1360 C CA . TYR A 1 216 ? -13.919 1.643 -15.889 1.00 27.54 216 TYR A CA 1
ATOM 1361 C C . TYR A 1 216 ? -13.453 0.608 -14.933 1.00 29.24 216 TYR A C 1
ATOM 1362 O O . TYR A 1 216 ? -14.084 -0.418 -14.858 1.00 35.35 216 TYR A O 1
ATOM 1371 N N . GLN A 1 217 ? -12.395 0.837 -14.160 1.00 27.73 217 GLN A N 1
ATOM 1372 C CA . GLN A 1 217 ? -11.816 -0.262 -13.387 1.00 29.69 217 GLN A CA 1
ATOM 1373 C C . GLN A 1 217 ? -10.695 0.111 -12.430 1.00 32.91 217 GLN A C 1
ATOM 1374 O O . GLN A 1 217 ? -9.946 1.072 -12.715 1.00 27.63 217 GLN A O 1
ATOM 1380 N N . GLU A 1 218 ? -10.526 -0.664 -11.332 1.00 31.97 218 GLU A N 1
ATOM 1381 C CA . GLU A 1 218 ? -9.259 -0.646 -10.570 1.00 30.24 218 GLU A CA 1
ATOM 1382 C C . GLU A 1 218 ? -8.213 -1.502 -11.225 1.00 33.16 218 GLU A C 1
ATOM 1383 O O . GLU A 1 218 ? -8.475 -2.654 -11.619 1.00 31.58 218 GLU A O 1
ATOM 1389 N N . ALA A 1 219 ? -6.992 -1.008 -11.338 1.00 30.70 219 ALA A N 1
ATOM 1390 C CA . ALA A 1 219 ? -6.006 -1.917 -11.879 1.00 28.12 219 ALA A CA 1
ATOM 1391 C C . ALA A 1 219 ? -5.349 -2.654 -10.753 1.00 31.29 219 ALA A C 1
ATOM 1392 O O . ALA A 1 219 ? -4.831 -3.735 -10.975 1.00 34.91 219 ALA A O 1
ATOM 1394 N N . SER A 1 220 ? -5.293 -2.031 -9.572 1.00 28.66 220 SER A N 1
ATOM 1395 C CA . SER A 1 220 ? -4.778 -2.664 -8.379 1.00 29.81 220 SER A CA 1
ATOM 1396 C C . SER A 1 220 ? -5.904 -3.619 -7.890 1.00 34.21 220 SER A C 1
ATOM 1397 O O . SER A 1 220 ? -7.061 -3.459 -8.277 1.00 35.34 220 SER A O 1
ATOM 1400 N N . PRO A 1 221 ? -5.576 -4.610 -7.039 1.00 36.24 221 PRO A N 1
ATOM 1401 C CA . PRO A 1 221 ? -6.591 -5.614 -6.671 1.00 37.18 221 PRO A CA 1
ATOM 1402 C C . PRO A 1 221 ? -7.996 -5.022 -6.335 1.00 36.07 221 PRO A C 1
ATOM 1403 O O . PRO A 1 221 ? -8.080 -3.999 -5.650 1.00 33.68 221 PRO A O 1
ATOM 1407 N N . SER A 1 222 ? -9.075 -5.631 -6.848 1.00 30.24 222 SER A N 1
ATOM 1408 C CA . SER A 1 222 ? -10.401 -5.029 -6.698 1.00 37.35 222 SER A CA 1
ATOM 1409 C C . SER A 1 222 ? -10.778 -4.927 -5.230 1.00 34.58 222 SER A C 1
ATOM 1410 O O . SER A 1 222 ? -10.613 -5.865 -4.486 1.00 35.10 222 SER A O 1
ATOM 1413 N N . THR A 1 223 ? -11.260 -3.757 -4.839 1.00 30.57 223 THR A N 1
ATOM 1414 C CA . THR A 1 223 ? -11.785 -3.572 -3.523 1.00 29.82 223 THR A CA 1
ATOM 1415 C C . THR A 1 223 ? -13.197 -4.244 -3.369 1.00 34.10 223 THR A C 1
ATOM 1416 O O . THR A 1 223 ? -13.570 -4.642 -2.275 1.00 31.98 223 THR A O 1
ATOM 1420 N N . ARG A 1 224 ? -14.006 -4.292 -4.426 1.00 33.48 224 ARG A N 1
ATOM 1421 C CA . ARG A 1 224 ? -15.404 -4.802 -4.288 1.00 35.33 224 ARG A CA 1
ATOM 1422 C C . ARG A 1 224 ? -15.625 -6.140 -4.995 1.00 33.92 224 ARG A C 1
ATOM 1423 O O . ARG A 1 224 ? -14.746 -6.615 -5.737 1.00 35.27 224 ARG A O 1
ATOM 1431 N N . ASP A 1 225 ? -16.793 -6.747 -4.761 1.00 38.41 225 ASP A N 1
ATOM 1432 C CA . ASP A 1 225 ? -17.182 -8.128 -5.239 1.00 37.51 225 ASP A CA 1
ATOM 1433 C C . ASP A 1 225 ? -17.633 -8.309 -6.650 1.00 32.75 225 ASP A C 1
ATOM 1434 O O . ASP A 1 225 ? -18.026 -9.406 -7.049 1.00 31.94 225 ASP A O 1
ATOM 1439 N N . SER A 1 226 ? -17.736 -7.216 -7.350 1.00 30.34 226 SER A N 1
ATOM 1440 C CA . SER A 1 226 ? -18.440 -7.232 -8.556 1.00 29.01 226 SER A CA 1
ATOM 1441 C C . SER A 1 226 ? -18.133 -5.960 -9.299 1.00 27.75 226 SER A C 1
ATOM 1442 O O . SER A 1 226 ? -17.933 -4.904 -8.685 1.00 24.85 226 SER A O 1
ATOM 1445 N N . GLN A 1 227 ? -18.080 -6.070 -10.623 1.00 27.04 227 GLN A N 1
ATOM 1446 C CA . GLN A 1 227 ? -17.684 -4.982 -11.476 1.00 26.16 227 GLN A CA 1
ATOM 1447 C C . GLN A 1 227 ? -18.643 -3.843 -11.291 1.00 26.40 227 GLN A C 1
ATOM 1448 O O . GLN A 1 227 ? -18.228 -2.660 -11.192 1.00 25.93 227 GLN A O 1
ATOM 1454 N N . GLU A 1 228 ? -19.929 -4.191 -11.187 1.00 27.99 228 GLU A N 1
ATOM 1455 C CA . GLU A 1 228 ? -20.933 -3.192 -10.973 1.00 27.95 228 GLU A CA 1
ATOM 1456 C C . GLU A 1 228 ? -20.751 -2.437 -9.632 1.00 31.14 228 GLU A C 1
ATOM 1457 O O . GLU A 1 228 ? -21.001 -1.214 -9.557 1.00 28.43 228 GLU A O 1
ATOM 1463 N N . LYS A 1 229 ? -20.361 -3.147 -8.567 1.00 30.17 229 LYS A N 1
ATOM 1464 C CA . LYS A 1 229 ? -20.003 -2.466 -7.320 1.00 27.54 229 LYS A CA 1
ATOM 1465 C C . LYS A 1 229 ? -18.689 -1.585 -7.412 1.00 26.36 229 LYS A C 1
ATOM 1466 O O . LYS A 1 229 ? -18.612 -0.486 -6.815 1.00 25.04 229 LYS A O 1
ATOM 1472 N N . GLY A 1 230 ? -17.673 -2.072 -8.114 1.00 25.63 230 GLY A N 1
ATOM 1473 C CA . GLY A 1 230 ? -16.422 -1.272 -8.364 1.00 23.80 230 GLY A CA 1
ATOM 1474 C C . GLY A 1 230 ? -16.759 0.053 -8.981 1.00 24.28 230 GLY A C 1
ATOM 1475 O O . GLY A 1 230 ? -16.151 1.053 -8.614 1.00 26.20 230 GLY A O 1
ATOM 1476 N N . LEU A 1 231 ? -17.813 0.087 -9.847 1.00 27.21 231 LEU A N 1
ATOM 1477 C CA . LEU A 1 231 ? -18.121 1.295 -10.595 1.00 28.55 231 LEU A CA 1
ATOM 1478 C C . LEU A 1 231 ? -18.743 2.307 -9.667 1.00 29.82 231 LEU A C 1
ATOM 1479 O O . LEU A 1 231 ? -18.348 3.466 -9.656 1.00 29.73 231 LEU A O 1
ATOM 1484 N N . LYS A 1 232 ? -19.753 1.856 -8.916 1.00 30.06 232 LYS A N 1
ATOM 1485 C CA . LYS A 1 232 ? -20.361 2.628 -7.855 1.00 28.93 232 LYS A CA 1
ATOM 1486 C C . LYS A 1 232 ? -19.305 3.123 -6.819 1.00 28.52 232 LYS A C 1
ATOM 1487 O O . LYS A 1 232 ? -19.426 4.242 -6.343 1.00 28.30 232 LYS A O 1
ATOM 1493 N N . TYR A 1 233 ? -18.324 2.276 -6.445 1.00 26.05 233 TYR A N 1
ATOM 1494 C CA . TYR A 1 233 ? -17.246 2.653 -5.520 1.00 26.66 233 TYR A CA 1
ATOM 1495 C C . TYR A 1 233 ? -16.394 3.781 -6.152 1.00 29.39 233 TYR A C 1
ATOM 1496 O O . TYR A 1 233 ? -16.275 4.861 -5.599 1.00 36.07 233 TYR A O 1
ATOM 1505 N N . LEU A 1 234 ? -15.904 3.567 -7.366 1.00 28.86 234 LEU A N 1
ATOM 1506 C CA . LEU A 1 234 ? -15.126 4.597 -8.075 1.00 28.61 234 LEU A CA 1
ATOM 1507 C C . LEU A 1 234 ? -15.832 5.937 -8.122 1.00 27.30 234 LEU A C 1
ATOM 1508 O O . LEU A 1 234 ? -15.192 6.958 -7.911 1.00 29.67 234 LEU A O 1
ATOM 1513 N N . GLU A 1 235 ? -17.140 5.959 -8.339 1.00 28.51 235 GLU A N 1
ATOM 1514 C CA . GLU A 1 235 ? -17.930 7.156 -8.312 1.00 27.20 235 GLU A CA 1
ATOM 1515 C C . GLU A 1 235 ? -17.890 7.773 -6.895 1.00 33.72 235 GLU A C 1
ATOM 1516 O O . GLU A 1 235 ? -17.769 8.993 -6.722 1.00 31.69 235 GLU A O 1
ATOM 1522 N N . GLN A 1 236 ? -17.925 6.921 -5.875 1.00 32.77 236 GLN A N 1
ATOM 1523 C CA . GLN A 1 236 ? -17.865 7.416 -4.476 1.00 32.89 236 GLN A CA 1
ATOM 1524 C C . GLN A 1 236 ? -16.510 8.085 -4.274 1.00 35.27 236 GLN A C 1
ATOM 1525 O O . GLN A 1 236 ? -16.387 8.987 -3.466 1.00 36.42 236 GLN A O 1
ATOM 1531 N N . LEU A 1 237 ? -15.494 7.638 -4.984 1.00 27.61 237 LEU A N 1
ATOM 1532 C CA . LEU A 1 237 ? -14.154 8.308 -4.834 1.00 31.20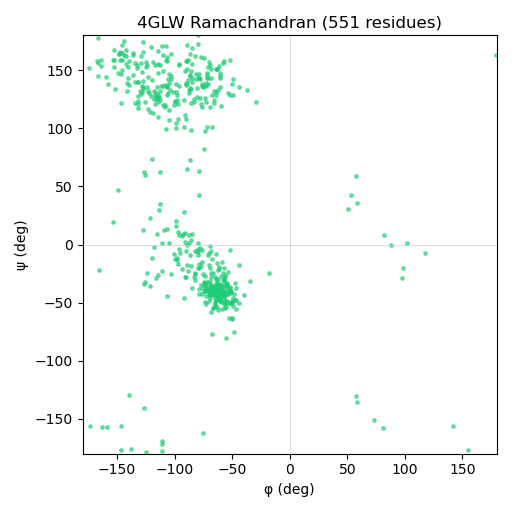 237 LEU A CA 1
ATOM 1533 C C . LEU A 1 237 ? -13.969 9.621 -5.492 1.00 30.79 237 LEU A C 1
ATOM 1534 O O . LEU A 1 237 ? -12.975 10.278 -5.191 1.00 33.66 237 LEU A O 1
ATOM 1539 N N . GLY A 1 238 ? -14.853 9.987 -6.417 1.00 28.30 238 GLY A N 1
ATOM 1540 C CA . GLY A 1 238 ? -14.735 11.263 -7.104 1.00 30.16 238 GLY A CA 1
ATOM 1541 C C . GLY A 1 238 ? -14.516 11.091 -8.599 1.00 33.57 238 GLY A C 1
ATOM 1542 O O . GLY A 1 238 ? -14.534 12.096 -9.295 1.00 29.08 238 GLY A O 1
ATOM 1543 N N . PHE A 1 239 ? -14.307 9.855 -9.091 1.00 28.58 239 PHE A N 1
ATOM 1544 C CA . PHE A 1 239 ? -14.166 9.583 -10.554 1.00 28.84 239 PHE A CA 1
ATOM 1545 C C . PHE A 1 239 ? -15.488 9.538 -11.354 1.00 35.47 239 PHE A C 1
ATOM 1546 O O . PHE A 1 239 ? -16.507 9.047 -10.847 1.00 34.64 239 PHE A O 1
ATOM 1554 N N . VAL A 1 240 ? -15.453 10.047 -12.592 1.00 33.98 240 VAL A N 1
ATOM 1555 C CA . VAL A 1 240 ? -16.582 10.006 -13.508 1.00 28.11 240 VAL A CA 1
ATOM 1556 C C . VAL A 1 240 ? -16.682 8.623 -14.118 1.00 27.73 240 VAL A C 1
ATOM 1557 O O . VAL A 1 240 ? -15.699 8.082 -14.663 1.00 24.64 240 VAL A O 1
ATOM 1561 N N . VAL A 1 241 ? -17.869 8.026 -14.000 1.00 28.49 241 VAL A N 1
ATOM 1562 C CA . VAL A 1 241 ? -18.110 6.654 -14.512 1.00 28.73 241 VAL A CA 1
ATOM 1563 C C . VAL A 1 241 ? -19.215 6.776 -15.552 1.00 31.23 241 VAL A C 1
ATOM 1564 O O . VAL A 1 241 ? -20.108 7.575 -15.395 1.00 32.03 241 VAL A O 1
ATOM 1568 N N . ASN A 1 242 ? -19.132 6.040 -16.644 1.00 31.88 242 ASN A N 1
ATOM 1569 C CA . ASN A 1 242 ? -20.112 6.201 -17.700 1.00 32.18 242 ASN A CA 1
ATOM 1570 C C . ASN A 1 242 ? -21.398 5.516 -17.255 1.00 31.86 242 ASN A C 1
ATOM 1571 O O . ASN A 1 242 ? -21.325 4.367 -16.782 1.00 27.93 242 ASN A O 1
ATOM 1576 N N . PRO A 1 243 ? -22.562 6.162 -17.471 1.00 33.42 243 PRO A N 1
ATOM 1577 C CA . PRO A 1 243 ? -23.774 5.644 -16.840 1.00 34.02 243 PRO A CA 1
ATOM 1578 C C . PRO A 1 243 ? -24.612 4.750 -17.771 1.00 34.04 243 PRO A C 1
ATOM 1579 O O . PRO A 1 243 ? -25.466 4.028 -17.269 1.00 42.28 243 PRO A O 1
ATOM 1583 N N . LYS A 1 244 ? -24.379 4.793 -19.096 1.00 33.21 244 LYS A N 1
ATOM 1584 C CA . LYS A 1 244 ? -25.064 3.882 -20.023 1.00 34.05 244 LYS A CA 1
ATOM 1585 C C . LYS A 1 244 ? -24.506 2.448 -19.927 1.00 35.39 244 LYS A C 1
ATOM 1586 O O . LYS A 1 244 ? -23.504 2.138 -20.544 1.00 31.49 244 LYS A O 1
ATOM 1588 N N . ARG A 1 245 ? -25.173 1.575 -19.162 1.00 32.44 245 ARG A N 1
ATOM 1589 C CA . ARG A 1 245 ? -24.677 0.211 -18.908 1.00 32.23 245 ARG A CA 1
ATOM 1590 C C . ARG A 1 245 ? -25.799 -0.587 -18.282 1.00 31.10 245 ARG A C 1
ATOM 1591 O O . ARG A 1 245 ? -26.708 -0.023 -17.708 1.00 32.86 245 ARG A O 1
ATOM 1599 N N . ILE A 1 246 ? -25.730 -1.902 -18.393 1.00 34.32 246 ILE A N 1
ATOM 1600 C CA . ILE A 1 246 ? -26.781 -2.794 -17.861 1.00 34.53 246 ILE A CA 1
ATOM 1601 C C . ILE A 1 246 ? -26.164 -4.057 -17.322 1.00 32.90 246 ILE A C 1
ATOM 1602 O O . ILE A 1 246 ? -25.007 -4.332 -17.583 1.00 33.89 246 ILE A O 1
ATOM 1607 N N . LEU A 1 247 ? -26.924 -4.784 -16.517 1.00 33.54 247 LEU A N 1
ATOM 1608 C CA . LEU A 1 247 ? -26.608 -6.146 -16.166 1.00 39.94 247 LEU A CA 1
ATOM 1609 C C . LEU A 1 247 ? -27.564 -7.052 -16.932 1.00 40.43 247 LEU A C 1
ATOM 1610 O O . LEU A 1 247 ? -28.711 -6.700 -17.093 1.00 44.64 247 LEU A O 1
ATOM 1615 N N . ALA A 1 248 ? -27.098 -8.207 -17.399 1.00 36.24 248 ALA A N 1
ATOM 1616 C CA . ALA A 1 248 ? -27.871 -9.009 -18.320 1.00 40.16 248 ALA A CA 1
ATOM 1617 C C . ALA A 1 248 ? -27.564 -10.444 -18.008 1.00 38.06 248 ALA A C 1
ATOM 1618 O O . ALA A 1 248 ? -26.467 -10.746 -17.538 1.00 37.19 248 ALA A O 1
ATOM 1620 N N . GLU A 1 249 ? -28.533 -11.328 -18.252 1.00 45.73 249 GLU A N 1
ATOM 1621 C CA . GLU A 1 249 ? -28.426 -12.754 -17.895 1.00 43.36 249 GLU A CA 1
ATOM 1622 C C . GLU A 1 249 ? -28.124 -13.638 -19.112 1.00 44.03 249 GLU A C 1
ATOM 1623 O O . GLU A 1 249 ? -27.524 -14.714 -18.985 1.00 52.61 249 GLU A O 1
ATOM 1625 N N . ASN A 1 250 ? -28.504 -13.167 -20.290 1.00 37.88 250 ASN A N 1
ATOM 1626 C CA . ASN A 1 250 ? -28.277 -13.892 -21.535 1.00 42.30 250 ASN A CA 1
ATOM 1627 C C . ASN A 1 250 ? -27.913 -12.987 -22.731 1.00 37.52 250 ASN A C 1
ATOM 1628 O O . ASN A 1 250 ? -28.138 -11.765 -22.699 1.00 39.34 250 ASN A O 1
ATOM 1633 N N . ILE A 1 251 ? -27.445 -13.629 -23.806 1.00 40.02 251 ILE A N 1
ATOM 1634 C CA . ILE A 1 251 ? -26.972 -12.988 -25.030 1.00 44.68 251 ILE A CA 1
ATOM 1635 C C . ILE A 1 251 ? -28.139 -12.260 -25.726 1.00 49.97 251 ILE A C 1
ATOM 1636 O O . ILE A 1 251 ? -27.944 -11.238 -26.391 1.00 51.74 251 ILE A O 1
ATOM 1638 N N . ASP A 1 252 ? -29.364 -12.746 -25.522 1.00 45.16 252 ASP A N 1
ATOM 1639 C CA . ASP A 1 252 ? -30.519 -12.039 -26.051 1.00 44.08 252 ASP A CA 1
ATOM 1640 C C . ASP A 1 252 ? -30.710 -10.650 -25.436 1.00 37.74 252 ASP A C 1
ATOM 1641 O O . ASP A 1 252 ? -30.981 -9.719 -26.151 1.00 36.16 252 ASP A O 1
ATOM 1646 N N . GLU A 1 253 ? -30.546 -10.509 -24.118 1.00 34.21 253 GLU A N 1
ATOM 1647 C CA . GLU A 1 253 ? -30.652 -9.202 -23.484 1.00 37.10 253 GLU A CA 1
ATOM 1648 C C . GLU A 1 253 ? -29.480 -8.301 -23.908 1.00 33.10 253 GLU A C 1
ATOM 1649 O O . GLU A 1 253 ? -29.667 -7.152 -24.182 1.00 31.17 253 GLU A O 1
ATOM 1655 N N . ILE A 1 254 ? -28.287 -8.866 -23.937 1.00 26.56 254 ILE A N 1
ATOM 1656 C CA . ILE A 1 254 ? -27.083 -8.188 -24.433 1.00 31.99 254 ILE A CA 1
ATOM 1657 C C . ILE A 1 254 ? -27.240 -7.659 -25.841 1.00 33.26 254 ILE A C 1
ATOM 1658 O O . ILE A 1 254 ? -26.967 -6.427 -26.098 1.00 36.71 254 ILE A O 1
ATOM 1663 N N . TRP A 1 255 ? -27.650 -8.560 -26.761 1.00 33.52 255 TRP A N 1
ATOM 1664 C CA . TRP A 1 255 ? -27.863 -8.139 -28.171 1.00 33.57 255 TRP A CA 1
ATOM 1665 C C . TRP A 1 255 ? -28.771 -6.924 -28.329 1.00 33.22 255 TRP A C 1
ATOM 1666 O O . TRP A 1 255 ? -28.471 -5.972 -29.123 1.00 34.44 255 TRP A O 1
ATOM 1677 N N . ASN A 1 256 ? -29.851 -6.876 -27.553 1.00 33.45 256 ASN A N 1
ATOM 1678 C CA . ASN A 1 256 ? -30.754 -5.705 -27.642 1.00 37.31 256 ASN A CA 1
ATOM 1679 C C . ASN A 1 256 ? -30.064 -4.446 -27.233 1.00 35.01 256 ASN A C 1
ATOM 1680 O O . ASN A 1 256 ? -30.274 -3.406 -27.826 1.00 36.72 256 ASN A O 1
ATOM 1685 N N . PHE A 1 257 ? -29.311 -4.545 -26.151 1.00 34.54 257 PHE A N 1
ATOM 1686 C CA . PHE A 1 257 ? -28.573 -3.397 -25.633 1.00 32.88 257 PHE A CA 1
ATOM 1687 C C . PHE A 1 257 ? -27.523 -2.960 -26.683 1.00 31.47 257 PHE A C 1
ATOM 1688 O O . PHE A 1 257 ? -27.314 -1.794 -26.871 1.00 35.30 257 PHE A O 1
ATOM 1696 N N . ILE A 1 258 ? -26.884 -3.892 -27.379 1.00 28.58 258 ILE A N 1
ATOM 1697 C CA . ILE A 1 258 ? -25.932 -3.478 -28.362 1.00 30.26 258 ILE A CA 1
ATOM 1698 C C . ILE A 1 258 ? -26.737 -2.795 -29.479 1.00 33.61 258 ILE A C 1
ATOM 1699 O O . ILE A 1 258 ? -26.256 -1.803 -30.011 1.00 37.32 258 ILE A O 1
ATOM 1704 N N . GLN A 1 259 ? -27.963 -3.277 -29.789 1.00 34.14 259 GLN A N 1
ATOM 1705 C CA . GLN A 1 259 ? -28.784 -2.703 -30.863 1.00 35.50 259 GLN A CA 1
ATOM 1706 C C . GLN A 1 259 ? -29.295 -1.309 -30.496 1.00 35.82 259 GLN A C 1
ATOM 1707 O O . GLN A 1 259 ? -29.317 -0.453 -31.354 1.00 37.75 259 GLN A O 1
ATOM 1713 N N . GLU A 1 260 ? -29.735 -1.097 -29.254 1.00 34.84 260 GLU A N 1
ATOM 1714 C CA . GLU A 1 260 ? -30.109 0.224 -28.758 1.00 35.37 260 GLU A CA 1
ATOM 1715 C C . GLU A 1 260 ? -28.919 1.200 -28.723 1.00 34.24 260 GLU A C 1
ATOM 1716 O O . GLU A 1 260 ? -29.047 2.405 -29.021 1.00 35.13 260 GLU A O 1
ATOM 1722 N N . VAL A 1 261 ? -27.751 0.679 -28.401 1.00 30.65 261 VAL A N 1
ATOM 1723 C CA . VAL A 1 261 ? -26.525 1.489 -28.452 1.00 27.89 261 VAL A CA 1
ATOM 1724 C C . VAL A 1 261 ? -26.173 1.944 -29.877 1.00 28.21 261 VAL A C 1
ATOM 1725 O O . VAL A 1 261 ? -25.946 3.176 -30.102 1.00 32.46 261 VAL A O 1
ATOM 1729 N N . GLY A 1 262 ? -26.111 0.980 -30.815 1.00 33.77 262 GLY A N 1
ATOM 1730 C CA . GLY A 1 262 ? -25.979 1.210 -32.278 1.00 35.49 262 GLY A CA 1
ATOM 1731 C C . GLY A 1 262 ? -26.920 2.258 -32.854 1.00 43.02 262 GLY A C 1
ATOM 1732 O O . GLY A 1 262 ? -26.535 3.041 -33.732 1.00 50.77 262 GLY A O 1
ATOM 1733 N N . GLN A 1 263 ? -28.153 2.312 -32.352 1.00 41.35 263 GLN A N 1
ATOM 1734 C CA . GLN A 1 263 ? -29.148 3.310 -32.812 1.00 43.19 263 GLN A CA 1
ATOM 1735 C C . GLN A 1 263 ? -28.918 4.729 -32.263 1.00 40.34 263 GLN A C 1
ATOM 1736 O O . GLN A 1 263 ? -29.016 5.700 -32.988 1.00 37.89 263 GLN A O 1
ATOM 1742 N N . GLU A 1 264 ? -28.584 4.832 -30.983 1.00 40.18 264 GLU A N 1
ATOM 1743 C CA . GLU A 1 264 ? -28.423 6.113 -30.293 1.00 44.17 264 GLU A CA 1
ATOM 1744 C C . GLU A 1 264 ? -27.092 6.759 -30.507 1.00 42.31 264 GLU A C 1
ATOM 1745 O O . GLU A 1 264 ? -26.895 7.869 -30.024 1.00 40.29 264 GLU A O 1
ATOM 1751 N N . ARG A 1 265 ? -26.160 6.079 -31.179 1.00 46.12 265 ARG A N 1
ATOM 1752 C CA . ARG A 1 265 ? -24.765 6.501 -31.049 1.00 46.37 265 ARG A CA 1
ATOM 1753 C C . ARG A 1 265 ? -24.416 7.780 -31.790 1.00 41.51 265 ARG A C 1
ATOM 1754 O O . ARG A 1 265 ? -23.536 8.513 -31.367 1.00 38.30 265 ARG A O 1
ATOM 1762 N N . GLU A 1 266 ? -25.134 8.086 -32.865 1.00 46.96 266 GLU A N 1
ATOM 1763 C CA . GLU A 1 266 ? -24.972 9.401 -33.523 1.00 52.71 266 GLU A CA 1
ATOM 1764 C C . GLU A 1 266 ? -25.235 10.622 -32.564 1.00 50.13 266 GLU A C 1
ATOM 1765 O O . GLU A 1 266 ? -24.602 11.669 -32.710 1.00 49.24 266 GLU A O 1
ATOM 1767 N N . ASN A 1 267 ? -26.109 10.425 -31.567 1.00 45.41 267 ASN A N 1
ATOM 1768 C CA . ASN A 1 267 ? -26.512 11.419 -30.518 1.00 46.39 267 ASN A CA 1
ATOM 1769 C C . ASN A 1 267 ? -25.709 11.477 -29.204 1.00 42.68 267 ASN A C 1
ATOM 1770 O O . ASN A 1 267 ? -25.985 12.315 -28.338 1.00 43.34 267 ASN A O 1
ATOM 1775 N N . LEU A 1 268 ? -24.765 10.562 -29.020 1.00 42.17 268 LEU A N 1
ATOM 1776 C CA . LEU A 1 268 ? -23.931 10.606 -27.821 1.00 41.61 268 LEU A CA 1
ATOM 1777 C C . LEU A 1 268 ? -22.999 11.829 -27.942 1.00 35.45 268 LEU A C 1
ATOM 1778 O O . LEU A 1 268 ? -22.754 12.324 -29.058 1.00 36.90 268 LEU A O 1
ATOM 1783 N N . PRO A 1 269 ? -22.500 12.331 -26.822 1.00 31.90 269 PRO A N 1
ATOM 1784 C CA . PRO A 1 269 ? -21.593 13.480 -26.967 1.00 32.59 269 PRO A CA 1
ATOM 1785 C C . PRO A 1 269 ? -20.073 13.125 -27.100 1.00 34.62 269 PRO A C 1
ATOM 1786 O O . PRO A 1 269 ? -19.211 14.054 -27.048 1.00 36.02 269 PRO A O 1
ATOM 1790 N N . TYR A 1 270 ? -19.765 11.829 -27.276 1.00 29.56 270 TYR A N 1
ATOM 1791 C CA . TYR A 1 270 ? -18.391 11.277 -27.455 1.00 31.25 270 TYR A CA 1
ATOM 1792 C C . TYR A 1 270 ? -18.476 10.162 -28.464 1.00 30.51 270 TYR A C 1
ATOM 1793 O O . TYR A 1 270 ? -19.526 9.614 -28.683 1.00 34.02 270 TYR A O 1
ATOM 1802 N N . ASP A 1 271 ? -17.362 9.765 -29.036 1.00 29.12 271 ASP A N 1
ATOM 1803 C CA . ASP A 1 271 ? -17.352 8.595 -29.895 1.00 30.20 271 ASP A CA 1
ATOM 1804 C C . ASP A 1 271 ? -17.197 7.293 -29.118 1.00 29.32 271 ASP A C 1
ATOM 1805 O O . ASP A 1 271 ? -16.595 7.242 -27.998 1.00 28.97 271 ASP A O 1
ATOM 1810 N N . ILE A 1 272 ? -17.678 6.210 -29.707 1.00 27.32 272 ILE A N 1
ATOM 1811 C CA . ILE A 1 272 ? -17.368 4.942 -29.105 1.00 28.74 272 ILE A CA 1
ATOM 1812 C C . ILE A 1 272 ? -16.843 4.060 -30.161 1.00 33.04 272 ILE A C 1
ATOM 1813 O O . ILE A 1 272 ? -17.099 4.300 -31.324 1.00 30.73 272 ILE A O 1
ATOM 1818 N N . ASP A 1 273 ? -16.164 2.995 -29.808 1.00 29.03 273 ASP A N 1
ATOM 1819 C CA . ASP A 1 273 ? -16.010 2.055 -30.860 1.00 36.19 273 ASP A CA 1
ATOM 1820 C C . ASP A 1 273 ? -16.558 0.659 -30.579 1.00 37.00 273 ASP A C 1
ATOM 1821 O O . ASP A 1 273 ? -16.148 -0.294 -31.243 1.00 41.70 273 ASP A O 1
ATOM 1826 N N . GLY A 1 274 ? -17.513 0.533 -29.649 1.00 33.76 274 GLY A N 1
ATOM 1827 C CA . GLY A 1 274 ? -18.012 -0.807 -29.302 1.00 28.98 274 GLY A CA 1
ATOM 1828 C C . GLY A 1 274 ? -18.597 -0.931 -27.902 1.00 27.01 274 GLY A C 1
ATOM 1829 O O . GLY A 1 274 ? -18.796 0.039 -27.224 1.00 23.07 274 GLY A O 1
ATOM 1830 N N . VAL A 1 275 ? -18.991 -2.130 -27.534 1.00 26.29 275 VAL A N 1
ATOM 1831 C CA . VAL A 1 275 ? -19.616 -2.374 -26.233 1.00 24.66 275 VAL A CA 1
ATOM 1832 C C . VAL A 1 275 ? -18.750 -3.449 -25.538 1.00 25.08 275 VAL A C 1
ATOM 1833 O O . VAL A 1 275 ? -18.368 -4.418 -26.170 1.00 24.51 275 VAL A O 1
ATOM 1837 N N . VAL A 1 276 ? -18.378 -3.248 -24.268 1.00 23.26 276 VAL A N 1
ATOM 1838 C CA . VAL A 1 276 ? -17.665 -4.267 -23.549 1.00 22.50 276 VAL A CA 1
ATOM 1839 C C . VAL A 1 276 ? -18.602 -5.089 -22.648 1.00 23.68 276 VAL A C 1
ATOM 1840 O O . VAL A 1 276 ? -19.367 -4.539 -21.877 1.00 25.14 276 VAL A O 1
ATOM 1844 N N . ILE A 1 277 ? -18.468 -6.403 -22.748 1.00 22.47 277 ILE A N 1
ATOM 1845 C CA . ILE A 1 277 ? -19.309 -7.346 -21.971 1.00 25.23 277 ILE A CA 1
ATOM 1846 C C . ILE A 1 277 ? -18.428 -8.070 -21.021 1.00 22.85 277 ILE A C 1
ATOM 1847 O O . ILE A 1 277 ? -17.448 -8.714 -21.438 1.00 28.09 277 ILE A O 1
ATOM 1852 N N . LYS A 1 278 ? -18.747 -7.979 -19.747 1.00 24.14 278 LYS A N 1
ATOM 1853 C CA . LYS A 1 278 ? -17.910 -8.628 -18.727 1.00 25.55 278 LYS A CA 1
ATOM 1854 C C . LYS A 1 278 ? -18.755 -9.480 -17.818 1.00 23.30 278 LYS A C 1
ATOM 1855 O O . LYS A 1 278 ? -19.890 -9.100 -17.504 1.00 26.63 278 LYS A O 1
ATOM 1861 N N . VAL A 1 279 ? -18.155 -10.554 -17.339 1.00 22.62 279 VAL A N 1
ATOM 1862 C CA . VAL A 1 279 ? -18.706 -11.331 -16.227 1.00 28.42 279 VAL A CA 1
ATOM 1863 C C . VAL A 1 279 ? -18.655 -10.431 -15.006 1.00 31.07 279 VAL A C 1
ATOM 1864 O O . VAL A 1 279 ? -17.563 -9.922 -14.672 1.00 31.57 279 VAL A O 1
ATOM 1868 N N . ASN A 1 280 ? -19.813 -10.233 -14.353 1.00 29.06 280 ASN A N 1
ATOM 1869 C CA . ASN A 1 280 ? -19.940 -9.231 -13.268 1.00 34.81 280 ASN A CA 1
ATOM 1870 C C . ASN A 1 280 ? -19.221 -9.545 -11.971 1.00 37.34 280 ASN A C 1
ATOM 1871 O O . ASN A 1 280 ? -18.530 -8.680 -11.400 1.00 34.30 280 ASN A O 1
ATOM 1876 N N . ASP A 1 281 ? -19.330 -10.799 -11.552 1.00 38.79 281 ASP A N 1
ATOM 1877 C CA . ASP A 1 281 ? -18.840 -11.221 -10.254 1.00 39.86 281 ASP A CA 1
ATOM 1878 C C . ASP A 1 281 ? -17.334 -11.560 -10.189 1.00 40.54 281 ASP A C 1
ATOM 1879 O O . ASP A 1 281 ? -16.867 -12.414 -10.940 1.00 41.52 281 ASP A O 1
ATOM 1884 N N . LEU A 1 282 ? -16.607 -10.905 -9.262 1.00 36.74 282 LEU A N 1
ATOM 1885 C CA . LEU A 1 282 ? -15.151 -11.078 -9.091 1.00 38.72 282 LEU A CA 1
ATOM 1886 C C . LEU A 1 282 ? -14.620 -12.487 -8.997 1.00 38.88 282 LEU A C 1
ATOM 1887 O O . LEU A 1 282 ? -13.668 -12.829 -9.687 1.00 32.39 282 LEU A O 1
ATOM 1892 N N . ALA A 1 283 ? -15.179 -13.274 -8.083 1.00 38.73 283 ALA A N 1
ATOM 1893 C CA . ALA A 1 283 ? -14.816 -14.696 -7.972 1.00 38.24 283 ALA A CA 1
ATOM 1894 C C . ALA A 1 283 ? -15.051 -15.494 -9.272 1.00 37.74 283 ALA A C 1
ATOM 1895 O O . ALA A 1 283 ? -14.205 -16.326 -9.656 1.00 42.45 283 ALA A O 1
ATOM 1897 N N . SER A 1 284 ? -16.190 -15.287 -9.940 1.00 37.24 284 SER A N 1
ATOM 1898 C CA . SER A 1 284 ? -16.352 -15.859 -11.319 1.00 38.83 284 SER A CA 1
ATOM 1899 C C . SER A 1 284 ? -15.180 -15.435 -12.223 1.00 37.21 284 SER A C 1
ATOM 1900 O O . SER A 1 284 ? -14.487 -16.258 -12.834 1.00 36.04 284 SER A O 1
ATOM 1903 N N . GLN A 1 285 ? -14.889 -14.146 -12.253 1.00 36.60 285 GLN A N 1
ATOM 1904 C CA . GLN A 1 285 ? -13.748 -13.701 -13.095 1.00 39.74 285 GLN A CA 1
ATOM 1905 C C . GLN A 1 285 ? -12.456 -14.405 -12.721 1.00 38.84 285 GLN A C 1
ATOM 1906 O O . GLN A 1 285 ? -11.696 -14.769 -13.577 1.00 38.31 285 GLN A O 1
ATOM 1912 N N . GLU A 1 286 ? -12.247 -14.586 -11.424 1.00 42.71 286 GLU A N 1
ATOM 1913 C CA . GLU A 1 286 ? -11.086 -15.239 -10.836 1.00 46.89 286 GLU A CA 1
ATOM 1914 C C . GLU A 1 286 ? -10.771 -16.599 -11.416 1.00 48.33 286 GLU A C 1
ATOM 1915 O O . GLU A 1 286 ? -9.606 -16.890 -11.768 1.00 47.87 286 GLU A O 1
ATOM 1921 N N . GLU A 1 287 ? -11.780 -17.462 -11.477 1.00 46.67 287 GLU A N 1
ATOM 1922 C CA . GLU A 1 287 ? -11.497 -18.807 -11.963 1.00 50.87 287 GLU A CA 1
ATOM 1923 C C . GLU A 1 287 ? -11.465 -18.932 -13.469 1.00 45.79 287 GLU A C 1
ATOM 1924 O O . GLU A 1 287 ? -10.814 -19.817 -13.970 1.00 42.47 287 GLU A O 1
ATOM 1930 N N . LEU A 1 288 ? -12.139 -18.051 -14.187 1.00 37.42 288 LEU A N 1
ATOM 1931 C CA . LEU A 1 288 ? -11.918 -17.994 -15.626 1.00 34.66 288 LEU A CA 1
ATOM 1932 C C . LEU A 1 288 ? -10.498 -17.553 -15.935 1.00 35.74 288 LEU A C 1
ATOM 1933 O O . LEU A 1 288 ? -9.897 -18.055 -16.854 1.00 33.05 288 LEU A O 1
ATOM 1938 N N . GLY A 1 289 ? -9.970 -16.579 -15.180 1.00 37.67 289 GLY A N 1
ATOM 1939 C CA . GLY A 1 289 ? -8.582 -16.170 -15.382 1.00 31.26 289 GLY A CA 1
ATOM 1940 C C . GLY A 1 289 ? -8.321 -15.363 -16.625 1.00 32.87 289 GLY A C 1
ATOM 1941 O O . GLY A 1 289 ? -9.230 -14.659 -17.140 1.00 30.81 289 GLY A O 1
ATOM 1942 N N . PHE A 1 290 ? -7.087 -15.502 -17.130 1.00 35.60 290 PHE A N 1
ATOM 1943 C CA . PHE A 1 290 ? -6.496 -14.613 -18.148 1.00 36.06 290 PHE A CA 1
ATOM 1944 C C . PHE A 1 290 ? -5.697 -15.394 -19.152 1.00 36.23 290 PHE A C 1
ATOM 1945 O O . PHE A 1 290 ? -5.034 -16.332 -18.771 1.00 42.32 290 PHE A O 1
ATOM 1953 N N . THR A 1 291 ? -5.711 -15.003 -20.432 1.00 34.06 291 THR A N 1
ATOM 1954 C CA . THR A 1 291 ? -4.702 -15.486 -21.388 1.00 31.95 291 THR A CA 1
ATOM 1955 C C . THR A 1 291 ? -3.457 -14.646 -21.125 1.00 37.36 291 THR A C 1
ATOM 1956 O O . THR A 1 291 ? -3.468 -13.808 -20.250 1.00 36.06 291 THR A O 1
ATOM 1960 N N . VAL A 1 292 ? -2.377 -14.869 -21.852 1.00 42.15 292 VAL A N 1
ATOM 1961 C CA . VAL A 1 292 ? -1.196 -13.992 -21.763 1.00 45.37 292 VAL A CA 1
ATOM 1962 C C . VAL A 1 292 ? -1.474 -12.536 -22.241 1.00 44.98 292 VAL A C 1
ATOM 1963 O O . VAL A 1 292 ? -0.643 -11.664 -22.108 1.00 46.89 292 VAL A O 1
ATOM 1967 N N . LYS A 1 293 ? -2.639 -12.272 -22.818 1.00 49.12 293 LYS A N 1
ATOM 1968 C CA . LYS A 1 293 ? -2.932 -10.931 -23.354 1.00 43.43 293 LYS A CA 1
ATOM 1969 C C . LYS A 1 293 ? -4.157 -10.269 -22.737 1.00 41.72 293 LYS A C 1
ATOM 1970 O O . LYS A 1 293 ? -4.161 -9.044 -22.552 1.00 38.73 293 LYS A O 1
ATOM 1972 N N . ALA A 1 294 ? -5.187 -11.055 -22.411 1.00 34.13 294 ALA A N 1
ATOM 1973 C CA . ALA A 1 294 ? -6.518 -10.484 -22.179 1.00 32.71 294 ALA A CA 1
ATOM 1974 C C . ALA A 1 294 ? -7.295 -11.269 -21.112 1.00 26.79 294 ALA A C 1
ATOM 1975 O O . ALA A 1 294 ? -6.964 -12.402 -20.833 1.00 29.62 294 ALA A O 1
ATOM 1977 N N . PRO A 1 295 ? -8.298 -10.666 -20.479 1.00 30.85 295 PRO A N 1
ATOM 1978 C CA . PRO A 1 295 ? -9.085 -11.569 -19.586 1.00 28.87 295 PRO A CA 1
ATOM 1979 C C . PRO A 1 295 ? -9.770 -12.666 -20.416 1.00 29.81 295 PRO A C 1
ATOM 1980 O O . PRO A 1 295 ? -10.044 -12.422 -21.573 1.00 29.15 295 PRO A O 1
ATOM 1984 N N . LYS A 1 296 ? -9.991 -13.841 -19.826 1.00 32.91 296 LYS A N 1
ATOM 1985 C CA . LYS A 1 296 ? -10.932 -14.863 -20.371 1.00 32.04 296 LYS A CA 1
ATOM 1986 C C . LYS A 1 296 ? -12.397 -14.536 -20.040 1.00 31.20 296 LYS A C 1
ATOM 1987 O O . LYS A 1 296 ? -13.315 -15.091 -20.657 1.00 31.83 296 LYS A O 1
ATOM 1993 N N . TRP A 1 297 ? -12.611 -13.533 -19.194 1.00 26.20 297 TRP A N 1
ATOM 1994 C CA . TRP A 1 297 ? -13.909 -13.235 -18.704 1.00 25.44 297 TRP A CA 1
ATOM 1995 C C . TRP A 1 297 ? -14.525 -11.988 -19.302 1.00 27.76 297 TRP A C 1
ATOM 1996 O O . TRP A 1 297 ? -15.548 -11.446 -18.788 1.00 23.21 297 TRP A O 1
ATOM 2007 N N . ALA A 1 298 ? -13.920 -11.490 -20.389 1.00 27.49 298 ALA A N 1
ATOM 2008 C CA . ALA A 1 298 ? -14.460 -10.266 -21.038 1.00 24.93 298 ALA A CA 1
ATOM 2009 C C . ALA A 1 298 ? -14.243 -10.395 -22.524 1.00 22.62 298 ALA A C 1
ATOM 2010 O O . ALA A 1 298 ? -13.359 -11.130 -22.927 1.00 23.33 298 ALA A O 1
ATOM 2012 N N . VAL A 1 299 ? -15.016 -9.637 -23.306 1.00 29.03 299 VAL A N 1
ATOM 2013 C CA . VAL A 1 299 ? -14.883 -9.497 -24.785 1.00 29.96 299 VAL A CA 1
ATOM 2014 C C . VAL A 1 299 ? -15.433 -8.113 -25.185 1.00 29.89 299 VAL A C 1
ATOM 2015 O O . VAL A 1 299 ? -16.254 -7.513 -24.455 1.00 31.28 299 VAL A O 1
ATOM 2019 N N . ALA A 1 300 ? -15.014 -7.630 -26.354 1.00 24.28 300 ALA A N 1
ATOM 2020 C CA . ALA A 1 300 ? -15.400 -6.345 -26.793 1.00 25.81 300 ALA A CA 1
ATOM 2021 C C . ALA A 1 300 ? -16.119 -6.469 -28.121 1.00 27.11 300 ALA A C 1
ATOM 2022 O O . ALA A 1 300 ? -15.488 -6.823 -29.111 1.00 29.96 300 ALA A O 1
ATOM 2024 N N . TYR A 1 301 ? -17.420 -6.154 -28.179 1.00 30.04 301 TYR A N 1
ATOM 2025 C CA . TYR A 1 301 ? -18.134 -6.208 -29.463 1.00 28.91 301 TYR A CA 1
ATOM 2026 C C . TYR A 1 301 ? -17.771 -5.001 -30.293 1.00 33.33 301 TYR A C 1
ATOM 2027 O O . TYR A 1 301 ? -17.727 -3.892 -29.782 1.00 37.71 301 TYR A O 1
ATOM 2036 N N . LYS A 1 302 ? -17.561 -5.212 -31.578 1.00 35.36 302 LYS A N 1
ATOM 2037 C CA . LYS A 1 302 ? -17.189 -4.116 -32.490 1.00 40.24 302 LYS A CA 1
ATOM 2038 C C . LYS A 1 302 ? -18.268 -3.879 -33.559 1.00 37.32 302 LYS A C 1
ATOM 2039 O O . LYS A 1 302 ? -18.752 -4.798 -34.214 1.00 46.54 302 LYS A O 1
ATOM 2045 N N . PHE A 1 303 ? -18.665 -2.642 -33.718 1.00 36.34 303 PHE A N 1
ATOM 2046 C CA . PHE A 1 303 ? -19.734 -2.351 -34.637 1.00 38.55 303 PHE A CA 1
ATOM 2047 C C . PHE A 1 303 ? -19.321 -2.584 -36.107 1.00 37.93 303 PHE A C 1
ATOM 2048 O O . PHE A 1 303 ? -18.169 -2.363 -36.470 1.00 38.17 303 PHE A O 1
ATOM 2056 N N . PRO A 1 304 ? -20.244 -3.089 -36.958 1.00 38.29 304 PRO A N 1
ATOM 2057 C CA . PRO A 1 304 ? -19.871 -3.053 -38.373 1.00 42.57 304 PRO A CA 1
ATOM 2058 C C . PRO A 1 304 ? -19.555 -1.612 -38.787 1.00 49.82 304 PRO A C 1
ATOM 2059 O O . PRO A 1 304 ? -19.987 -0.656 -38.111 1.00 52.92 304 PRO A O 1
ATOM 2063 N N . ALA A 1 305 ? -18.788 -1.478 -39.870 1.00 56.77 305 ALA A N 1
ATOM 2064 C CA . ALA A 1 305 ? -18.520 -0.205 -40.533 1.00 57.74 305 ALA A CA 1
ATOM 2065 C C . ALA A 1 305 ? -19.776 0.660 -40.730 1.00 54.58 305 ALA A C 1
ATOM 2066 O O . ALA A 1 305 ? -20.663 0.307 -41.509 1.00 45.69 305 ALA A O 1
ATOM 2068 N N . ASN B 1 2 ? -45.916 0.750 -3.323 1.00 65.23 2 ASN B N 1
ATOM 2069 C CA . ASN B 1 2 ? -44.973 0.293 -4.402 1.00 67.69 2 ASN B CA 1
ATOM 2070 C C . ASN B 1 2 ? -44.088 1.442 -4.882 1.00 67.69 2 ASN B C 1
ATOM 2071 O O . ASN B 1 2 ? -42.875 1.299 -4.970 1.00 67.32 2 ASN B O 1
ATOM 2073 N N . LYS B 1 3 ? -44.713 2.584 -5.156 1.00 66.29 3 LYS B N 1
ATOM 2074 C CA . LYS B 1 3 ? -44.038 3.752 -5.699 1.00 64.47 3 LYS B CA 1
ATOM 2075 C C . LYS B 1 3 ? -44.279 5.027 -4.855 1.00 70.42 3 LYS B C 1
ATOM 2076 O O . LYS B 1 3 ? -43.399 5.895 -4.757 1.00 76.65 3 LYS B O 1
ATOM 2078 N N . ARG B 1 4 ? -45.467 5.153 -4.260 1.00 69.89 4 ARG B N 1
ATOM 2079 C CA . ARG B 1 4 ? -45.747 6.255 -3.322 1.00 75.74 4 ARG B CA 1
ATOM 2080 C C . ARG B 1 4 ? -44.805 6.105 -2.126 1.00 78.78 4 ARG B C 1
ATOM 2081 O O . ARG B 1 4 ? -44.385 7.094 -1.525 1.00 70.48 4 ARG B O 1
ATOM 2083 N N . MET B 1 5 ? -44.484 4.843 -1.818 1.00 77.14 5 MET B N 1
ATOM 2084 C CA . MET B 1 5 ? -43.515 4.452 -0.797 1.00 74.66 5 MET B CA 1
ATOM 2085 C C . MET B 1 5 ? -42.180 5.205 -0.956 1.00 65.68 5 MET B C 1
ATOM 2086 O O . MET B 1 5 ? -41.802 5.995 -0.087 1.00 59.40 5 MET B O 1
ATOM 2091 N N . ASN B 1 6 ? -41.495 4.972 -2.076 1.00 61.66 6 ASN B N 1
ATOM 2092 C CA . ASN B 1 6 ? -40.146 5.483 -2.279 1.00 58.90 6 ASN B CA 1
ATOM 2093 C C . ASN B 1 6 ? -40.182 6.974 -2.288 1.00 56.67 6 ASN B C 1
ATOM 2094 O O . ASN B 1 6 ? -39.359 7.609 -1.652 1.00 62.63 6 ASN B O 1
ATOM 2099 N N . GLU B 1 7 ? -41.159 7.526 -3.004 1.00 59.32 7 GLU B N 1
ATOM 2100 C CA . GLU B 1 7 ? -41.402 8.953 -2.993 1.00 56.83 7 GLU B CA 1
ATOM 2101 C C . GLU B 1 7 ? -41.629 9.416 -1.548 1.00 59.44 7 GLU B C 1
ATOM 2102 O O . GLU B 1 7 ? -40.928 10.320 -1.093 1.00 63.46 7 GLU B O 1
ATOM 2104 N N . LEU B 1 8 ? -42.584 8.791 -0.838 1.00 53.16 8 LEU B N 1
ATOM 2105 C CA . LEU B 1 8 ? -42.920 9.180 0.535 1.00 54.64 8 LEU B CA 1
ATOM 2106 C C . LEU B 1 8 ? -41.713 9.021 1.461 1.00 58.35 8 LEU B C 1
ATOM 2107 O O . LEU B 1 8 ? -41.426 9.929 2.236 1.00 58.85 8 LEU B O 1
ATOM 2109 N N . VAL B 1 9 ? -40.986 7.900 1.352 1.00 64.89 9 VAL B N 1
ATOM 2110 C CA . VAL B 1 9 ? -39.801 7.652 2.200 1.00 66.13 9 VAL B CA 1
ATOM 2111 C C . VAL B 1 9 ? -38.681 8.671 1.956 1.00 69.38 9 VAL B C 1
ATOM 2112 O O . VAL B 1 9 ? -38.144 9.222 2.918 1.00 73.51 9 VAL B O 1
ATOM 2114 N N . ALA B 1 10 ? -38.341 8.933 0.690 1.00 73.76 10 ALA B N 1
ATOM 2115 C CA . ALA B 1 10 ? -37.300 9.945 0.343 1.00 78.99 10 ALA B CA 1
ATOM 2116 C C . ALA B 1 10 ? -37.691 11.419 0.607 1.00 77.52 10 ALA B C 1
ATOM 2117 O O . ALA B 1 10 ? -36.852 12.192 1.101 1.00 74.08 10 ALA B O 1
ATOM 2119 N N . LEU B 1 11 ? -38.936 11.808 0.276 1.00 77.96 11 LEU B N 1
ATOM 2120 C CA . LEU B 1 11 ? -39.466 13.123 0.684 1.00 73.24 11 LEU B CA 1
ATOM 2121 C C . LEU B 1 11 ? -39.320 13.181 2.209 1.00 75.16 11 LEU B C 1
ATOM 2122 O O . LEU B 1 11 ? -38.320 13.721 2.703 1.00 68.09 11 LEU B O 1
ATOM 2124 N N . LEU B 1 12 ? -40.254 12.556 2.936 1.00 78.10 12 LEU B N 1
ATOM 2125 C CA . LEU B 1 12 ? -40.200 12.459 4.413 1.00 79.51 12 LEU B CA 1
ATOM 2126 C C . LEU B 1 12 ? -38.778 12.331 4.980 1.00 78.16 12 LEU B C 1
ATOM 2127 O O . LEU B 1 12 ? -38.519 12.817 6.073 1.00 81.67 12 LEU B O 1
ATOM 2129 N N . ASN B 1 13 ? -37.866 11.702 4.238 1.00 79.09 13 ASN B N 1
ATOM 2130 C CA . ASN B 1 13 ? -36.435 11.785 4.543 1.00 75.94 13 ASN B CA 1
ATOM 2131 C C . ASN B 1 13 ? -35.796 12.952 3.777 1.00 74.87 13 ASN B C 1
ATOM 2132 O O . ASN B 1 13 ? -34.635 13.301 3.990 1.00 75.78 13 ASN B O 1
ATOM 2134 N N . TYR B 1 36 ? -45.973 11.925 7.110 1.00 70.99 36 TYR B N 1
ATOM 2135 C CA . TYR B 1 36 ? -45.606 10.578 7.552 1.00 71.62 36 TYR B CA 1
ATOM 2136 C C . TYR B 1 36 ? -46.844 9.749 7.856 1.00 74.52 36 TYR B C 1
ATOM 2137 O O . TYR B 1 36 ? -46.783 8.509 7.862 1.00 73.08 36 TYR B O 1
ATOM 2139 N N . ARG B 1 37 ? -47.959 10.433 8.121 1.00 70.04 37 ARG B N 1
ATOM 2140 C CA . ARG B 1 37 ? -49.226 9.785 8.437 1.00 65.51 37 ARG B CA 1
ATOM 2141 C C . ARG B 1 37 ? -49.607 8.684 7.404 1.00 59.61 37 ARG B C 1
ATOM 2142 O O . ARG B 1 37 ? -49.924 7.524 7.766 1.00 58.81 37 ARG B O 1
ATOM 2144 N N . GLU B 1 38 ? -49.534 9.040 6.122 1.00 56.35 38 GLU B N 1
ATOM 2145 C CA . GLU B 1 38 ? -49.893 8.116 5.017 1.00 62.77 38 GLU B CA 1
ATOM 2146 C C . GLU B 1 38 ? -48.983 6.892 5.052 1.00 57.28 38 GLU B C 1
ATOM 2147 O O . GLU B 1 38 ? -49.450 5.727 4.988 1.00 52.04 38 GLU B O 1
ATOM 2149 N N . LEU B 1 39 ? -47.684 7.197 5.186 1.00 55.98 39 LEU B N 1
ATOM 2150 C CA . LEU B 1 39 ? -46.618 6.199 5.128 1.00 51.92 39 LEU B CA 1
ATOM 2151 C C . LEU B 1 39 ? -46.908 5.131 6.114 1.00 44.12 39 LEU B C 1
ATOM 2152 O O . LEU B 1 39 ? -46.891 3.962 5.748 1.00 51.98 39 LEU B O 1
ATOM 2157 N N . VAL B 1 40 ? -47.221 5.508 7.346 1.00 44.34 40 VAL B N 1
ATOM 2158 C CA . VAL B 1 40 ? -47.538 4.472 8.341 1.00 49.23 40 VAL B CA 1
ATOM 2159 C C . VAL B 1 40 ? -48.672 3.595 7.814 1.00 55.71 40 VAL B C 1
ATOM 2160 O O . VAL B 1 40 ? -48.635 2.351 7.929 1.00 59.30 40 VAL B O 1
ATOM 2162 N N . GLU B 1 41 ? -49.676 4.245 7.213 1.00 62.43 41 GLU B N 1
ATOM 2163 C CA . GLU B 1 41 ? -50.890 3.549 6.782 1.00 53.47 41 GLU B CA 1
ATOM 2164 C C . GLU B 1 41 ? -50.519 2.556 5.676 1.00 53.47 41 GLU B C 1
ATOM 2165 O O . GLU B 1 41 ? -50.799 1.346 5.786 1.00 55.01 41 GLU B O 1
ATOM 2167 N N . LEU B 1 42 ? -49.816 3.037 4.653 1.00 49.92 42 LEU B N 1
ATOM 2168 C CA . LEU B 1 42 ? -49.315 2.118 3.648 1.00 49.34 42 LEU B CA 1
ATOM 2169 C C . LEU B 1 42 ? -48.469 1.006 4.272 1.00 55.63 42 LEU B C 1
ATOM 2170 O O . LEU B 1 42 ? -48.632 -0.159 3.924 1.00 57.29 42 LEU B O 1
ATOM 2175 N N . GLU B 1 43 ? -47.591 1.355 5.215 1.00 48.73 43 GLU B N 1
ATOM 2176 C CA . GLU B 1 43 ? -46.793 0.334 5.885 1.00 47.89 43 GLU B CA 1
ATOM 2177 C C 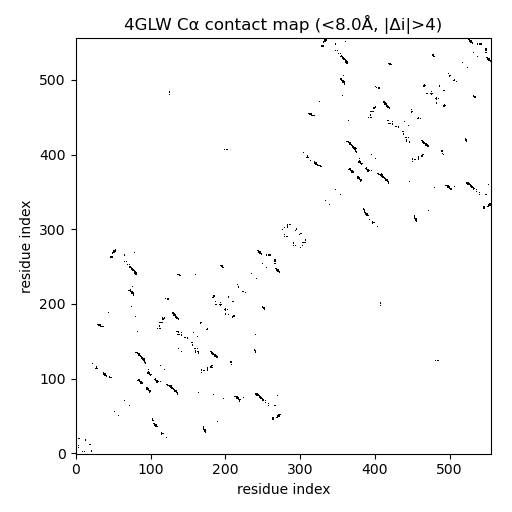. GLU B 1 43 ? -47.651 -0.683 6.631 1.00 53.38 43 GLU B C 1
ATOM 2178 O O . GLU B 1 43 ? -47.333 -1.886 6.589 1.00 58.26 43 GLU B O 1
ATOM 2184 N N . THR B 1 44 ? -48.715 -0.215 7.312 1.00 54.32 44 THR B N 1
ATOM 2185 C CA . THR B 1 44 ? -49.661 -1.110 8.040 1.00 54.58 44 THR B CA 1
ATOM 2186 C C . THR B 1 44 ? -50.533 -1.966 7.079 1.00 56.52 44 THR B C 1
ATOM 2187 O O . THR B 1 44 ? -50.748 -3.169 7.305 1.00 49.28 44 THR B O 1
ATOM 2189 N N . ALA B 1 45 ? -50.978 -1.336 5.990 1.00 59.23 45 ALA B N 1
ATOM 2190 C CA . ALA B 1 45 ? -51.488 -2.034 4.811 1.00 58.16 45 ALA B CA 1
ATOM 2191 C C . ALA B 1 45 ? -50.567 -3.157 4.285 1.00 65.05 45 ALA B C 1
ATOM 2192 O O . ALA B 1 45 ? -50.951 -4.334 4.306 1.00 62.32 45 ALA B O 1
ATOM 2194 N N . TYR B 1 46 ? -49.357 -2.798 3.833 1.00 70.96 46 TYR B N 1
ATOM 2195 C CA . TYR B 1 46 ? -48.432 -3.730 3.143 1.00 63.35 46 TYR B CA 1
ATOM 2196 C C . TYR B 1 46 ? -47.082 -3.920 3.859 1.00 71.46 46 TYR B C 1
ATOM 2197 O O . TYR B 1 46 ? -46.038 -3.422 3.395 1.00 66.29 46 TYR B O 1
ATOM 2206 N N . PRO B 1 47 ? -47.107 -4.660 4.985 1.00 71.45 47 PRO B N 1
ATOM 2207 C CA . PRO B 1 47 ? -45.995 -4.727 5.932 1.00 75.22 47 PRO B CA 1
ATOM 2208 C C . PRO B 1 47 ? -44.713 -5.262 5.303 1.00 73.84 47 PRO B C 1
ATOM 2209 O O . PRO B 1 47 ? -43.650 -4.678 5.507 1.00 78.40 47 PRO B O 1
ATOM 2213 N N . GLU B 1 48 ? -44.818 -6.318 4.502 1.00 70.63 48 GLU B N 1
ATOM 2214 C CA . GLU B 1 48 ? -43.652 -6.857 3.804 1.00 63.20 48 GLU B CA 1
ATOM 2215 C C . GLU B 1 48 ? -43.299 -6.018 2.560 1.00 58.51 48 GLU B C 1
ATOM 2216 O O . GLU B 1 48 ? -43.008 -6.547 1.491 1.00 61.08 48 GLU B O 1
ATOM 2218 N N . GLN B 1 49 ? -43.344 -4.698 2.701 1.00 56.40 49 GLN B N 1
ATOM 2219 C CA . GLN B 1 49 ? -42.763 -3.792 1.701 1.00 48.37 49 GLN B CA 1
ATOM 2220 C C . GLN B 1 49 ? -42.354 -2.472 2.359 1.00 46.98 49 GLN B C 1
ATOM 2221 O O . GLN B 1 49 ? -42.220 -1.459 1.671 1.00 50.68 49 GLN B O 1
ATOM 2223 N N . VAL B 1 50 ? -42.191 -2.478 3.693 1.00 44.04 50 VAL B N 1
ATOM 2224 C CA . VAL B 1 50 ? -41.657 -1.347 4.394 1.00 38.14 50 VAL B CA 1
ATOM 2225 C C . VAL B 1 50 ? -40.216 -1.306 3.900 1.00 39.03 50 VAL B C 1
ATOM 2226 O O . VAL B 1 50 ? -39.545 -2.333 3.843 1.00 42.90 50 VAL B O 1
ATOM 2228 N N . LEU B 1 51 ? -39.785 -0.148 3.435 1.00 40.18 51 LEU B N 1
ATOM 2229 C CA . LEU B 1 51 ? -38.443 0.035 2.849 1.00 44.05 51 LEU B CA 1
ATOM 2230 C C . LEU B 1 51 ? -37.316 0.170 3.935 1.00 46.97 51 LEU B C 1
ATOM 2231 O O . LEU B 1 51 ? -37.547 0.715 5.033 1.00 44.97 51 LEU B O 1
ATOM 2233 N N . ALA B 1 52 ? -36.118 -0.333 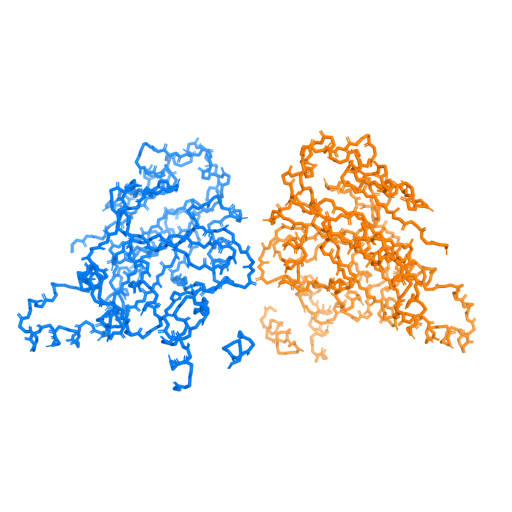3.629 1.00 48.24 52 ALA B N 1
ATOM 2234 C CA . ALA B 1 52 ? -35.019 -0.394 4.598 1.00 44.48 52 ALA B CA 1
ATOM 2235 C C . ALA B 1 52 ? -34.713 0.927 5.286 1.00 39.50 52 ALA B C 1
ATOM 2236 O O . ALA B 1 52 ? -34.480 1.000 6.495 1.00 35.85 52 ALA B O 1
ATOM 2238 N N . ASP B 1 53 ? -34.743 2.103 4.571 1.00 38.53 53 ASP B N 1
ATOM 2239 C CA . ASP B 1 53 ? -34.465 3.373 5.280 1.00 45.05 53 ASP B CA 1
ATOM 2240 C C . ASP B 1 53 ? -35.703 4.145 5.684 1.00 40.56 53 ASP B C 1
ATOM 2241 O O . ASP B 1 53 ? -35.638 5.339 5.997 1.00 35.41 53 ASP B O 1
ATOM 2246 N N . SER B 1 54 ? -36.912 3.475 5.762 1.00 36.86 54 SER B N 1
ATOM 2247 C CA . SER B 1 54 ? -38.110 4.091 6.281 1.00 35.74 54 SER B CA 1
ATOM 2248 C C . SER B 1 54 ? -37.877 4.731 7.664 1.00 40.17 54 SER B C 1
ATOM 2249 O O . SER B 1 54 ? -37.349 4.089 8.572 1.00 39.20 54 SER B O 1
ATOM 2252 N N . PRO B 1 55 ? -38.268 6.014 7.832 1.00 43.98 55 PRO B N 1
ATOM 2253 C CA . PRO B 1 55 ? -38.128 6.635 9.158 1.00 39.71 55 PRO B CA 1
ATOM 2254 C C . PRO B 1 55 ? -38.952 6.018 10.271 1.00 37.54 55 PRO B C 1
ATOM 2255 O O . PRO B 1 55 ? -38.692 6.311 11.419 1.00 38.24 55 PRO B O 1
ATOM 2259 N N . THR B 1 56 ? -39.956 5.207 9.966 1.00 40.61 56 THR B N 1
ATOM 2260 C CA . THR B 1 56 ? -40.695 4.518 11.045 1.00 35.68 56 THR B CA 1
ATOM 2261 C C . THR B 1 56 ? -39.831 3.427 11.770 1.00 41.71 56 THR B C 1
ATOM 2262 O O . THR B 1 56 ? -40.298 2.836 12.771 1.00 36.34 56 THR B O 1
ATOM 2266 N N . HIS B 1 57 ? -38.612 3.146 11.295 1.00 35.03 57 HIS B N 1
ATOM 2267 C CA . HIS B 1 57 ? -37.787 2.115 11.969 1.00 34.36 57 HIS B CA 1
ATOM 2268 C C . HIS B 1 57 ? -37.184 2.658 13.211 1.00 35.21 57 HIS B C 1
ATOM 2269 O O . HIS B 1 57 ? -36.728 1.882 14.090 1.00 32.07 57 HIS B O 1
ATOM 2276 N N . ARG B 1 58 ? -37.167 3.995 13.272 1.00 30.88 58 ARG B N 1
ATOM 2277 C CA . ARG B 1 58 ? -36.726 4.800 14.396 1.00 32.48 58 ARG B CA 1
ATOM 2278 C C . ARG B 1 58 ? -37.732 4.949 15.545 1.00 33.85 58 ARG B C 1
ATOM 2279 O O . ARG B 1 58 ? -37.368 5.420 16.626 1.00 32.66 58 ARG B O 1
ATOM 2287 N N . VAL B 1 59 ? -38.983 4.642 15.283 1.00 30.90 59 VAL B N 1
ATOM 2288 C CA . VAL B 1 59 ? -40.074 4.925 16.212 1.00 36.85 59 VAL B CA 1
ATOM 2289 C C . VAL B 1 59 ? -40.461 3.624 16.797 1.00 34.40 59 VAL B C 1
ATOM 2290 O O . VAL B 1 59 ? -40.231 2.589 16.175 1.00 37.46 59 VAL B O 1
ATOM 2294 N N . GLY B 1 60 ? -41.099 3.680 17.966 1.00 41.86 60 GLY B N 1
ATOM 2295 C CA . GLY B 1 60 ? -41.700 2.526 18.644 1.00 38.41 60 GLY B CA 1
ATOM 2296 C C . GLY B 1 60 ? -42.301 1.596 17.659 1.00 40.65 60 GLY B C 1
ATOM 2297 O O . GLY B 1 60 ? -42.970 2.046 16.759 1.00 39.32 60 GLY B O 1
ATOM 2298 N N . GLY B 1 61 ? -42.023 0.294 17.788 1.00 46.93 61 GLY B N 1
ATOM 2299 C CA . GLY B 1 61 ? -42.651 -0.706 16.927 1.00 33.44 61 GLY B CA 1
ATOM 2300 C C . GLY B 1 61 ? -43.049 -1.964 17.658 1.00 34.14 61 GLY B C 1
ATOM 2301 O O . GLY B 1 61 ? -43.699 -1.891 18.703 1.00 32.99 61 GLY B O 1
ATOM 2302 N N . LYS B 1 62 ? -42.650 -3.125 17.110 1.00 30.48 62 LYS B N 1
ATOM 2303 C CA . LYS B 1 62 ? -42.974 -4.426 17.678 1.00 32.88 62 LYS B CA 1
ATOM 2304 C C . LYS B 1 62 ? -42.472 -4.564 19.106 1.00 36.39 62 LYS B C 1
ATOM 2305 O O . LYS B 1 62 ? -41.544 -3.841 19.538 1.00 36.26 62 LYS B O 1
ATOM 2311 N N . VAL B 1 63 ? -43.126 -5.463 19.830 1.00 30.84 63 VAL B N 1
ATOM 2312 C CA . VAL B 1 63 ? -42.627 -6.117 21.008 1.00 34.43 63 VAL B CA 1
ATOM 2313 C C . VAL B 1 63 ? -42.281 -7.536 20.573 1.00 38.35 63 VAL B C 1
ATOM 2314 O O . VAL B 1 63 ? -42.949 -8.093 19.680 1.00 38.29 63 VAL B O 1
ATOM 2318 N N . LEU B 1 64 ? -41.238 -8.114 21.173 1.00 38.27 64 LEU B N 1
ATOM 2319 C CA . LEU B 1 64 ? -40.834 -9.497 20.844 1.00 41.89 64 LEU B CA 1
ATOM 2320 C C . LEU B 1 64 ? -41.255 -10.334 22.024 1.00 39.71 64 LEU B C 1
ATOM 2321 O O . LEU B 1 64 ? -41.514 -9.786 23.104 1.00 40.90 64 LEU B O 1
ATOM 2326 N N . ASP B 1 65 ? -41.349 -11.633 21.829 1.00 42.83 65 ASP B N 1
ATOM 2327 C CA . ASP B 1 65 ? -41.622 -12.543 22.934 1.00 46.64 65 ASP B CA 1
ATOM 2328 C C . ASP B 1 65 ? -40.334 -13.001 23.618 1.00 53.95 65 ASP B C 1
ATOM 2329 O O . ASP B 1 65 ? -40.366 -13.443 24.776 1.00 57.01 65 ASP B O 1
ATOM 2334 N N . GLY B 1 66 ? -39.219 -12.933 22.885 1.00 48.84 66 GLY B N 1
ATOM 2335 C CA . GLY B 1 66 ? -37.939 -13.509 23.299 1.00 49.67 66 GLY B CA 1
ATOM 2336 C C . GLY B 1 66 ? -36.956 -13.223 22.166 1.00 46.16 66 GLY B C 1
ATOM 2337 O O . GLY B 1 66 ? -37.385 -12.902 21.055 1.00 46.89 66 GLY B O 1
ATOM 2338 N N . PHE B 1 67 ? -35.651 -13.321 22.408 1.00 41.00 67 PHE B N 1
ATOM 2339 C CA . PHE B 1 67 ? -34.706 -13.065 21.303 1.00 39.01 67 PHE B CA 1
ATOM 2340 C C . PHE B 1 67 ? -34.354 -14.293 20.494 1.00 37.89 67 PHE B C 1
ATOM 2341 O O . PHE B 1 67 ? -34.079 -15.352 21.054 1.00 44.10 67 PHE B O 1
ATOM 2349 N N . GLU B 1 68 ? -34.297 -14.150 19.183 1.00 35.94 68 GLU B N 1
ATOM 2350 C CA . GLU B 1 68 ? -33.757 -15.213 18.342 1.00 40.14 68 GLU B CA 1
ATOM 2351 C C . GLU B 1 68 ? -32.208 -15.326 18.486 1.00 41.47 68 GLU B C 1
ATOM 2352 O O . GLU B 1 68 ? -31.489 -14.359 18.701 1.00 43.89 68 GLU B O 1
ATOM 2358 N N . LYS B 1 69 ? -31.706 -16.536 18.390 1.00 46.44 69 LYS B N 1
ATOM 2359 C CA . LYS B 1 69 ? -30.268 -16.785 18.428 1.00 44.72 69 LYS B CA 1
ATOM 2360 C C . LYS B 1 69 ? -29.712 -16.343 17.099 1.00 44.44 69 LYS B C 1
ATOM 2361 O O . LYS B 1 69 ? -30.469 -16.192 16.137 1.00 50.90 69 LYS B O 1
ATOM 2367 N N . TYR B 1 70 ? -28.405 -16.104 17.045 1.00 39.75 70 TYR B N 1
ATOM 2368 C CA . TYR B 1 70 ? -27.726 -15.760 15.816 1.00 38.16 70 TYR B CA 1
ATOM 2369 C C . TYR B 1 70 ? -26.263 -16.229 15.924 1.00 41.19 70 TYR B C 1
ATOM 2370 O O . TYR B 1 70 ? -25.619 -16.040 16.959 1.00 39.98 70 TYR B O 1
ATOM 2379 N N . SER B 1 71 ? -25.734 -16.876 14.895 1.00 37.31 71 SER B N 1
ATOM 2380 C CA . SER B 1 71 ? -24.380 -17.451 15.005 1.00 40.12 71 SER B CA 1
ATOM 2381 C C . SER B 1 71 ? -23.452 -16.450 14.378 1.00 34.73 71 SER B C 1
ATOM 2382 O O . SER B 1 71 ? -23.651 -16.141 13.208 1.00 32.86 71 SER B O 1
ATOM 2385 N N . HIS B 1 72 ? -22.462 -15.930 15.112 1.00 31.82 72 HIS B N 1
ATOM 2386 C CA . HIS B 1 72 ? -21.545 -15.008 14.448 1.00 35.20 72 HIS B CA 1
ATOM 2387 C C . HIS B 1 72 ? -20.778 -15.689 13.365 1.00 34.69 72 HIS B C 1
ATOM 2388 O O . HIS B 1 72 ? -20.181 -16.722 13.594 1.00 40.44 72 HIS B O 1
ATOM 2395 N N . GLN B 1 73 ? -20.789 -15.097 12.189 1.00 34.45 73 GLN B N 1
ATOM 2396 C CA . GLN B 1 73 ? -19.835 -15.411 11.104 1.00 34.99 73 GLN B CA 1
ATOM 2397 C C . GLN B 1 73 ? -18.364 -15.096 11.424 1.00 34.12 73 GLN B C 1
ATOM 2398 O O . GLN B 1 73 ? -17.494 -15.882 11.035 1.00 32.13 73 GLN B O 1
ATOM 2404 N N . TYR B 1 74 ? -18.094 -13.936 12.053 1.00 31.81 74 TYR B N 1
ATOM 2405 C CA . TYR B 1 74 ? -16.767 -13.654 12.618 1.00 33.93 74 TYR B CA 1
ATOM 2406 C C . TYR B 1 74 ? -16.928 -13.562 14.109 1.00 34.40 74 TYR B C 1
ATOM 2407 O O . TYR B 1 74 ? -17.500 -12.602 14.604 1.00 37.90 74 TYR B O 1
ATOM 2416 N N . PRO B 1 75 ? -16.406 -14.551 14.829 1.00 34.62 75 PRO B N 1
ATOM 2417 C CA . PRO B 1 75 ? -16.544 -14.635 16.297 1.00 36.42 75 PRO B CA 1
ATOM 2418 C C . PRO B 1 75 ? -15.728 -13.520 16.961 1.00 32.97 75 PRO B C 1
ATOM 2419 O O . PRO B 1 75 ? -14.818 -12.993 16.326 1.00 26.39 75 PRO B O 1
ATOM 2423 N N . LEU B 1 76 ? -16.099 -13.097 18.162 1.00 30.29 76 LEU B N 1
ATOM 2424 C CA . LEU B 1 76 ? -15.401 -11.978 18.802 1.00 30.97 76 LEU B CA 1
ATOM 2425 C C . LEU B 1 76 ? -14.292 -12.637 19.612 1.00 34.20 76 LEU B C 1
ATOM 2426 O O . LEU B 1 76 ? -14.447 -13.804 20.025 1.00 38.02 76 LEU B O 1
ATOM 2431 N N . TYR B 1 77 ? -13.158 -11.965 19.796 1.00 33.13 77 TYR B N 1
ATOM 2432 C CA . TYR B 1 77 ? -12.127 -12.471 20.707 1.00 32.80 77 TYR B CA 1
ATOM 2433 C C . TYR B 1 77 ? -12.076 -11.548 21.917 1.00 30.97 77 TYR B C 1
ATOM 2434 O O . TYR B 1 77 ? -12.880 -10.667 22.012 1.00 31.16 77 TYR B O 1
ATOM 2443 N N . SER B 1 78 ? -11.189 -11.750 22.872 1.00 29.56 78 SER B N 1
ATOM 2444 C CA . SER B 1 78 ? -11.080 -10.751 23.945 1.00 33.81 78 SER B CA 1
ATOM 2445 C C . SER B 1 78 ? -9.791 -9.963 23.914 1.00 36.77 78 SER B C 1
ATOM 2446 O O . SER B 1 78 ? -9.044 -10.033 22.960 1.00 34.84 78 SER B O 1
ATOM 2449 N N . LEU B 1 79 ? -9.533 -9.208 24.977 1.00 38.23 79 LEU B N 1
ATOM 2450 C CA . LEU B 1 79 ? -8.441 -8.310 24.980 1.00 38.04 79 LEU B CA 1
ATOM 2451 C C . LEU B 1 79 ? -7.588 -8.683 26.172 1.00 34.60 79 LEU B C 1
ATOM 2452 O O . LEU B 1 79 ? -8.079 -8.958 27.246 1.00 33.02 79 LEU B O 1
ATOM 2457 N N . GLN B 1 80 ? -6.293 -8.732 26.000 1.00 35.74 80 GLN B N 1
ATOM 2458 C CA . GLN B 1 80 ? -5.446 -8.859 27.166 1.00 36.50 80 GLN B CA 1
ATOM 2459 C C . GLN B 1 80 ? -5.479 -7.494 27.916 1.00 33.82 80 GLN B C 1
ATOM 2460 O O . GLN B 1 80 ? -5.624 -6.425 27.315 1.00 29.03 80 GLN B O 1
ATOM 2466 N N . ASP B 1 81 ? -5.375 -7.529 29.228 1.00 35.64 81 ASP B N 1
ATOM 2467 C CA . ASP B 1 81 ? -5.470 -6.290 30.018 1.00 39.32 81 ASP B CA 1
ATOM 2468 C C . ASP B 1 81 ? -4.138 -6.003 30.709 1.00 37.10 81 ASP B C 1
ATOM 2469 O O . ASP B 1 81 ? -3.409 -6.924 31.085 1.00 34.49 81 ASP B O 1
ATOM 2474 N N . ALA B 1 82 ? -3.858 -4.719 30.864 1.00 34.83 82 ALA B N 1
ATOM 2475 C CA . ALA B 1 82 ? -2.874 -4.232 31.787 1.00 37.80 82 ALA B CA 1
ATOM 2476 C C . ALA B 1 82 ? -3.398 -3.178 32.813 1.00 42.10 82 ALA B C 1
ATOM 2477 O O . ALA B 1 82 ? -4.389 -2.453 32.578 1.00 39.23 82 ALA B O 1
ATOM 2479 N N . PHE B 1 83 ? -2.675 -3.087 33.939 1.00 46.73 83 PHE B N 1
ATOM 2480 C CA . PHE B 1 83 ? -3.041 -2.204 35.044 1.00 39.81 83 PHE B CA 1
ATOM 2481 C C . PHE B 1 83 ? -1.915 -1.258 35.509 1.00 41.69 83 PHE B C 1
ATOM 2482 O O . PHE B 1 83 ? -2.077 -0.615 36.544 1.00 47.23 83 PHE B O 1
ATOM 2490 N N . SER B 1 84 ? -0.825 -1.118 34.742 1.00 37.29 84 SER B N 1
ATOM 2491 C CA . SER B 1 84 ? 0.285 -0.224 35.120 1.00 39.75 84 SER B CA 1
ATOM 2492 C C . SER B 1 84 ? 1.223 0.088 33.973 1.00 37.09 84 SER B C 1
ATOM 2493 O O . SER B 1 84 ? 1.352 -0.698 33.052 1.00 33.30 84 SER B O 1
ATOM 2496 N N . ARG B 1 85 ? 1.863 1.250 34.081 1.00 31.38 85 ARG B N 1
ATOM 2497 C CA . ARG B 1 85 ? 2.915 1.729 33.175 1.00 34.32 85 ARG B CA 1
ATOM 2498 C C . ARG B 1 85 ? 3.896 0.569 32.887 1.00 34.31 85 ARG B C 1
ATOM 2499 O O . ARG B 1 85 ? 4.159 0.207 31.713 1.00 31.08 85 ARG B O 1
ATOM 2507 N N . GLU B 1 86 ? 4.368 -0.088 33.932 1.00 36.87 86 GLU B N 1
ATOM 2508 C CA . GLU B 1 86 ? 5.306 -1.217 33.702 1.00 38.27 86 GLU B CA 1
ATOM 2509 C C . GLU B 1 86 ? 4.742 -2.190 32.680 1.00 37.08 86 GLU B C 1
ATOM 2510 O O . GLU B 1 86 ? 5.419 -2.520 31.705 1.00 36.64 86 GLU B O 1
ATOM 2516 N N . GLU B 1 87 ? 3.497 -2.611 32.878 1.00 32.43 87 GLU B N 1
ATOM 2517 C CA . GLU B 1 87 ? 2.873 -3.550 31.944 1.00 37.13 87 GLU B CA 1
ATOM 2518 C C . GLU B 1 87 ? 2.735 -3.010 30.495 1.00 33.86 87 GLU B C 1
ATOM 2519 O O . GLU B 1 87 ? 2.899 -3.750 29.524 1.00 31.50 87 GLU B O 1
ATOM 2525 N N . LEU B 1 88 ? 2.397 -1.732 30.356 1.00 32.95 88 LEU B N 1
ATOM 2526 C CA . LEU B 1 88 ? 2.390 -1.121 29.053 1.00 34.27 88 LEU B CA 1
ATOM 2527 C C . LEU B 1 88 ? 3.753 -1.230 28.406 1.00 37.17 88 LEU B C 1
ATOM 2528 O O . LEU B 1 88 ? 3.824 -1.404 27.207 1.00 35.20 88 LEU B O 1
ATOM 2533 N N . ASP B 1 89 ? 4.825 -1.138 29.197 1.00 41.67 89 ASP B N 1
ATOM 2534 C CA . ASP B 1 89 ? 6.195 -1.244 28.652 1.00 38.17 89 ASP B CA 1
ATOM 2535 C C . ASP B 1 89 ? 6.508 -2.637 28.183 1.00 36.07 89 ASP B C 1
ATOM 2536 O O . ASP B 1 89 ? 7.077 -2.819 27.102 1.00 33.97 89 ASP B O 1
ATOM 2541 N N . ALA B 1 90 ? 6.083 -3.633 28.965 1.00 35.19 90 ALA B N 1
ATOM 2542 C CA . ALA B 1 90 ? 6.249 -5.054 28.572 1.00 33.83 90 ALA B CA 1
ATOM 2543 C C . ALA B 1 90 ? 5.522 -5.403 27.262 1.00 32.78 90 ALA B C 1
ATOM 2544 O O . ALA B 1 90 ? 6.050 -6.139 26.419 1.00 33.15 90 ALA B O 1
ATOM 2546 N N . PHE B 1 91 ? 4.336 -4.825 27.074 1.00 29.40 91 PHE B N 1
ATOM 2547 C CA . PHE B 1 91 ? 3.612 -4.929 25.797 1.00 30.03 91 PHE B CA 1
ATOM 2548 C C . PHE B 1 91 ? 4.415 -4.349 24.657 1.00 27.23 91 PHE B C 1
ATOM 2549 O O . PHE B 1 91 ? 4.572 -4.975 23.617 1.00 27.40 91 PHE B O 1
ATOM 2557 N N . ASP B 1 92 ? 4.932 -3.136 24.820 1.00 30.51 92 ASP B N 1
ATOM 2558 C CA . ASP B 1 92 ? 5.653 -2.540 23.701 1.00 29.67 92 ASP B CA 1
ATOM 2559 C C . ASP B 1 92 ? 6.901 -3.365 23.376 1.00 29.04 92 ASP B C 1
ATOM 2560 O O . ASP B 1 92 ? 7.327 -3.454 22.191 1.00 32.13 92 ASP B O 1
ATOM 2565 N N . ALA B 1 93 ? 7.515 -3.922 24.419 1.00 29.41 93 ALA B N 1
ATOM 2566 C CA . ALA B 1 93 ? 8.663 -4.849 24.258 1.00 33.67 93 ALA B CA 1
ATOM 2567 C C . ALA B 1 93 ? 8.337 -6.181 23.530 1.00 35.18 93 ALA B C 1
ATOM 2568 O O . ALA B 1 93 ? 9.152 -6.708 22.780 1.00 38.33 93 ALA B O 1
ATOM 2570 N N . ARG B 1 94 ? 7.170 -6.752 23.790 1.00 32.92 94 ARG B N 1
ATOM 2571 C CA . ARG B 1 94 ? 6.826 -7.998 23.141 1.00 30.79 94 ARG B CA 1
ATOM 2572 C C . ARG B 1 94 ? 6.544 -7.665 21.682 1.00 31.72 94 ARG B C 1
ATOM 2573 O O . ARG B 1 94 ? 6.793 -8.501 20.797 1.00 32.93 94 ARG B O 1
ATOM 2581 N N . VAL B 1 95 ? 6.010 -6.467 21.418 1.00 23.33 95 VAL B N 1
ATOM 2582 C CA . VAL B 1 95 ? 5.624 -6.140 20.060 1.00 24.98 95 VAL B CA 1
ATOM 2583 C C . VAL B 1 95 ? 6.923 -5.938 19.211 1.00 29.10 95 VAL B C 1
ATOM 2584 O O . VAL B 1 95 ? 6.986 -6.399 18.057 1.00 31.72 95 VAL B O 1
ATOM 2588 N N . ARG B 1 96 ? 7.943 -5.305 19.809 1.00 25.89 96 ARG B N 1
ATOM 2589 C CA . ARG B 1 96 ? 9.212 -4.989 19.166 1.00 26.59 96 ARG B CA 1
ATOM 2590 C C . ARG B 1 96 ? 10.187 -6.178 19.046 1.00 31.41 96 ARG B C 1
ATOM 2591 O O . ARG B 1 96 ? 11.221 -6.099 18.401 1.00 26.64 96 ARG B O 1
ATOM 2599 N N . LYS B 1 97 ? 9.798 -7.324 19.582 1.00 35.25 97 LYS B N 1
ATOM 2600 C CA . LYS B 1 97 ? 10.385 -8.583 19.121 1.00 36.45 97 LYS B CA 1
ATOM 2601 C C . LYS B 1 97 ? 10.101 -8.848 17.609 1.00 38.64 97 LYS B C 1
ATOM 2602 O O . LYS B 1 97 ? 10.789 -9.649 16.991 1.00 35.05 97 LYS B O 1
ATOM 2608 N N . GLU B 1 98 ? 9.074 -8.210 17.021 1.00 35.68 98 GLU B N 1
ATOM 2609 C CA . GLU B 1 98 ? 8.571 -8.606 15.696 1.00 33.87 98 GLU B CA 1
ATOM 2610 C C . GLU B 1 98 ? 8.547 -7.476 14.732 1.00 34.76 98 GLU B C 1
ATOM 2611 O O . GLU B 1 98 ? 8.676 -7.674 13.524 1.00 39.23 98 GLU B O 1
ATOM 2617 N N . VAL B 1 99 ? 8.312 -6.280 15.236 1.00 31.88 99 VAL B N 1
ATOM 2618 C CA . VA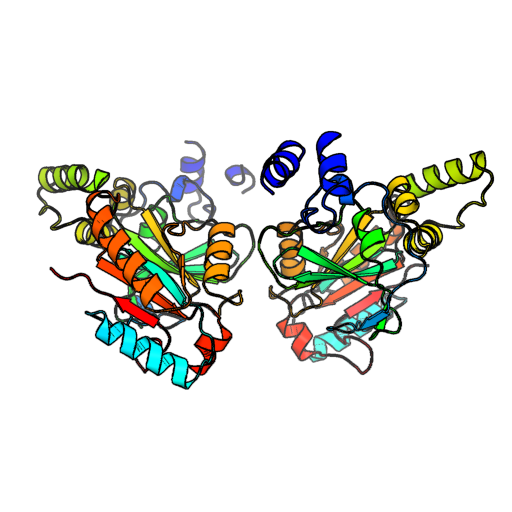L B 1 99 ? 8.162 -5.139 14.337 1.00 35.02 99 VAL B CA 1
ATOM 2619 C C . VAL B 1 99 ? 9.050 -4.056 14.902 1.00 38.05 99 VAL B C 1
ATOM 2620 O O . VAL B 1 99 ? 8.904 -3.638 16.059 1.00 39.90 99 VAL B O 1
ATOM 2624 N N . ALA B 1 100 ? 10.043 -3.673 14.102 1.00 43.03 100 ALA B N 1
ATOM 2625 C CA . ALA B 1 100 ? 11.158 -2.879 14.590 1.00 39.95 100 ALA B CA 1
ATOM 2626 C C . ALA B 1 100 ? 10.645 -1.495 15.054 1.00 38.95 100 ALA B C 1
ATOM 2627 O O . ALA B 1 100 ? 10.987 -0.969 16.148 1.00 38.85 100 ALA B O 1
ATOM 2629 N N . HIS B 1 101 ? 9.768 -0.930 14.249 1.00 35.90 101 HIS B N 1
ATOM 2630 C CA . HIS B 1 101 ? 9.363 0.454 14.475 1.00 37.44 101 HIS B CA 1
ATOM 2631 C C . HIS B 1 101 ? 7.839 0.699 14.594 1.00 40.02 101 HIS B C 1
ATOM 2632 O O . HIS B 1 101 ? 7.280 1.501 13.850 1.00 36.25 101 HIS B O 1
ATOM 2639 N N . PRO B 1 102 ? 7.155 0.070 15.583 1.00 35.69 102 PRO B N 1
ATOM 2640 C CA . PRO B 1 102 ? 5.685 0.228 15.646 1.00 36.23 102 PRO B CA 1
ATOM 2641 C C . PRO B 1 102 ? 5.088 1.638 15.828 1.00 37.51 102 PRO B C 1
ATOM 2642 O O . PRO B 1 102 ? 5.653 2.500 16.518 1.00 42.56 102 PRO B O 1
ATOM 2646 N N . THR B 1 103 ? 3.937 1.852 15.195 1.00 30.61 103 THR B N 1
ATOM 2647 C CA . THR B 1 103 ? 3.015 2.929 15.501 1.00 34.88 103 THR B CA 1
ATOM 2648 C C . THR B 1 103 ? 1.805 2.306 16.216 1.00 31.41 103 THR B C 1
ATOM 2649 O O . THR B 1 103 ? 1.301 1.267 15.804 1.00 28.18 103 THR B O 1
ATOM 2653 N N . TYR B 1 104 ? 1.364 2.957 17.271 1.00 31.00 104 TYR B N 1
ATOM 2654 C CA . TYR B 1 104 ? 0.268 2.493 18.085 1.00 31.02 104 TYR B CA 1
ATOM 2655 C C . TYR B 1 104 ? -0.858 3.511 17.943 1.00 35.33 104 TYR B C 1
ATOM 2656 O O . TYR B 1 104 ? -0.611 4.741 17.901 1.00 36.83 104 TYR B O 1
ATOM 2665 N N . ILE B 1 105 ? -2.078 3.004 17.771 1.00 30.25 105 ILE B N 1
ATOM 2666 C CA . ILE B 1 105 ? -3.271 3.860 17.914 1.00 30.22 105 ILE B CA 1
ATOM 2667 C C . ILE B 1 105 ? -3.842 3.622 19.322 1.00 27.71 105 ILE B C 1
ATOM 2668 O O . ILE B 1 105 ? -3.908 2.468 19.837 1.00 29.66 105 ILE B O 1
ATOM 2673 N N . CYS B 1 106 ? -4.237 4.719 19.945 1.00 25.53 106 CYS B N 1
ATOM 2674 C CA . CYS B 1 106 ? -4.766 4.730 21.327 1.00 27.51 106 CYS B CA 1
ATOM 2675 C C . CYS B 1 106 ? -6.191 5.218 21.281 1.00 24.93 106 CYS B C 1
ATOM 2676 O O . CYS B 1 106 ? -6.433 6.326 20.776 1.00 27.68 106 CYS B O 1
ATOM 2679 N N . GLU B 1 107 ? -7.121 4.398 21.757 1.00 27.11 107 GLU B N 1
ATOM 2680 C CA . GLU B 1 107 ? -8.591 4.633 21.701 1.00 31.16 107 GLU B CA 1
ATOM 2681 C C . GLU B 1 107 ? -9.266 4.454 23.066 1.00 31.34 107 GLU B C 1
ATOM 2682 O O . GLU B 1 107 ? -8.749 3.755 23.979 1.00 27.67 107 GLU B O 1
ATOM 2688 N N . LEU B 1 108 ? -10.419 5.093 23.242 1.00 27.33 108 LEU B N 1
ATOM 2689 C CA . LEU B 1 108 ? -11.118 4.896 24.514 1.00 27.89 108 LEU B CA 1
ATOM 2690 C C . LEU B 1 108 ? -11.845 3.534 24.527 1.00 25.30 108 LEU B C 1
ATOM 2691 O O . LEU B 1 108 ? -12.328 3.090 23.493 1.00 25.47 108 LEU B O 1
ATOM 2696 N N . LYS B 1 109 ? -11.870 2.852 25.665 1.00 23.94 109 LYS B N 1
ATOM 2697 C CA . LYS B 1 109 ? -12.713 1.697 25.827 1.00 25.99 109 LYS B CA 1
ATOM 2698 C C . LYS B 1 109 ? -13.955 2.178 26.569 1.00 28.95 109 LYS B C 1
ATOM 2699 O O . LYS B 1 109 ? -13.918 2.478 27.776 1.00 27.10 109 LYS B O 1
ATOM 2705 N N . ILE B 1 110 ? -15.029 2.311 25.810 1.00 26.76 110 ILE B N 1
ATOM 2706 C CA . ILE B 1 110 ? -16.282 2.859 26.277 1.00 31.34 110 ILE B CA 1
ATOM 2707 C C . ILE B 1 110 ? -16.953 1.824 27.145 1.00 33.48 110 ILE B C 1
ATOM 2708 O O . ILE B 1 110 ? -17.042 0.684 26.752 1.00 33.55 110 ILE B O 1
ATOM 2713 N N . ASP B 1 111 ? -17.491 2.256 28.275 1.00 36.13 111 ASP B N 1
ATOM 2714 C CA . ASP B 1 111 ? -18.309 1.405 29.161 1.00 35.38 111 ASP B CA 1
ATOM 2715 C C . ASP B 1 111 ? -19.719 1.132 28.606 1.00 34.04 111 ASP B C 1
ATOM 2716 O O . ASP B 1 111 ? -20.696 1.813 28.996 1.00 37.77 111 ASP B O 1
ATOM 2721 N N . GLY B 1 112 ? -19.835 0.154 27.699 1.00 29.24 112 GLY B N 1
ATOM 2722 C CA . GLY B 1 112 ? -21.128 -0.158 27.094 1.00 31.46 112 GLY B CA 1
ATOM 2723 C C . GLY B 1 112 ? -21.367 -1.608 26.759 1.00 32.47 112 GLY B C 1
ATOM 2724 O O . GLY B 1 112 ? -20.781 -2.510 27.324 1.00 27.34 112 GLY B O 1
ATOM 2725 N N . LEU B 1 113 ? -22.258 -1.825 25.819 1.00 29.68 113 LEU B N 1
ATOM 2726 C CA . LEU B 1 113 ? -22.591 -3.165 25.495 1.00 30.21 113 LEU B CA 1
ATOM 2727 C C . LEU B 1 113 ? -22.069 -3.423 24.103 1.00 26.94 113 LEU B C 1
ATOM 2728 O O . LEU B 1 113 ? -22.195 -2.589 23.192 1.00 27.22 113 LEU B O 1
ATOM 2733 N N . SER B 1 114 ? -21.474 -4.576 23.954 1.00 27.96 114 SER B N 1
ATOM 2734 C CA . SER B 1 114 ? -20.859 -4.964 22.720 1.00 30.04 114 SER B CA 1
ATOM 2735 C C . SER B 1 114 ? -21.886 -5.329 21.646 1.00 27.76 114 SER B C 1
ATOM 2736 O O . SER B 1 114 ? -22.766 -6.165 21.887 1.00 29.84 114 SER B O 1
ATOM 2739 N N . ILE B 1 115 ? -21.808 -4.703 20.480 1.00 27.03 115 ILE B N 1
ATOM 2740 C CA . ILE B 1 115 ? -22.736 -5.012 19.342 1.00 25.11 115 ILE B CA 1
ATOM 2741 C C . ILE B 1 115 ? -21.923 -5.314 18.066 1.00 24.26 115 ILE B C 1
ATOM 2742 O O . ILE B 1 115 ? -20.890 -4.658 17.814 1.00 25.34 115 ILE B O 1
ATOM 2747 N N . SER B 1 116 ? -22.360 -6.295 17.276 1.00 25.21 116 SER B N 1
ATOM 2748 C CA . SER B 1 116 ? -21.913 -6.519 15.898 1.00 24.42 116 SER B CA 1
ATOM 2749 C C . SER B 1 116 ? -23.088 -6.230 14.953 1.00 25.90 116 SER B C 1
ATOM 2750 O O . SER B 1 116 ? -24.219 -6.748 15.167 1.00 27.96 116 SER B O 1
ATOM 2753 N N . LEU B 1 117 ? -22.824 -5.458 13.912 1.00 22.27 117 LEU B N 1
ATOM 2754 C CA . LEU B 1 117 ? -23.808 -5.042 12.927 1.00 25.26 117 LEU B CA 1
ATOM 2755 C C . LEU B 1 117 ? -23.398 -5.559 11.563 1.00 28.40 117 LEU B C 1
ATOM 2756 O O . LEU B 1 117 ? -22.373 -5.090 10.996 1.00 26.26 117 LEU B O 1
ATOM 2761 N N . THR B 1 118 ? -24.180 -6.480 11.034 1.00 22.90 118 THR B N 1
ATOM 2762 C CA . THR B 1 118 ? -23.990 -7.063 9.696 1.00 24.69 118 THR B CA 1
ATOM 2763 C C . THR B 1 118 ? -24.902 -6.421 8.699 1.00 27.89 118 THR B C 1
ATOM 2764 O O . THR B 1 118 ? -26.180 -6.433 8.925 1.00 26.98 118 THR B O 1
ATOM 2768 N N . TYR B 1 119 ? -24.283 -5.862 7.648 1.00 23.88 119 TYR B N 1
ATOM 2769 C CA . TYR B 1 119 ? -24.950 -5.338 6.458 1.00 26.04 119 TYR B CA 1
ATOM 2770 C C . TYR B 1 119 ? -24.785 -6.286 5.279 1.00 26.04 119 TYR B C 1
ATOM 2771 O O . TYR B 1 119 ? -23.708 -6.924 5.082 1.00 28.07 119 TYR B O 1
ATOM 2780 N N . GLU B 1 120 ? -25.877 -6.439 4.520 1.00 26.35 120 GLU B N 1
ATOM 2781 C CA . GLU B 1 120 ? -25.853 -7.177 3.215 1.00 29.11 120 GLU B CA 1
ATOM 2782 C C . GLU B 1 120 ? -26.539 -6.350 2.154 1.00 27.38 120 GLU B C 1
ATOM 2783 O O . GLU B 1 120 ? -27.640 -5.844 2.355 1.00 29.20 120 GLU B O 1
ATOM 2789 N N . LYS B 1 121 ? -25.868 -6.147 1.037 1.00 27.66 121 LYS B N 1
ATOM 2790 C CA A LYS B 1 121 ? -26.416 -5.269 -0.005 0.50 26.58 121 LYS B CA 1
ATOM 2791 C CA B LYS B 1 121 ? -26.341 -5.245 -0.007 0.50 26.57 121 LYS B CA 1
ATOM 2792 C C . LYS B 1 121 ? -26.640 -3.825 0.547 1.00 24.09 121 LYS B C 1
ATOM 2793 O O . LYS B 1 121 ? -27.477 -3.103 0.074 1.00 22.65 121 LYS B O 1
ATOM 2804 N N . GLY B 1 122 ? -25.894 -3.400 1.571 1.00 24.20 122 GLY B N 1
ATOM 2805 C CA . GLY B 1 122 ? -25.964 -1.996 2.073 1.00 22.28 122 GLY B CA 1
ATOM 2806 C C . GLY B 1 122 ? -27.041 -1.784 3.130 1.00 25.91 122 GLY B C 1
ATOM 2807 O O . GLY B 1 122 ? -27.256 -0.691 3.599 1.00 31.28 122 GLY B O 1
ATOM 2808 N N . ILE B 1 123 ? -27.759 -2.840 3.452 1.00 26.76 123 ILE B N 1
ATOM 2809 C CA . ILE B 1 123 ? -28.789 -2.780 4.445 1.00 26.09 123 ILE B CA 1
ATOM 2810 C C . ILE B 1 123 ? -28.522 -3.514 5.751 1.00 22.21 123 ILE B C 1
ATOM 2811 O O . ILE B 1 123 ? -28.084 -4.670 5.792 1.00 27.16 123 ILE B O 1
ATOM 2816 N N . LEU B 1 124 ? -28.843 -2.865 6.849 1.00 26.77 124 LEU B N 1
ATOM 2817 C CA . LEU B 1 124 ? -28.647 -3.505 8.147 1.00 22.67 124 LEU B CA 1
ATOM 2818 C C . LEU B 1 124 ? -29.666 -4.604 8.211 1.00 28.67 124 LEU B C 1
ATOM 2819 O O . LEU B 1 124 ? -30.896 -4.318 8.188 1.00 24.31 124 LEU B O 1
ATOM 2824 N N . VAL B 1 125 ? -29.146 -5.831 8.312 1.00 26.92 125 VAL B N 1
ATOM 2825 C CA . VAL B 1 125 ? -29.952 -7.019 8.422 1.00 25.70 125 VAL B CA 1
ATOM 2826 C C . VAL B 1 125 ? -29.805 -7.736 9.750 1.00 28.49 125 VAL B C 1
ATOM 2827 O O . VAL B 1 125 ? -30.708 -8.429 10.124 1.00 29.47 125 VAL B O 1
ATOM 2831 N N . ALA B 1 126 ? -28.676 -7.622 10.462 1.00 23.84 126 ALA B N 1
ATOM 2832 C CA . ALA B 1 126 ? -28.613 -8.148 11.804 1.00 23.91 126 ALA B CA 1
ATOM 2833 C C . ALA B 1 126 ? -27.821 -7.229 12.719 1.00 29.05 126 ALA B C 1
ATOM 2834 O O . ALA B 1 126 ? -26.731 -6.698 12.326 1.00 33.87 126 ALA B O 1
ATOM 2836 N N . GLY B 1 127 ? -28.336 -7.069 13.935 1.00 22.63 127 GLY B N 1
ATOM 2837 C CA . GLY B 1 127 ? -27.622 -6.509 15.051 1.00 24.21 127 GLY B CA 1
ATOM 2838 C C . GLY B 1 127 ? -27.658 -7.454 16.245 1.00 25.31 127 GLY B C 1
ATOM 2839 O O . GLY B 1 127 ? -28.742 -7.875 16.708 1.00 24.09 127 GLY B O 1
ATOM 2840 N N . VAL B 1 128 ? -26.469 -7.825 16.717 1.00 25.22 128 VAL B N 1
ATOM 2841 C CA . VAL B 1 128 ? -26.274 -8.992 17.575 1.00 24.34 128 VAL B CA 1
ATOM 2842 C C . VAL B 1 128 ? -25.334 -8.745 18.783 1.00 26.98 128 VAL B C 1
ATOM 2843 O O . VAL B 1 128 ? -24.384 -7.881 18.724 1.00 26.75 128 VAL B O 1
ATOM 2847 N N . THR B 1 129 ? -25.648 -9.425 19.896 1.00 24.34 129 THR B N 1
ATOM 2848 C CA . THR B 1 129 ? -24.939 -9.282 21.166 1.00 22.84 129 THR B CA 1
ATOM 2849 C C . THR B 1 129 ? -23.773 -10.250 21.101 1.00 23.03 129 THR B C 1
ATOM 2850 O O . THR B 1 129 ? -23.778 -11.178 20.285 1.00 19.35 129 THR B O 1
ATOM 2854 N N . ARG B 1 130 ? -22.786 -10.077 21.983 1.00 28.07 130 ARG B N 1
ATOM 2855 C CA . ARG B 1 130 ? -21.618 -10.964 21.923 1.00 28.24 130 ARG B CA 1
ATOM 2856 C C . ARG B 1 130 ? -21.987 -12.408 22.165 1.00 32.78 130 ARG B C 1
ATOM 2857 O O . ARG B 1 130 ? -21.396 -13.331 21.538 1.00 38.43 130 ARG B O 1
ATOM 2865 N N . GLY B 1 131 ? -22.963 -12.623 23.053 1.00 29.42 131 GLY B N 1
ATOM 2866 C CA . GLY B 1 131 ? -23.351 -13.980 23.457 1.00 31.22 131 GLY B CA 1
ATOM 2867 C C . GLY B 1 131 ? -22.163 -14.703 24.039 1.00 33.71 131 GLY B C 1
ATOM 2868 O O . GLY B 1 131 ? -21.385 -14.128 24.837 1.00 34.50 131 GLY B O 1
ATOM 2869 N N . ASP B 1 132 ? -22.000 -15.955 23.629 1.00 33.21 132 ASP B N 1
ATOM 2870 C CA . ASP B 1 132 ? -20.909 -16.791 24.093 1.00 39.32 132 ASP B CA 1
ATOM 2871 C C . ASP B 1 132 ? -19.657 -16.623 23.243 1.00 39.82 132 ASP B C 1
ATOM 2872 O O . ASP B 1 132 ? -18.717 -17.420 23.390 1.00 38.41 132 ASP B O 1
ATOM 2877 N N . GLY B 1 133 ? -19.663 -15.640 22.335 1.00 36.53 133 GLY B N 1
ATOM 2878 C CA . GLY B 1 133 ? -18.549 -15.380 21.388 1.00 36.88 133 GLY B CA 1
ATOM 2879 C C . GLY B 1 133 ? -18.734 -15.976 19.978 1.00 35.07 133 GLY B C 1
ATOM 2880 O O . GLY B 1 133 ? -18.199 -15.446 19.022 1.00 33.53 133 GLY B O 1
ATOM 2881 N N . SER B 1 134 ? -19.463 -17.086 19.852 1.00 36.07 134 SER B N 1
ATOM 2882 C CA . SER B 1 134 ? -19.850 -17.645 18.533 1.00 34.51 134 SER B CA 1
ATOM 2883 C C . SER B 1 134 ? -21.362 -17.509 18.258 1.00 32.49 134 SER B C 1
ATOM 2884 O O . SER B 1 134 ? -21.775 -17.573 17.104 1.00 31.14 134 SER B O 1
ATOM 2887 N N . ILE B 1 135 ? -22.178 -17.374 19.316 1.00 28.48 135 ILE B N 1
ATOM 2888 C CA . ILE B 1 135 ? -23.653 -17.253 19.154 1.00 32.08 135 ILE B CA 1
ATOM 2889 C C . ILE B 1 135 ? -24.175 -16.132 20.025 1.00 27.82 135 ILE B C 1
ATOM 2890 O O . ILE B 1 135 ? -23.973 -16.103 21.232 1.00 29.18 135 ILE B O 1
ATOM 2895 N N . GLY B 1 136 ? -24.816 -15.176 19.414 1.00 29.56 136 GLY B N 1
ATOM 2896 C CA . GLY B 1 136 ? -25.230 -13.949 20.146 1.00 32.05 136 GLY B CA 1
ATOM 2897 C C . GLY B 1 136 ? -26.709 -13.934 20.264 1.00 31.93 136 GLY B C 1
ATOM 2898 O O . GLY B 1 136 ? -27.337 -14.935 19.963 1.00 36.84 136 GLY B O 1
ATOM 2899 N N . GLU B 1 137 ? -27.271 -12.832 20.735 1.00 33.69 137 GLU B N 1
ATOM 2900 C CA . GLU B 1 137 ? -28.720 -12.637 20.639 1.00 30.01 137 GLU B CA 1
ATOM 2901 C C . GLU B 1 137 ? -29.030 -11.610 19.578 1.00 29.89 137 GLU B C 1
ATOM 2902 O O . GLU B 1 137 ? -28.465 -10.472 19.576 1.00 26.12 137 GLU B O 1
ATOM 2908 N N . ASN B 1 138 ? -29.943 -11.993 18.676 1.00 28.93 138 ASN B N 1
ATOM 2909 C CA . ASN B 1 138 ? -30.441 -11.063 17.658 1.00 27.19 138 ASN B CA 1
ATOM 2910 C C . ASN B 1 138 ? -31.249 -9.963 18.214 1.00 27.16 138 ASN B C 1
ATOM 2911 O O . ASN B 1 138 ? -32.383 -10.210 18.528 1.00 32.53 138 ASN B O 1
ATOM 2916 N N . ILE B 1 139 ? -30.697 -8.747 18.370 1.00 26.34 139 ILE B N 1
ATOM 2917 C CA . ILE B 1 139 ? -31.470 -7.617 18.920 1.00 22.07 139 ILE B CA 1
ATOM 2918 C C . ILE B 1 139 ? -31.687 -6.535 17.810 1.00 22.52 139 ILE B C 1
ATOM 2919 O O . ILE B 1 139 ? -31.609 -5.347 18.077 1.00 22.41 139 ILE B O 1
ATOM 2924 N N . THR B 1 140 ? -31.851 -6.971 16.559 1.00 22.58 140 THR B N 1
ATOM 2925 C CA . THR B 1 140 ? -31.800 -6.066 15.389 1.00 29.38 140 THR B CA 1
ATOM 2926 C C . THR B 1 140 ? -32.827 -4.908 15.467 1.00 27.88 140 THR B C 1
ATOM 2927 O O . THR B 1 140 ? -32.491 -3.719 15.261 1.00 25.99 140 THR B O 1
ATOM 2931 N N . GLU B 1 141 ? -34.046 -5.258 15.901 1.00 27.76 141 GLU B N 1
ATOM 2932 C CA . GLU B 1 141 ? -35.161 -4.310 15.995 1.00 28.38 141 GLU B CA 1
ATOM 2933 C C . GLU B 1 141 ? -34.960 -3.240 17.046 1.00 26.16 141 GLU B C 1
ATOM 2934 O O . GLU B 1 141 ? -35.229 -2.052 16.766 1.00 22.24 141 GLU B O 1
ATOM 2940 N N . ASN B 1 142 ? -34.452 -3.657 18.224 1.00 25.66 142 ASN B N 1
ATOM 2941 C CA . ASN B 1 142 ? -34.057 -2.717 19.239 1.00 24.38 142 ASN B CA 1
ATOM 2942 C C . ASN B 1 142 ? -32.927 -1.789 18.712 1.00 28.29 142 ASN B C 1
ATOM 2943 O O . ASN B 1 142 ? -33.004 -0.560 18.888 1.00 21.46 142 ASN B O 1
ATOM 2948 N N . LEU B 1 143 ? -31.898 -2.367 18.067 1.00 22.84 143 LEU B N 1
ATOM 2949 C CA . LEU B 1 143 ? -30.790 -1.477 17.580 1.00 27.06 143 LEU B CA 1
ATOM 2950 C C . LEU B 1 143 ? -31.241 -0.443 16.533 1.00 27.98 143 LEU B C 1
ATOM 2951 O O . LEU B 1 143 ? -30.598 0.585 16.375 1.00 23.18 143 LEU B O 1
ATOM 2956 N N . LYS B 1 144 ? -32.366 -0.705 15.856 1.00 25.62 144 LYS B N 1
ATOM 2957 C CA . LYS B 1 144 ? -32.794 0.209 14.800 1.00 26.10 144 LYS B CA 1
ATOM 2958 C C . LYS B 1 144 ? -33.241 1.547 15.392 1.00 25.94 144 LYS B C 1
ATOM 2959 O O . LYS B 1 144 ? -33.313 2.569 14.710 1.00 28.12 144 LYS B O 1
ATOM 2965 N N . ARG B 1 145 ? -33.559 1.524 16.673 1.00 25.27 145 ARG B N 1
ATOM 2966 C CA . ARG B 1 145 ? -34.137 2.664 17.342 1.00 26.74 145 ARG B CA 1
ATOM 2967 C C . ARG B 1 145 ? -32.975 3.452 17.903 1.00 26.40 145 ARG B C 1
ATOM 2968 O O . ARG B 1 145 ? -33.147 4.421 18.607 1.00 25.80 145 ARG B O 1
ATOM 2976 N N . VAL B 1 146 ? -31.741 3.019 17.671 1.00 27.90 146 VAL B N 1
ATOM 2977 C CA . VAL B 1 146 ? -30.623 3.814 18.188 1.00 28.24 146 VAL B CA 1
ATOM 2978 C C . VAL B 1 146 ? -30.341 4.748 17.018 1.00 27.33 146 VAL B C 1
ATOM 2979 O O . VAL B 1 146 ? -29.906 4.273 15.971 1.00 25.17 146 VAL B O 1
ATOM 2983 N N . LYS B 1 147 ? -30.611 6.045 17.142 1.00 33.04 147 LYS B N 1
ATOM 2984 C CA . LYS B 1 147 ? -30.555 6.917 15.920 1.00 35.16 147 LYS B CA 1
ATOM 2985 C C . LYS B 1 147 ? -29.157 6.884 15.233 1.00 34.61 147 LYS B C 1
ATOM 2986 O O . LYS B 1 147 ? -29.118 6.805 14.002 1.00 33.74 147 LYS B O 1
ATOM 2988 N N . ASP B 1 148 ? -28.047 6.925 15.989 1.00 28.33 148 ASP B N 1
ATOM 2989 C CA . ASP B 1 148 ? -26.660 6.981 15.343 1.00 33.02 148 ASP B CA 1
ATOM 2990 C C . ASP B 1 148 ? -26.288 5.826 14.406 1.00 27.76 148 ASP B C 1
ATOM 2991 O O . ASP B 1 148 ? -25.186 5.883 13.793 1.00 25.83 148 ASP B O 1
ATOM 2996 N N . ILE B 1 149 ? -27.050 4.717 14.459 1.00 24.77 149 ILE B N 1
ATOM 2997 C CA . ILE B 1 149 ? -26.798 3.504 13.663 1.00 27.54 149 ILE B CA 1
ATOM 2998 C C . ILE B 1 149 ? -27.443 3.641 12.289 1.00 29.28 149 ILE B C 1
ATOM 2999 O O . ILE B 1 149 ? -28.660 3.764 12.235 1.00 30.33 149 ILE B O 1
ATOM 3004 N N . PRO B 1 150 ? -26.659 3.550 11.171 1.00 31.19 150 PRO B N 1
ATOM 3005 C CA . PRO B 1 150 ? -27.316 3.604 9.832 1.00 29.16 150 PRO B CA 1
ATOM 3006 C C . PRO B 1 150 ? -28.066 2.353 9.503 1.00 27.26 150 PRO B C 1
ATOM 3007 O O . PRO B 1 150 ? -27.598 1.246 9.780 1.00 26.17 150 PRO B O 1
ATOM 3011 N N . LEU B 1 151 ? -29.242 2.566 8.909 1.00 30.68 151 LEU B N 1
ATOM 3012 C CA . LEU B 1 151 ? -30.159 1.522 8.439 1.00 31.04 151 LEU B CA 1
ATOM 3013 C C . LEU B 1 151 ? -29.671 1.078 7.068 1.00 31.51 151 LEU B C 1
ATOM 3014 O O . LEU B 1 151 ? -29.793 -0.100 6.690 1.00 36.32 151 LEU B O 1
ATOM 3019 N N . THR B 1 152 ? -29.057 2.002 6.355 1.00 29.81 152 THR B N 1
ATOM 3020 C CA . THR B 1 152 ? -28.459 1.673 5.057 1.00 34.11 152 THR B CA 1
ATOM 3021 C C . THR B 1 152 ? -27.115 2.389 4.902 1.00 32.27 152 THR B C 1
ATOM 3022 O O . THR B 1 152 ? -26.876 3.408 5.555 1.00 30.29 152 THR B O 1
ATOM 3026 N N . LEU B 1 153 ? -26.289 1.847 4.018 1.00 29.90 153 LEU B N 1
ATOM 3027 C CA . LEU B 1 153 ? -24.953 2.388 3.673 1.00 32.82 153 LEU B CA 1
ATOM 3028 C C . LEU B 1 153 ? -24.927 3.123 2.331 1.00 32.51 153 LEU B C 1
ATOM 3029 O O . LEU B 1 153 ? -25.874 2.899 1.526 1.00 34.54 153 LEU B O 1
ATOM 3034 N N . PRO B 1 154 ? -23.856 3.963 2.033 1.00 29.28 154 PRO B N 1
ATOM 3035 C CA . PRO B 1 154 ? -23.941 4.577 0.689 1.00 29.35 154 PRO B CA 1
ATOM 3036 C C . PRO B 1 154 ? -23.500 3.680 -0.469 1.00 28.14 154 PRO B C 1
ATOM 3037 O O . PRO B 1 154 ? -23.553 4.106 -1.624 1.00 30.47 154 PRO B O 1
ATOM 3041 N N . GLU B 1 155 ? -22.988 2.495 -0.211 1.00 28.35 155 GLU B N 1
ATOM 3042 C CA . GLU B 1 155 ? -22.923 1.519 -1.283 1.00 30.61 155 GLU B CA 1
ATOM 3043 C C . GLU B 1 155 ? -23.585 0.231 -0.783 1.00 28.45 155 GLU B C 1
ATOM 3044 O O . GLU B 1 155 ? -23.773 0.029 0.416 1.00 26.50 155 GLU B O 1
ATOM 3050 N N . GLU B 1 156 ? -23.871 -0.660 -1.710 1.00 30.61 156 GLU B N 1
ATOM 3051 C CA . GLU B 1 156 ? -24.471 -1.968 -1.402 1.00 30.28 156 GLU B CA 1
ATOM 3052 C C . GLU B 1 156 ? -23.463 -2.987 -0.866 1.00 30.62 156 GLU B C 1
ATOM 3053 O O . GLU B 1 156 ? -23.244 -4.029 -1.497 1.00 31.08 156 GLU B O 1
ATOM 3059 N N . LEU B 1 157 ? -22.843 -2.741 0.295 1.00 29.17 157 LEU B N 1
ATOM 3060 C CA . LEU B 1 157 ? -21.807 -3.695 0.761 1.00 28.08 157 LEU B CA 1
ATOM 3061 C C . LEU B 1 157 ? -22.283 -4.849 1.596 1.00 27.84 157 LEU B C 1
ATOM 3062 O O . LEU B 1 157 ? -23.355 -4.794 2.207 1.00 30.55 157 LEU B O 1
ATOM 3067 N N . ASP B 1 158 ? -21.487 -5.905 1.639 1.00 24.55 158 ASP B N 1
ATOM 3068 C CA . ASP B 1 158 ? -21.662 -6.874 2.631 1.00 26.69 158 ASP B CA 1
ATOM 3069 C C . ASP B 1 158 ? -20.566 -6.525 3.656 1.00 30.14 158 ASP B C 1
ATOM 3070 O O . ASP B 1 158 ? -19.374 -6.512 3.299 1.00 27.84 158 ASP B O 1
ATOM 3075 N N . ILE B 1 159 ? -20.919 -6.224 4.901 1.00 25.28 159 ILE B N 1
ATOM 3076 C CA . ILE B 1 159 ? -19.863 -5.848 5.843 1.00 28.28 159 ILE B CA 1
ATOM 3077 C C . ILE B 1 159 ? -20.347 -6.029 7.224 1.00 26.17 159 ILE B C 1
ATOM 3078 O O . ILE B 1 159 ? -21.520 -5.774 7.492 1.00 26.42 159 ILE B O 1
ATOM 3083 N N . THR B 1 160 ? -19.454 -6.456 8.096 1.00 24.15 160 THR B N 1
ATOM 3084 C CA . THR B 1 160 ? -19.758 -6.545 9.532 1.00 27.35 160 THR B CA 1
ATOM 3085 C C . THR B 1 160 ? -18.877 -5.636 10.341 1.00 23.83 160 THR B C 1
ATOM 3086 O O . THR B 1 160 ? -17.670 -5.719 10.226 1.00 22.72 160 THR B O 1
ATOM 3090 N N . VAL B 1 161 ? -19.488 -4.813 11.190 1.00 21.77 161 VAL B N 1
ATOM 3091 C CA . VAL B 1 161 ? -18.795 -3.743 11.938 1.00 21.58 161 VAL B CA 1
ATOM 3092 C C . VAL B 1 161 ? -19.119 -4.007 13.429 1.00 24.61 161 VAL B C 1
ATOM 3093 O O . VAL B 1 161 ? -20.166 -4.616 13.763 1.00 24.27 161 VAL B O 1
ATOM 3097 N N . ARG B 1 162 ? -18.256 -3.601 14.328 1.00 23.17 162 ARG B N 1
ATOM 3098 C CA . ARG B 1 162 ? -18.303 -4.050 15.714 1.00 25.71 162 ARG B CA 1
ATOM 3099 C C . ARG B 1 162 ? -17.947 -2.850 16.577 1.00 26.47 162 ARG B C 1
ATOM 3100 O O . ARG B 1 162 ? -16.998 -2.148 16.253 1.00 22.47 162 ARG B O 1
ATOM 3108 N N . GLY B 1 163 ? -18.739 -2.591 17.629 1.00 22.44 163 GLY B N 1
ATOM 3109 C CA . GLY B 1 163 ? -18.542 -1.412 18.475 1.00 24.77 163 GLY B CA 1
ATOM 3110 C C . GLY B 1 163 ? -19.274 -1.536 19.805 1.00 23.54 163 GLY B C 1
ATOM 3111 O O . GLY B 1 163 ? -19.521 -2.625 20.261 1.00 23.14 163 GLY B O 1
ATOM 3112 N N . GLU B 1 164 ? -19.573 -0.403 20.431 1.00 26.48 164 GLU B N 1
ATOM 3113 C CA . GLU B 1 164 ? -20.223 -0.374 21.707 1.00 29.41 164 GLU B CA 1
ATOM 3114 C C . GLU B 1 164 ? -21.439 0.529 21.611 1.00 26.23 164 GLU B C 1
ATOM 3115 O O . GLU B 1 164 ? -21.372 1.602 20.996 1.00 21.46 164 GLU B O 1
ATOM 3121 N N . CYS B 1 165 ? -22.552 0.047 22.183 1.00 28.28 165 CYS B N 1
ATOM 3122 C CA . CYS B 1 165 ? -23.789 0.817 22.392 1.00 27.60 165 CYS B CA 1
ATOM 3123 C C . CYS B 1 165 ? -23.837 1.291 23.850 1.00 29.99 165 CYS B C 1
ATOM 3124 O O . CYS B 1 165 ? -23.780 0.458 24.800 1.00 31.75 165 CYS B O 1
ATOM 3127 N N . TYR B 1 166 ? -23.948 2.606 24.041 1.00 26.65 166 TYR B N 1
ATOM 3128 C CA . TYR B 1 166 ? -23.877 3.160 25.380 1.00 28.44 166 TYR B CA 1
ATOM 3129 C C . TYR B 1 166 ? -24.954 4.228 25.590 1.00 28.00 166 TYR B C 1
ATOM 3130 O O . TYR B 1 166 ? -25.567 4.689 24.656 1.00 29.11 166 TYR B O 1
ATOM 3139 N N . MET B 1 167 ? -25.195 4.588 26.836 1.00 28.16 167 MET B N 1
ATOM 3140 C CA . MET B 1 167 ? -26.044 5.750 27.131 1.00 29.30 167 MET B CA 1
ATOM 3141 C C . MET B 1 167 ? -25.277 7.014 27.599 1.00 25.46 167 MET B C 1
ATOM 3142 O O . MET B 1 167 ? -24.687 6.989 28.643 1.00 27.48 167 MET B O 1
ATOM 3147 N N . PRO B 1 168 ? -25.317 8.116 26.834 1.00 25.78 168 PRO B N 1
ATOM 3148 C CA . PRO B 1 168 ? -24.655 9.339 27.315 1.00 29.99 168 PRO B CA 1
ATOM 3149 C C . PRO B 1 168 ? -25.063 9.656 28.758 1.00 30.80 168 PRO B C 1
ATOM 3150 O O . PRO B 1 168 ? -26.230 9.413 29.127 1.00 33.88 168 PRO B O 1
ATOM 3154 N N . ARG B 1 169 ? -24.128 10.156 29.570 1.00 31.80 169 ARG B N 1
ATOM 3155 C CA . ARG B 1 169 ? -24.386 10.428 31.011 1.00 35.34 169 ARG B CA 1
ATOM 3156 C C . ARG B 1 169 ? -25.577 11.379 31.172 1.00 38.15 169 ARG B C 1
ATOM 3157 O O . ARG B 1 169 ? -26.273 11.308 32.170 1.00 33.25 169 ARG B O 1
ATOM 3165 N N . ALA B 1 170 ? -25.817 12.202 30.153 1.00 37.45 170 ALA B N 1
ATOM 3166 C CA . ALA B 1 170 ? -26.863 13.243 30.177 1.00 42.80 170 ALA B CA 1
ATOM 3167 C C . ALA B 1 170 ? -28.237 12.623 29.965 1.00 40.33 170 ALA B C 1
ATOM 3168 O O . ALA B 1 170 ? -29.209 13.060 30.569 1.00 39.96 170 ALA B O 1
ATOM 3170 N N . SER B 1 171 ? -28.288 11.574 29.143 1.00 41.56 171 SER B N 1
ATOM 3171 C CA . SER B 1 171 ? -29.506 10.808 28.917 1.00 43.50 171 SER B CA 1
ATOM 3172 C C . SER B 1 171 ? -29.889 9.999 30.135 1.00 38.81 171 SER B C 1
ATOM 3173 O O . SER B 1 171 ? -31.038 9.974 30.549 1.00 38.36 171 SER B O 1
ATOM 3176 N N . PHE B 1 172 ? -28.896 9.291 30.652 1.00 30.16 172 PHE B N 1
ATOM 3177 C CA . PHE B 1 172 ? -28.973 8.557 31.900 1.00 30.37 172 PHE B CA 1
ATOM 3178 C C . PHE B 1 172 ? -29.561 9.422 33.000 1.00 32.53 172 PHE B C 1
ATOM 3179 O O . PHE B 1 172 ? -30.394 8.955 33.759 1.00 35.21 172 PHE B O 1
ATOM 3187 N N . ASP B 1 173 ? -29.157 10.679 33.094 1.00 35.50 173 ASP B N 1
ATOM 3188 C CA . ASP B 1 173 ? -29.682 11.495 34.189 1.00 39.40 173 ASP B CA 1
ATOM 3189 C C . ASP B 1 173 ? -31.146 11.864 33.912 1.00 43.58 173 ASP B C 1
ATOM 3190 O O . ASP B 1 173 ? -31.948 11.935 34.851 1.00 48.61 173 ASP B O 1
ATOM 3195 N N . GLN B 1 174 ? -31.507 12.037 32.641 1.00 38.23 174 GLN B N 1
ATOM 3196 C CA . GLN B 1 174 ? -32.900 12.215 32.269 1.00 37.94 174 GLN B CA 1
ATOM 3197 C C . GLN B 1 174 ? -33.787 10.971 32.506 1.00 37.30 174 GLN B C 1
ATOM 3198 O O . GLN B 1 174 ? -34.842 11.066 33.130 1.00 31.80 174 GLN B O 1
ATOM 3204 N N . VAL B 1 175 ? -33.380 9.838 31.951 1.00 35.96 175 VAL B N 1
ATOM 3205 C CA . VAL B 1 175 ? -34.115 8.550 32.099 1.00 34.73 175 VAL B CA 1
ATOM 3206 C C . VAL B 1 175 ? -34.346 8.185 33.566 1.00 30.58 175 VAL B C 1
ATOM 3207 O O . VAL B 1 175 ? -35.366 7.613 33.895 1.00 33.14 175 VAL B O 1
ATOM 3211 N N . ASN B 1 176 ? -33.393 8.535 34.437 1.00 31.99 176 ASN B N 1
ATOM 3212 C CA . ASN B 1 176 ? -33.513 8.250 35.856 1.00 34.63 176 ASN B CA 1
ATOM 3213 C C . ASN B 1 176 ? -34.545 9.130 36.509 1.00 33.48 176 ASN B C 1
ATOM 3214 O O . ASN B 1 176 ? -35.306 8.669 37.380 1.00 34.34 176 ASN B O 1
ATOM 3219 N N . GLN B 1 177 ? -34.558 10.388 36.106 1.00 34.65 177 GLN B N 1
ATOM 3220 C CA . GLN B 1 177 ? -35.641 11.282 36.509 1.00 43.47 177 GLN B CA 1
ATOM 3221 C C . GLN B 1 177 ? -37.014 10.772 36.023 1.00 37.56 177 GLN B C 1
ATOM 3222 O O . GLN B 1 177 ? -38.027 10.925 36.726 1.00 43.57 177 GLN B O 1
ATOM 3228 N N . ALA B 1 178 ? -37.032 10.153 34.847 1.00 33.32 178 ALA B N 1
ATOM 3229 C CA . ALA B 1 178 ? -38.287 9.697 34.280 1.00 36.29 178 ALA B CA 1
ATOM 3230 C C . ALA B 1 178 ? -38.757 8.474 35.041 1.00 40.73 178 ALA B C 1
ATOM 3231 O O . ALA B 1 178 ? -39.942 8.335 35.356 1.00 38.44 178 ALA B O 1
ATOM 3233 N N . ARG B 1 179 ? -37.821 7.595 35.378 1.00 33.44 179 ARG B N 1
ATOM 3234 C CA . ARG B 1 179 ? -38.227 6.393 36.072 1.00 32.34 179 ARG B CA 1
ATOM 3235 C C . ARG B 1 179 ? -38.709 6.724 37.459 1.00 35.44 179 ARG B C 1
ATOM 3236 O O . ARG B 1 179 ? -39.651 6.131 37.949 1.00 38.20 179 ARG B O 1
ATOM 3244 N N . GLN B 1 180 ? -38.087 7.712 38.077 1.00 37.23 180 GLN B N 1
ATOM 3245 C CA . GLN B 1 180 ? -38.511 8.180 39.366 1.00 40.13 180 GLN B CA 1
ATOM 3246 C C . GLN B 1 180 ? -39.955 8.719 39.391 1.00 42.45 180 GLN B C 1
ATOM 3247 O O . GLN B 1 180 ? -40.732 8.338 40.268 1.00 43.97 180 GLN B O 1
ATOM 3253 N N . GLU B 1 181 ? -40.315 9.594 38.448 1.00 43.97 181 GLU B N 1
ATOM 3254 C CA . GLU B 1 181 ? -41.678 10.136 38.379 1.00 40.52 181 GLU B CA 1
ATOM 3255 C C . GLU B 1 181 ? -42.683 9.053 37.991 1.00 45.46 181 GLU B C 1
ATOM 3256 O O . GLU B 1 181 ? -43.864 9.158 38.300 1.00 45.88 181 GLU B O 1
ATOM 3258 N N . ASN B 1 182 ? -42.210 8.014 37.308 1.00 43.20 182 ASN B N 1
ATOM 3259 C CA . ASN B 1 182 ? -43.053 6.886 36.949 1.00 43.85 182 ASN B CA 1
ATOM 3260 C C . ASN B 1 182 ? -42.959 5.722 37.910 1.00 38.99 182 ASN B C 1
ATOM 3261 O O . ASN B 1 182 ? -43.504 4.657 37.646 1.00 43.45 182 ASN B O 1
ATOM 3266 N N . GLY B 1 183 ? -42.265 5.945 39.016 1.00 35.75 183 GLY B N 1
ATOM 3267 C CA . GLY B 1 183 ? -42.117 4.942 40.059 1.00 38.24 183 GLY B CA 1
ATOM 3268 C C . GLY B 1 183 ? -41.608 3.580 39.639 1.00 39.38 183 GLY B C 1
ATOM 3269 O O . GLY B 1 183 ? -42.146 2.553 40.048 1.00 37.50 183 GLY B O 1
ATOM 3270 N N . GLU B 1 184 ? -40.606 3.577 38.770 1.00 36.16 184 GLU B N 1
ATOM 3271 C CA . GLU B 1 184 ? -39.867 2.366 38.490 1.00 37.78 184 GLU B CA 1
ATOM 3272 C C . GLU B 1 184 ? -38.478 2.672 39.026 1.00 35.06 184 GLU B C 1
ATOM 3273 O O . GLU B 1 184 ? -38.102 3.843 39.107 1.00 35.98 184 GLU B O 1
ATOM 3279 N N . PRO B 1 185 ? -37.704 1.639 39.378 1.00 36.86 185 PRO B N 1
ATOM 3280 C CA . PRO B 1 185 ? -36.468 1.987 40.106 1.00 39.55 185 PRO B CA 1
ATOM 3281 C C . PRO B 1 185 ? -35.331 2.438 39.201 1.00 35.98 185 PRO B C 1
ATOM 3282 O O . PRO B 1 185 ? -35.212 1.987 38.052 1.00 36.94 185 PRO B O 1
ATOM 3286 N N . GLU B 1 186 ? -34.526 3.367 39.717 1.00 36.89 186 GLU B N 1
ATOM 3287 C CA . GLU B 1 186 ? -33.494 3.965 38.922 1.00 35.55 186 GLU B CA 1
ATOM 3288 C C . GLU B 1 186 ? -32.367 2.937 38.587 1.00 33.41 186 GLU B C 1
ATOM 3289 O O . GLU B 1 186 ? -32.118 1.975 39.318 1.00 32.03 186 GLU B O 1
ATOM 3295 N N . PHE B 1 187 ? -31.725 3.142 37.457 1.00 28.22 187 PHE B N 1
ATOM 3296 C CA . PHE B 1 187 ? -30.555 2.390 37.088 1.00 29.80 187 PHE B CA 1
ATOM 3297 C C . PHE B 1 187 ? -29.361 2.818 37.913 1.00 28.83 187 PHE B C 1
ATOM 3298 O O . PHE B 1 187 ? -29.145 4.035 38.121 1.00 32.57 187 PHE B O 1
ATOM 3306 N N . ALA B 1 188 ? -28.584 1.847 38.379 1.00 32.18 188 ALA B N 1
ATOM 3307 C CA . ALA B 1 188 ? -27.338 2.174 39.144 1.00 31.53 188 ALA B CA 1
ATOM 3308 C C . ALA B 1 188 ? -26.350 3.059 38.331 1.00 34.24 188 ALA B C 1
ATOM 3309 O O . ALA B 1 188 ? -25.867 4.075 38.849 1.00 37.65 188 ALA B O 1
ATOM 3311 N N . ASN B 1 189 ? -26.120 2.731 37.044 1.00 31.03 189 ASN B N 1
ATOM 3312 C CA . ASN B 1 189 ? -25.185 3.520 36.196 1.00 31.46 189 ASN B CA 1
ATOM 3313 C C . ASN B 1 189 ? -25.515 3.455 34.731 1.00 29.27 189 ASN B C 1
ATOM 3314 O O . ASN B 1 189 ? -26.278 2.604 34.297 1.00 29.97 189 ASN B O 1
ATOM 3319 N N . PRO B 1 190 ? -24.898 4.315 33.934 1.00 33.68 190 PRO B N 1
ATOM 3320 C CA . PRO B 1 190 ? -25.170 4.262 32.481 1.00 34.50 190 PRO B CA 1
ATOM 3321 C C . PRO B 1 190 ? -25.003 2.867 31.820 1.00 35.31 190 PRO B C 1
ATOM 3322 O O . PRO B 1 190 ? -25.795 2.507 30.903 1.00 32.05 190 PRO B O 1
ATOM 3326 N N . ARG B 1 191 ? -24.019 2.089 32.276 1.00 29.78 191 ARG B N 1
ATOM 3327 C CA . ARG B 1 191 ? -23.919 0.724 31.800 1.00 35.67 191 ARG B CA 1
ATOM 3328 C C . ARG B 1 191 ? -25.097 -0.232 32.120 1.00 38.11 191 ARG B C 1
ATOM 3329 O O . ARG B 1 191 ? -25.577 -0.938 31.227 1.00 36.18 191 ARG B O 1
ATOM 3337 N N . ASN B 1 192 ? -25.569 -0.261 33.356 1.00 36.79 192 ASN B N 1
ATOM 3338 C CA . ASN B 1 192 ? -26.789 -1.007 33.648 1.00 34.56 192 ASN B CA 1
ATOM 3339 C C . ASN B 1 192 ? -27.936 -0.527 32.775 1.00 32.40 192 ASN B C 1
ATOM 3340 O O . ASN B 1 192 ? -28.727 -1.305 32.258 1.00 30.93 192 ASN B O 1
ATOM 3345 N N . ALA B 1 193 ? -28.026 0.772 32.635 1.00 30.12 193 ALA B N 1
ATOM 3346 C CA . ALA B 1 193 ? -29.122 1.386 31.916 1.00 33.78 193 ALA B CA 1
ATOM 3347 C C . ALA B 1 193 ? -29.096 0.966 30.428 1.00 35.43 193 ALA B C 1
ATOM 3348 O O . ALA B 1 193 ? -30.156 0.728 29.822 1.00 29.60 193 ALA B O 1
ATOM 3350 N N . ALA B 1 194 ? -27.888 0.858 29.869 1.00 31.05 194 ALA B N 1
ATOM 3351 C CA . ALA B 1 194 ? -27.764 0.543 28.450 1.00 32.76 194 ALA B CA 1
ATOM 3352 C C . ALA B 1 194 ? -28.117 -0.890 28.228 1.00 33.67 194 ALA B C 1
ATOM 3353 O O . ALA B 1 194 ? -28.946 -1.151 27.359 1.00 28.22 194 ALA B O 1
ATOM 3355 N N . ALA B 1 195 ? -27.513 -1.813 28.995 1.00 31.35 195 ALA B N 1
ATOM 3356 C CA . ALA B 1 195 ? -27.853 -3.232 28.875 1.00 34.53 195 ALA B CA 1
ATOM 3357 C C . ALA B 1 195 ? -29.346 -3.538 29.188 1.00 33.27 195 ALA B C 1
ATOM 3358 O O . ALA B 1 195 ? -29.928 -4.447 28.615 1.00 39.61 195 ALA B O 1
ATOM 3360 N N . GLY B 1 196 ? -29.919 -2.785 30.115 1.00 37.08 196 GLY B N 1
ATOM 3361 C CA . GLY B 1 196 ? -31.315 -2.882 30.526 1.00 37.55 196 GLY B CA 1
ATOM 3362 C C . GLY B 1 196 ? -32.262 -2.468 29.414 1.00 38.54 196 GLY B C 1
ATOM 3363 O O . GLY B 1 196 ? -33.320 -3.070 29.216 1.00 42.78 196 GLY B O 1
ATOM 3364 N N . THR B 1 197 ? -31.903 -1.447 28.669 1.00 35.95 197 THR B N 1
ATOM 3365 C CA . THR B 1 197 ? -32.771 -0.975 27.581 1.00 32.13 197 THR B CA 1
ATOM 3366 C C . THR B 1 197 ? -32.809 -1.892 26.363 1.00 31.98 197 THR B C 1
ATOM 3367 O O . THR B 1 197 ? -33.849 -2.168 25.770 1.00 32.57 197 THR B O 1
ATOM 3371 N N . LEU B 1 198 ? -31.659 -2.427 26.051 1.00 30.52 198 LEU B N 1
ATOM 3372 C CA . LEU B 1 198 ? -31.468 -3.171 24.843 1.00 30.34 198 LEU B CA 1
ATOM 3373 C C . LEU B 1 198 ? -31.767 -4.625 25.001 1.00 28.04 198 LEU B C 1
ATOM 3374 O O . LEU B 1 198 ? -31.984 -5.320 24.016 1.00 29.17 198 LEU B O 1
ATOM 3379 N N . ARG B 1 199 ? -31.793 -5.082 26.238 1.00 26.41 199 ARG B N 1
ATOM 3380 C CA . ARG B 1 199 ? -32.010 -6.481 26.543 1.00 32.25 199 ARG B CA 1
ATOM 3381 C C . ARG B 1 199 ? -33.465 -6.790 26.919 1.00 35.69 199 ARG B C 1
ATOM 3382 O O . ARG B 1 199 ? -33.870 -7.954 26.921 1.00 40.50 199 ARG B O 1
ATOM 3384 N N . GLN B 1 200 ? -34.258 -5.755 27.179 1.00 40.49 200 GLN B N 1
ATOM 3385 C CA . GLN B 1 200 ? -35.696 -5.923 27.335 1.00 34.93 200 GLN B CA 1
ATOM 3386 C C . GLN B 1 200 ? -36.274 -5.868 25.903 1.00 38.56 200 GLN B C 1
ATOM 3387 O O . GLN B 1 200 ? -35.565 -5.482 24.954 1.00 34.12 200 GLN B O 1
ATOM 3393 N N . LEU B 1 201 ? -37.551 -6.220 25.757 1.00 34.16 201 LEU B N 1
ATOM 3394 C CA . LEU B 1 201 ? -38.133 -6.716 24.493 1.00 35.56 201 LEU B CA 1
ATOM 3395 C C . LEU B 1 201 ? -39.022 -5.751 23.716 1.00 34.47 201 LEU B C 1
ATOM 3396 O O . LEU B 1 201 ? -39.571 -6.113 22.672 1.00 38.40 201 LEU B O 1
ATOM 3401 N N . ASP B 1 202 ? -39.168 -4.537 24.227 1.00 32.98 202 ASP B N 1
ATOM 3402 C CA . ASP B 1 202 ? -40.059 -3.536 23.654 1.00 33.29 202 ASP B CA 1
ATOM 3403 C C . ASP B 1 202 ? -39.261 -2.467 22.901 1.00 33.78 202 ASP B C 1
ATOM 3404 O O . ASP B 1 202 ? -38.613 -1.618 23.523 1.00 38.70 202 ASP B O 1
ATOM 3409 N N . THR B 1 203 ? -39.322 -2.500 21.558 1.00 29.12 203 THR B N 1
ATOM 3410 C CA . THR B 1 203 ? -38.644 -1.496 20.795 1.00 32.65 203 THR B CA 1
ATOM 3411 C C . THR B 1 203 ? -39.043 -0.094 21.228 1.00 34.29 203 THR B C 1
ATOM 3412 O O . THR B 1 203 ? -38.240 0.843 21.048 1.00 28.47 203 THR B O 1
ATOM 3416 N N . ALA B 1 204 ? -40.235 0.093 21.840 1.00 28.88 204 ALA B N 1
ATOM 3417 C CA . ALA B 1 204 ? -40.607 1.470 22.083 1.00 27.17 204 ALA B CA 1
ATOM 3418 C C . ALA B 1 204 ? -39.880 1.962 23.293 1.00 26.44 204 ALA B C 1
ATOM 3419 O O . ALA B 1 204 ? -39.707 3.167 23.484 1.00 29.99 204 ALA B O 1
ATOM 3421 N N . VAL B 1 205 ? -39.421 1.05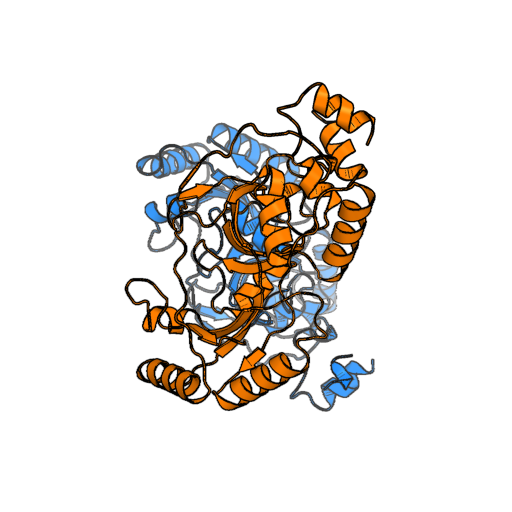3 24.121 1.00 26.08 205 VAL B N 1
ATOM 3422 C CA . VAL B 1 205 ? -38.650 1.515 25.276 1.00 28.54 205 VAL B CA 1
ATOM 3423 C C . VAL B 1 205 ? -37.259 2.019 24.813 1.00 32.17 205 VAL B C 1
ATOM 3424 O O . VAL B 1 205 ? -36.752 3.060 25.303 1.00 33.57 205 VAL B O 1
ATOM 3428 N N . VAL B 1 206 ? -36.680 1.301 23.842 1.00 30.26 206 VAL B N 1
ATOM 3429 C CA . VAL B 1 206 ? -35.420 1.721 23.233 1.00 31.75 206 VAL B CA 1
ATOM 3430 C C . VAL B 1 206 ? -35.596 3.126 22.662 1.00 33.55 206 VAL B C 1
ATOM 3431 O O . VAL B 1 206 ? -34.794 4.005 22.957 1.00 34.73 206 VAL B O 1
ATOM 3435 N N . ALA B 1 207 ? -36.661 3.378 21.899 1.00 35.11 207 ALA B N 1
ATOM 3436 C CA . ALA B 1 207 ? -36.743 4.665 21.219 1.00 35.16 207 ALA B CA 1
ATOM 3437 C C . ALA B 1 207 ? -36.778 5.850 22.180 1.00 41.77 207 ALA B C 1
ATOM 3438 O O . ALA B 1 207 ? -36.158 6.881 21.906 1.00 50.70 207 ALA B O 1
ATOM 3440 N N . LYS B 1 208 ? -37.486 5.731 23.304 1.00 45.79 208 LYS B N 1
ATOM 3441 C CA . LYS B 1 208 ? -37.583 6.856 24.269 1.00 46.62 208 LYS B CA 1
ATOM 3442 C C . LYS B 1 208 ? -36.279 7.166 25.028 1.00 49.27 208 LYS B C 1
ATOM 3443 O O . LYS B 1 208 ? -36.167 8.263 25.592 1.00 55.57 208 LYS B O 1
ATOM 3449 N N . ARG B 1 209 ? -35.318 6.220 25.041 1.00 45.81 209 ARG B N 1
ATOM 3450 C CA . ARG B 1 209 ? -34.138 6.295 25.924 1.00 43.83 209 ARG B CA 1
ATOM 3451 C C . ARG B 1 209 ? -32.806 6.861 25.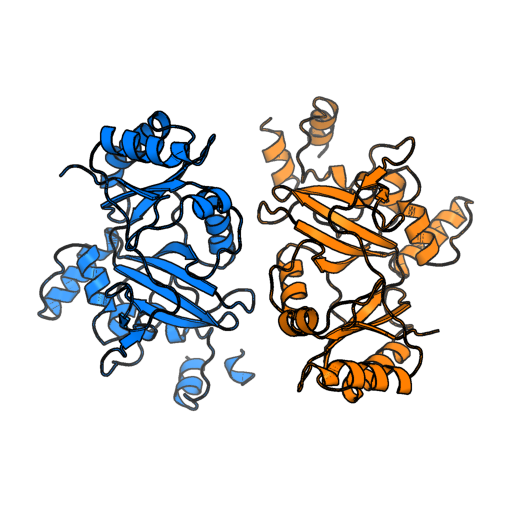396 1.00 45.03 209 ARG B C 1
ATOM 3452 O O . ARG B 1 209 ? -31.827 6.989 26.180 1.00 49.00 209 ARG B O 1
ATOM 3460 N N . ASN B 1 210 ? -32.747 7.200 24.111 1.00 36.45 210 ASN B N 1
ATOM 3461 C CA . ASN B 1 210 ? -31.603 7.978 23.601 1.00 39.62 210 ASN B CA 1
ATOM 3462 C C . ASN B 1 210 ? -30.209 7.362 23.806 1.00 37.62 210 ASN B C 1
ATOM 3463 O O . ASN B 1 210 ? -29.315 7.931 24.452 1.00 43.19 210 ASN B O 1
ATOM 3468 N N . LEU B 1 211 ? -30.056 6.171 23.258 1.00 36.02 211 LEU B N 1
ATOM 3469 C CA . LEU B 1 211 ? -28.825 5.441 23.261 1.00 33.48 211 LEU B CA 1
ATOM 3470 C C . LEU B 1 211 ? -27.940 5.956 22.110 1.00 33.96 211 LEU B C 1
ATOM 3471 O O . LEU B 1 211 ? -28.434 6.598 21.195 1.00 32.81 211 LEU B O 1
ATOM 3476 N N . ALA B 1 212 ? -26.633 5.672 22.144 1.00 32.56 212 ALA B N 1
ATOM 3477 C CA . ALA B 1 212 ? -25.719 6.048 21.032 1.00 27.64 212 ALA B CA 1
ATOM 3478 C C . ALA B 1 212 ? -24.612 4.944 20.815 1.00 30.02 212 ALA B C 1
ATOM 3479 O O . ALA B 1 212 ? -24.558 4.045 21.622 1.00 29.00 212 ALA B O 1
ATOM 3481 N N . THR B 1 213 ? -23.741 5.066 19.778 1.00 27.29 213 THR B N 1
ATOM 3482 C CA . THR B 1 213 ? -22.672 4.131 19.461 1.00 28.87 213 THR B CA 1
ATOM 3483 C C . THR B 1 213 ? -21.288 4.825 19.147 1.00 31.27 213 THR B C 1
ATOM 3484 O O . THR B 1 213 ? -21.223 6.033 18.813 1.00 30.06 213 THR B O 1
ATOM 3488 N N . PHE B 1 214 ? -20.209 4.066 19.337 1.00 23.84 214 PHE B N 1
ATOM 3489 C CA . PHE B 1 214 ? -18.921 4.315 18.686 1.00 27.00 214 PHE B CA 1
ATOM 3490 C C . PHE B 1 214 ? -18.510 2.969 18.150 1.00 25.43 214 PHE B C 1
ATOM 3491 O O . PHE B 1 214 ? -18.453 1.990 18.945 1.00 26.40 214 PHE B O 1
ATOM 3499 N N . LEU B 1 215 ? -18.261 2.905 16.839 1.00 21.10 215 LEU B N 1
ATOM 3500 C CA . LEU B 1 215 ? -17.758 1.685 16.215 1.00 26.20 215 LEU B CA 1
ATOM 3501 C C . LEU B 1 215 ? -16.211 1.690 16.229 1.00 26.52 215 LEU B C 1
ATOM 3502 O O . LEU B 1 215 ? -15.614 2.716 15.998 1.00 28.06 215 LEU B O 1
ATOM 3507 N N . TYR B 1 216 ? -15.570 0.569 16.515 1.00 28.42 216 TYR B N 1
ATOM 3508 C CA . TYR B 1 216 ? -14.092 0.590 16.422 1.00 29.76 216 TYR B CA 1
ATOM 3509 C C . TYR B 1 216 ? -13.448 -0.367 15.424 1.00 33.88 216 TYR B C 1
ATOM 3510 O O . TYR B 1 216 ? -12.217 -0.310 15.221 1.00 30.82 216 TYR B O 1
ATOM 3519 N N . GLN B 1 217 ? -14.205 -1.317 14.872 1.00 29.01 217 GLN B N 1
ATOM 3520 C CA . GLN B 1 217 ? -13.596 -2.200 13.891 1.00 28.00 217 GLN B CA 1
ATOM 3521 C C . GLN B 1 217 ? -14.537 -2.800 12.878 1.00 29.15 217 GLN B C 1
ATOM 3522 O O . GLN B 1 217 ? -15.776 -2.875 13.117 1.00 23.62 217 GLN B O 1
ATOM 3528 N N . GLU B 1 218 ? -13.922 -3.213 11.768 1.00 25.03 218 GLU B N 1
ATOM 3529 C CA . GLU B 1 218 ? -14.470 -4.142 10.858 1.00 31.55 218 GLU B CA 1
ATOM 3530 C C . GLU B 1 218 ? -14.276 -5.563 11.367 1.00 34.30 218 GLU B C 1
ATOM 3531 O O . GLU B 1 218 ? -13.167 -6.020 11.696 1.00 28.72 218 GLU B O 1
ATOM 3537 N N . ALA B 1 219 ? -15.365 -6.292 11.426 1.00 29.60 219 ALA B N 1
ATOM 3538 C CA . ALA B 1 219 ? -15.272 -7.605 11.979 1.00 28.38 219 ALA B CA 1
ATOM 3539 C C . ALA B 1 219 ? -15.007 -8.505 10.800 1.00 28.07 219 ALA B C 1
ATOM 3540 O O . ALA B 1 219 ? -14.154 -9.365 10.871 1.00 31.08 219 ALA B O 1
ATOM 3542 N N . SER B 1 220 ? -15.752 -8.316 9.714 1.00 26.62 220 SER B N 1
ATOM 3543 C CA . SER B 1 220 ? -15.418 -8.900 8.399 1.00 29.76 220 SER B CA 1
ATOM 3544 C C . SER B 1 220 ? -14.053 -8.338 7.967 1.00 34.30 220 SER B C 1
ATOM 3545 O O . SER B 1 220 ? -13.699 -7.239 8.339 1.00 34.95 220 SER B O 1
ATOM 3548 N N . PRO B 1 221 ? -13.319 -9.069 7.136 1.00 32.44 221 PRO B N 1
ATOM 3549 C CA . PRO B 1 221 ? -11.901 -8.779 6.909 1.00 35.43 221 PRO B CA 1
ATOM 3550 C C . PRO B 1 221 ? -11.569 -7.325 6.480 1.00 36.58 221 PRO B C 1
ATOM 3551 O O . PRO B 1 221 ? -12.183 -6.826 5.578 1.00 29.89 221 PRO B O 1
ATOM 3555 N N . SER B 1 222 ? -10.598 -6.678 7.146 1.00 36.44 222 SER B N 1
ATOM 3556 C CA . SER B 1 222 ? -10.367 -5.246 6.928 1.00 41.75 222 SER B CA 1
ATOM 3557 C C . SER B 1 222 ? -10.237 -4.846 5.439 1.00 33.86 222 SER B C 1
ATOM 3558 O O . SER B 1 222 ? -9.648 -5.561 4.619 1.00 31.28 222 SER B O 1
ATOM 3561 N N . THR B 1 223 ? -10.870 -3.725 5.100 1.00 39.34 223 THR B N 1
ATOM 3562 C CA . THR B 1 223 ? -10.822 -3.104 3.758 1.00 36.78 223 THR B CA 1
ATOM 3563 C C . THR B 1 223 ? -9.671 -2.110 3.627 1.00 38.04 223 THR B C 1
ATOM 3564 O O . THR B 1 223 ? -9.198 -1.855 2.514 1.00 33.98 223 THR B O 1
ATOM 3568 N N . ARG B 1 224 ? -9.274 -1.502 4.749 1.00 32.69 224 ARG B N 1
ATOM 3569 C CA . ARG B 1 224 ? -8.130 -0.554 4.734 1.00 31.06 224 ARG B CA 1
ATOM 3570 C C . ARG B 1 224 ? -6.924 -1.167 5.467 1.00 31.52 224 ARG B C 1
ATOM 3571 O O . ARG B 1 224 ? -7.057 -2.133 6.199 1.00 31.33 224 ARG B O 1
ATOM 3579 N N . ASP B 1 225 ? -5.734 -0.631 5.262 1.00 34.11 225 ASP B N 1
ATOM 3580 C CA . ASP B 1 225 ? -4.540 -1.310 5.743 1.00 34.27 225 ASP B CA 1
ATOM 3581 C C . ASP B 1 225 ? -3.956 -0.774 7.102 1.00 32.84 225 ASP B C 1
ATOM 3582 O O . ASP B 1 225 ? -2.807 -1.016 7.399 1.00 30.91 225 ASP B O 1
ATOM 3587 N N . SER B 1 226 ? -4.733 -0.015 7.855 1.00 28.99 226 SER B N 1
ATOM 3588 C CA . SER B 1 226 ? -4.353 0.487 9.172 1.00 28.83 226 SER B CA 1
ATOM 3589 C C . SER B 1 226 ? -5.593 0.712 9.994 1.00 27.64 226 SER B C 1
ATOM 3590 O O . SER B 1 226 ? -6.613 0.975 9.439 1.00 29.68 226 SER B O 1
ATOM 3593 N N . GLN B 1 227 ? -5.518 0.630 11.308 1.00 30.58 227 GLN B N 1
ATOM 3594 C CA . GLN B 1 227 ? -6.660 0.923 12.149 1.00 28.21 227 GLN B CA 1
ATOM 3595 C C . GLN B 1 227 ? -7.177 2.300 11.918 1.00 27.87 227 GLN B C 1
ATOM 3596 O O . GLN B 1 227 ? -8.409 2.522 11.887 1.00 24.93 227 GLN B O 1
ATOM 3602 N N . GLU B 1 228 ? -6.240 3.249 11.745 1.00 28.03 228 GLU B N 1
ATOM 3603 C CA . GLU B 1 228 ? -6.592 4.623 11.568 1.00 28.53 228 GLU B CA 1
ATOM 3604 C C . GLU B 1 228 ? -7.342 4.826 10.237 1.00 27.23 228 GLU B C 1
ATOM 3605 O O . GLU B 1 228 ? -8.382 5.525 10.182 1.00 30.13 228 GLU B O 1
ATOM 3611 N N . LYS B 1 229 ? -6.862 4.197 9.176 1.00 23.32 229 LYS B N 1
ATOM 3612 C CA . LYS B 1 229 ? -7.544 4.326 7.873 1.00 26.97 229 LYS B CA 1
ATOM 3613 C C . LYS B 1 229 ? -8.873 3.586 7.941 1.00 25.04 229 LYS B C 1
ATOM 3614 O O . LYS B 1 229 ? -9.868 4.056 7.429 1.00 25.86 229 LYS B O 1
ATOM 3620 N N . GLY B 1 230 ? -8.849 2.439 8.601 1.00 26.15 230 GLY B N 1
ATOM 3621 C CA . GLY B 1 230 ? -10.073 1.712 9.024 1.00 26.74 230 GLY B CA 1
ATOM 3622 C C . GLY B 1 230 ? -11.116 2.618 9.686 1.00 26.85 230 GLY B C 1
ATOM 3623 O O . GLY B 1 230 ? -12.266 2.748 9.227 1.00 26.97 230 GLY B O 1
ATOM 3624 N N . LEU B 1 231 ? -10.714 3.334 10.734 1.00 30.51 231 LEU B N 1
ATOM 3625 C CA . LEU B 1 231 ? -11.629 4.308 11.361 1.00 26.63 231 LEU B CA 1
ATOM 3626 C C . LEU B 1 231 ? -12.248 5.418 10.458 1.00 28.21 231 LEU B C 1
ATOM 3627 O O . LEU B 1 231 ? -13.468 5.690 10.508 1.00 28.07 231 LEU B O 1
ATOM 3632 N N . LYS B 1 232 ? -11.430 6.077 9.657 1.00 29.15 232 LYS B N 1
ATOM 3633 C CA . LYS B 1 232 ? -11.938 7.058 8.677 1.00 29.58 232 LYS B CA 1
ATOM 3634 C C . LYS B 1 232 ? -12.874 6.427 7.660 1.00 26.30 232 LYS B C 1
ATOM 3635 O O . LYS B 1 232 ? -13.785 7.061 7.140 1.00 30.13 232 LYS B O 1
ATOM 3641 N N . TYR B 1 233 ? -12.559 5.213 7.288 1.00 25.62 233 TYR B N 1
ATOM 3642 C CA . TYR B 1 233 ? -13.377 4.507 6.325 1.00 27.88 233 TYR B CA 1
ATOM 3643 C C . TYR B 1 233 ? -14.833 4.305 6.867 1.00 26.96 233 TYR B C 1
ATOM 3644 O O . TYR B 1 233 ? -15.834 4.482 6.160 1.00 28.28 233 TYR B O 1
ATOM 3653 N N . LEU B 1 234 ? -14.939 3.945 8.137 1.00 27.36 234 LEU B N 1
ATOM 3654 C CA . LEU B 1 234 ? -16.227 3.715 8.725 1.00 29.56 234 LEU B CA 1
ATOM 3655 C C . LEU B 1 234 ? -16.955 5.021 8.743 1.00 32.35 234 LEU B C 1
ATOM 3656 O O . LEU B 1 234 ? -18.116 5.077 8.436 1.00 31.86 234 LEU B O 1
ATOM 3661 N N . GLU B 1 235 ? -16.269 6.098 9.077 1.00 28.15 235 GLU B N 1
ATOM 3662 C CA . GLU B 1 235 ? -16.936 7.379 9.101 1.00 34.45 235 GLU B CA 1
ATOM 3663 C C . GLU B 1 235 ? -17.510 7.769 7.737 1.00 34.71 235 GLU B C 1
ATOM 3664 O O . GLU B 1 235 ? -18.636 8.308 7.665 1.00 32.80 235 GLU B O 1
ATOM 3670 N N . GLN B 1 236 ? -16.776 7.468 6.660 1.00 30.56 236 GLN B N 1
ATOM 3671 C CA . GLN B 1 236 ? -17.327 7.646 5.313 1.00 32.66 236 GLN B CA 1
ATOM 3672 C C . GLN B 1 236 ? -18.623 6.882 5.169 1.00 32.49 236 GLN B C 1
ATOM 3673 O O . GLN B 1 236 ? -19.507 7.387 4.528 1.00 33.50 236 GLN B O 1
ATOM 3679 N N . LEU B 1 237 ? -18.719 5.690 5.774 1.00 31.97 237 LEU B N 1
ATOM 3680 C CA . LEU B 1 237 ? -19.917 4.830 5.631 1.00 31.20 237 LEU B CA 1
ATOM 3681 C C . LEU B 1 237 ? -21.142 5.270 6.448 1.00 34.55 237 LEU B C 1
ATOM 3682 O O . LEU B 1 237 ? -22.220 4.636 6.320 1.00 33.05 237 LEU B O 1
ATOM 3687 N N . GLY B 1 238 ? -20.996 6.322 7.279 1.00 27.79 238 GLY B N 1
ATOM 3688 C CA . GLY B 1 238 ? -22.090 6.849 8.118 1.00 26.67 238 GLY B CA 1
ATOM 3689 C C . GLY B 1 238 ? -22.045 6.450 9.617 1.00 30.01 238 GLY B C 1
ATOM 3690 O O . GLY B 1 238 ? -22.893 6.863 10.391 1.00 32.94 238 GLY B O 1
ATOM 3691 N N . PHE B 1 239 ? -21.025 5.704 10.046 1.00 26.95 239 PHE B N 1
ATOM 3692 C CA . PHE B 1 239 ? -20.898 5.261 11.430 1.00 27.48 239 PHE B CA 1
ATOM 3693 C C . PHE B 1 239 ? -20.202 6.289 12.293 1.00 27.59 239 PHE B C 1
ATOM 3694 O O . PHE B 1 239 ? -19.303 6.955 11.836 1.00 30.84 239 PHE B O 1
ATOM 3702 N N . VAL B 1 240 ? -20.612 6.383 13.545 1.00 30.06 240 VAL B N 1
ATOM 3703 C CA . VAL B 1 240 ? -20.041 7.330 14.491 1.00 30.69 240 VAL B CA 1
ATOM 3704 C C . VAL B 1 240 ? -18.829 6.660 15.144 1.00 33.69 240 VAL B C 1
ATOM 3705 O O . VAL B 1 240 ? -18.884 5.495 15.571 1.00 33.56 240 VAL B O 1
ATOM 3709 N N . VAL B 1 241 ? -17.746 7.421 15.195 1.00 34.67 241 VAL B N 1
ATOM 3710 C CA . VAL B 1 241 ? -16.464 6.915 15.595 1.00 32.33 241 VAL B CA 1
ATOM 3711 C C . VAL B 1 241 ? -15.964 7.932 16.616 1.00 33.95 241 VAL B C 1
ATOM 3712 O O . VAL B 1 241 ? -16.176 9.141 16.428 1.00 29.79 241 VAL B O 1
ATOM 3716 N N . ASN B 1 242 ? -15.339 7.465 17.704 1.00 32.56 242 ASN B N 1
ATOM 3717 C CA . ASN B 1 242 ? -14.931 8.403 18.751 1.00 29.42 242 ASN B CA 1
ATOM 3718 C C . ASN B 1 242 ? -13.732 9.254 18.292 1.00 32.13 242 ASN B C 1
ATOM 3719 O O . ASN B 1 242 ? -12.702 8.694 17.889 1.00 27.74 242 ASN B O 1
ATOM 3724 N N . PRO B 1 243 ? -13.877 10.597 18.308 1.00 28.92 243 PRO B N 1
ATOM 3725 C CA . PRO B 1 243 ? -12.770 11.447 17.812 1.00 30.77 243 PRO B CA 1
ATOM 3726 C C . PRO B 1 243 ? -11.601 11.417 18.789 1.00 33.96 243 PRO B C 1
ATOM 3727 O O . PRO B 1 243 ? -10.483 11.863 18.470 1.00 37.20 243 PRO B O 1
ATOM 3731 N N . LYS B 1 244 ? -11.835 10.820 19.954 1.00 32.73 244 LYS B N 1
ATOM 3732 C CA . LYS B 1 244 ? -10.913 10.950 21.073 1.00 35.76 244 LYS B CA 1
ATOM 3733 C C . LYS B 1 244 ? -9.781 9.917 21.051 1.00 35.56 244 LYS B C 1
ATOM 3734 O O . LYS B 1 244 ? -9.795 8.999 21.865 1.00 33.55 244 LYS B O 1
ATOM 3740 N N . ARG B 1 245 ? -8.808 10.059 20.147 1.00 30.60 245 ARG B N 1
ATOM 3741 C CA . ARG B 1 245 ? -7.821 8.967 19.872 1.00 33.09 245 ARG B CA 1
ATOM 3742 C C . ARG B 1 245 ? -6.430 9.577 19.487 1.00 38.61 245 ARG B C 1
ATOM 3743 O O . ARG B 1 245 ? -6.354 10.767 19.206 1.00 33.07 245 ARG B O 1
ATOM 3751 N N . ILE B 1 246 ? -5.348 8.784 19.484 1.00 34.82 246 ILE B N 1
ATOM 3752 C CA . ILE B 1 246 ? -4.092 9.266 18.879 1.00 35.24 246 ILE B CA 1
ATOM 3753 C C . ILE B 1 246 ? -3.287 8.136 18.277 1.00 35.61 246 ILE B C 1
ATOM 3754 O O . ILE B 1 246 ? -3.445 6.965 18.577 1.00 30.31 246 ILE B O 1
ATOM 3759 N N . LEU B 1 247 ? -2.356 8.558 17.449 1.00 37.17 247 LEU B N 1
ATOM 3760 C CA . LEU B 1 247 ? -1.424 7.707 16.844 1.00 37.42 247 LEU B CA 1
ATOM 3761 C C . LEU B 1 247 ? -0.128 8.072 17.574 1.00 43.62 247 LEU B C 1
ATOM 3762 O O . LEU B 1 247 ? 0.297 9.236 17.563 1.00 41.86 247 LEU B O 1
ATOM 3767 N N . ALA B 1 248 ? 0.451 7.094 18.259 1.00 36.90 248 ALA B N 1
ATOM 3768 C CA . ALA B 1 248 ? 1.619 7.311 19.127 1.00 44.68 248 ALA B CA 1
ATOM 3769 C C . ALA B 1 248 ? 2.744 6.422 18.701 1.00 40.33 248 ALA B C 1
ATOM 3770 O O . ALA B 1 248 ? 2.516 5.310 18.325 1.00 40.02 248 ALA B O 1
ATOM 3772 N N . GLU B 1 249 ? 3.965 6.933 18.804 1.00 48.39 249 GLU B N 1
ATOM 3773 C CA . GLU B 1 249 ? 5.177 6.251 18.352 1.00 53.48 249 GLU B CA 1
ATOM 3774 C C . GLU B 1 249 ? 6.020 5.559 19.474 1.00 53.42 249 GLU B C 1
ATOM 3775 O O . GLU B 1 249 ? 6.947 4.811 19.194 1.00 59.78 249 GLU B O 1
ATOM 3781 N N . ASN B 1 250 ? 5.689 5.774 20.739 1.00 53.59 250 ASN B N 1
ATOM 3782 C CA . ASN B 1 250 ? 6.319 5.002 21.820 1.00 56.89 250 ASN B CA 1
ATOM 3783 C C . ASN B 1 250 ? 5.511 5.143 23.070 1.00 52.76 250 ASN B C 1
ATOM 3784 O O . ASN B 1 250 ? 4.832 6.149 23.233 1.00 50.73 250 ASN B O 1
ATOM 3789 N N . ILE B 1 251 ? 5.691 4.182 23.977 1.00 53.31 251 ILE B N 1
ATOM 3790 C CA . ILE B 1 251 ? 5.004 4.150 25.266 1.00 53.54 251 ILE B CA 1
ATOM 3791 C C . ILE B 1 251 ? 4.935 5.488 26.029 1.00 53.90 251 ILE B C 1
ATOM 3792 O O . ILE B 1 251 ? 4.065 5.662 26.890 1.00 50.01 251 ILE B O 1
ATOM 3794 N N . ASP B 1 252 ? 5.774 6.461 25.686 1.00 46.93 252 ASP B N 1
ATOM 3795 C CA . ASP B 1 252 ? 5.737 7.694 26.457 1.00 48.94 252 ASP B CA 1
ATOM 3796 C C . ASP B 1 252 ? 4.715 8.718 26.039 1.00 43.25 252 ASP B C 1
ATOM 3797 O O . ASP B 1 252 ? 4.157 9.397 26.899 1.00 45.54 252 ASP B O 1
ATOM 3802 N N . GLU B 1 253 ? 4.471 8.867 24.744 1.00 39.94 253 GLU B N 1
ATOM 3803 C CA . GLU B 1 253 ? 3.316 9.660 24.335 1.00 46.31 253 GLU B CA 1
ATOM 3804 C C . GLU B 1 253 ? 2.025 8.907 24.707 1.00 42.76 253 GLU B C 1
ATOM 3805 O O . GLU B 1 253 ? 1.020 9.533 25.040 1.00 44.16 253 GLU B O 1
ATOM 3811 N N . ILE B 1 254 ? 2.081 7.575 24.688 1.00 44.72 254 ILE B N 1
ATOM 3812 C CA . ILE B 1 254 ? 0.911 6.726 25.060 1.00 41.90 254 ILE B CA 1
ATOM 3813 C C . ILE B 1 254 ? 0.581 7.054 26.521 1.00 39.75 254 ILE B C 1
ATOM 3814 O O . ILE B 1 254 ? -0.604 7.262 26.917 1.00 36.15 254 ILE B O 1
ATOM 3819 N N . TRP B 1 255 ? 1.631 7.146 27.332 1.00 35.20 255 TRP B N 1
ATOM 3820 C CA . TRP B 1 255 ? 1.378 7.255 28.752 1.00 33.57 255 TRP B CA 1
ATOM 3821 C C . TRP B 1 255 ? 0.894 8.621 29.034 1.00 34.92 255 TRP B C 1
ATOM 3822 O O . TRP B 1 255 ? -0.067 8.791 29.752 1.00 41.32 255 TRP B O 1
ATOM 3833 N N . ASN B 1 256 ? 1.451 9.639 28.410 1.00 39.49 256 ASN B N 1
ATOM 3834 C CA . ASN B 1 256 ? 0.822 10.975 28.537 1.00 41.56 256 ASN B CA 1
ATOM 3835 C C . ASN B 1 256 ? -0.649 11.023 28.114 1.00 39.62 256 ASN B C 1
ATOM 3836 O O . ASN B 1 256 ? -1.473 11.659 28.799 1.00 41.79 256 ASN B O 1
ATOM 3841 N N . PHE B 1 257 ? -0.989 10.360 27.006 1.00 33.85 257 PHE B N 1
ATOM 3842 C CA . PHE B 1 257 ? -2.377 10.404 26.538 1.00 33.73 257 PHE B CA 1
ATOM 3843 C C . PHE B 1 257 ? -3.368 9.807 27.560 1.00 30.95 257 PHE B C 1
ATOM 3844 O O . PHE B 1 257 ? -4.366 10.407 27.868 1.00 34.59 257 PHE B O 1
ATOM 3852 N N . ILE B 1 258 ? -3.051 8.650 28.091 1.00 33.42 258 ILE B N 1
ATOM 3853 C CA . ILE B 1 258 ? -3.788 7.977 29.176 1.00 35.13 258 ILE B CA 1
ATOM 3854 C C . ILE B 1 258 ? -3.881 8.817 30.438 1.00 36.51 258 ILE B C 1
ATOM 3855 O O . ILE B 1 258 ? -4.905 8.825 31.106 1.00 35.35 258 ILE B O 1
ATOM 3860 N N . GLN B 1 259 ? -2.815 9.525 30.791 1.00 39.92 259 GLN B N 1
ATOM 3861 C CA . GLN B 1 259 ? -2.881 10.368 31.998 1.00 43.17 259 GLN B CA 1
ATOM 3862 C C . GLN B 1 259 ? -3.828 11.535 31.816 1.00 44.44 259 GLN B C 1
ATOM 3863 O O . GLN B 1 259 ? -4.575 11.881 32.749 1.00 42.89 259 GLN B O 1
ATOM 3869 N N . GLU B 1 260 ? -3.795 12.147 30.634 1.00 39.35 260 GLU B N 1
ATOM 3870 C CA . GLU B 1 260 ? -4.734 13.227 30.306 1.00 40.47 260 GLU B CA 1
ATOM 3871 C C . GLU B 1 260 ? -6.168 12.740 30.211 1.00 39.25 260 GLU B C 1
ATOM 3872 O O . GLU B 1 260 ? -7.105 13.411 30.620 1.00 43.99 260 GLU B O 1
ATOM 3878 N N . VAL B 1 261 ? -6.334 11.539 29.704 1.00 40.11 261 VAL B N 1
ATOM 3879 C CA . VAL B 1 261 ? -7.617 10.896 29.708 1.00 35.11 261 VAL B CA 1
ATOM 3880 C C . VAL B 1 261 ? -8.110 10.602 31.129 1.00 38.71 261 VAL B C 1
ATOM 3881 O O . VAL B 1 261 ? -9.228 10.995 31.503 1.00 32.95 261 VAL B O 1
ATOM 3885 N N . GLY B 1 262 ? -7.302 9.920 31.936 1.00 39.11 262 GLY B N 1
ATOM 3886 C CA . GLY B 1 262 ? -7.688 9.727 33.346 1.00 42.21 262 GLY B CA 1
ATOM 3887 C C . GLY B 1 262 ? -8.162 11.031 33.988 1.00 50.66 262 GLY B C 1
ATOM 3888 O O . GLY B 1 262 ? -9.214 11.072 34.607 1.00 50.13 262 GLY B O 1
ATOM 3889 N N . GLN B 1 263 ? -7.384 12.104 33.798 1.00 55.36 263 GLN B N 1
ATOM 3890 C CA . GLN B 1 263 ? -7.639 13.421 34.426 1.00 57.41 263 GLN B CA 1
ATOM 3891 C C . GLN B 1 263 ? -8.957 14.125 34.002 1.00 53.48 263 GLN B C 1
ATOM 3892 O O . GLN B 1 263 ? -9.666 14.604 34.866 1.00 57.47 263 GLN B O 1
ATOM 3894 N N . GLU B 1 264 ? -9.250 14.194 32.696 1.00 54.21 264 GLU B N 1
ATOM 3895 C CA . GLU B 1 264 ? -10.496 14.780 32.114 1.00 49.19 264 GLU B CA 1
ATOM 3896 C C . GLU B 1 264 ? -11.687 13.803 32.055 1.00 53.37 264 GLU B C 1
ATOM 3897 O O . GLU B 1 264 ? -12.725 14.118 31.464 1.00 53.18 264 GLU B O 1
ATOM 3899 N N . ARG B 1 265 ? -11.525 12.638 32.688 1.00 54.33 265 ARG B N 1
ATOM 3900 C CA . ARG B 1 265 ? -12.442 11.520 32.583 1.00 50.88 265 ARG B CA 1
ATOM 3901 C C . ARG B 1 265 ? -13.833 11.901 33.041 1.00 46.94 265 ARG B C 1
ATOM 3902 O O . ARG B 1 265 ? -14.825 11.580 32.380 1.00 44.53 265 ARG B O 1
ATOM 3910 N N . GLU B 1 266 ? -13.878 12.604 34.169 1.00 46.56 266 GLU B N 1
ATOM 3911 C CA . GLU B 1 266 ? -15.106 13.122 34.736 1.00 43.90 266 GLU B CA 1
ATOM 3912 C C . GLU B 1 266 ? -15.785 14.053 33.763 1.00 39.64 266 GLU B C 1
ATOM 3913 O O . GLU B 1 266 ? -17.006 14.160 33.795 1.00 43.23 266 GLU B O 1
ATOM 3915 N N . ASN B 1 267 ? -15.031 14.695 32.869 1.00 38.46 267 ASN B N 1
ATOM 3916 C CA . ASN B 1 267 ? -15.636 15.687 31.970 1.00 37.28 267 ASN B CA 1
ATOM 3917 C C . ASN B 1 267 ? -16.061 15.125 30.621 1.00 40.16 267 ASN B C 1
ATOM 3918 O O . ASN B 1 267 ? -16.468 15.881 29.721 1.00 38.40 267 ASN B O 1
ATOM 3923 N N . LEU B 1 268 ? -15.974 13.802 30.468 1.00 38.67 268 LEU B N 1
ATOM 3924 C CA . LEU B 1 268 ? -16.455 13.176 29.230 1.00 39.85 268 LEU B CA 1
ATOM 3925 C C . LEU B 1 268 ? -17.952 12.865 29.291 1.00 39.79 268 LEU B C 1
ATOM 3926 O O . LEU B 1 268 ? -18.482 12.503 30.345 1.00 42.01 268 LEU B O 1
ATOM 3931 N N . PRO B 1 269 ? -18.638 12.993 28.154 1.00 36.28 269 PRO B N 1
ATOM 3932 C CA . PRO B 1 269 ? -20.077 12.796 28.076 1.00 37.95 269 PRO B CA 1
ATOM 3933 C C . PRO B 1 269 ? -20.556 11.341 28.266 1.00 35.07 269 PRO B C 1
ATOM 3934 O O . PRO B 1 269 ? -21.769 11.108 28.214 1.00 31.92 269 PRO B O 1
ATOM 3938 N N . TYR B 1 270 ? -19.629 10.401 28.460 1.00 31.83 270 TYR B N 1
ATOM 3939 C CA . TYR B 1 270 ? -19.941 8.966 28.596 1.00 35.65 270 TYR B CA 1
ATOM 3940 C C . TYR B 1 270 ? -18.903 8.363 29.522 1.00 37.07 270 TYR B C 1
ATOM 3941 O O . TYR B 1 270 ? -17.851 8.958 29.740 1.00 36.37 270 TYR B O 1
ATOM 3950 N N . ASP B 1 271 ? -19.192 7.167 30.033 1.00 38.98 271 ASP B N 1
ATOM 3951 C CA . ASP B 1 271 ? -18.253 6.451 30.881 1.00 36.28 271 ASP B CA 1
ATOM 3952 C C . ASP B 1 271 ? -17.343 5.577 30.053 1.00 33.52 271 ASP B C 1
ATOM 3953 O O . ASP B 1 271 ? -17.694 5.101 28.963 1.00 30.56 271 ASP B O 1
ATOM 3958 N N . ILE B 1 272 ? -16.153 5.389 30.590 1.00 30.71 272 ILE B N 1
ATOM 3959 C CA . ILE B 1 272 ? -15.165 4.612 29.932 1.00 34.39 272 ILE B CA 1
ATOM 3960 C C . ILE B 1 272 ? -14.615 3.674 30.933 1.00 32.62 272 ILE B C 1
ATOM 3961 O O . ILE B 1 272 ? -14.630 3.946 32.126 1.00 34.20 272 ILE B O 1
ATOM 3966 N N . ASP B 1 273 ? -14.109 2.581 30.399 1.00 31.76 273 ASP B N 1
ATOM 3967 C CA . ASP B 1 273 ? -13.592 1.472 31.143 1.00 35.46 273 ASP B CA 1
ATOM 3968 C C . ASP B 1 273 ? -12.045 1.377 30.971 1.00 36.11 273 ASP B C 1
ATOM 3969 O O . ASP B 1 273 ? -11.444 0.470 31.503 1.00 42.93 273 ASP B O 1
ATOM 3974 N N . GLY B 1 274 ? -11.435 2.302 30.214 1.00 34.62 274 GLY B N 1
ATOM 3975 C CA . GLY B 1 274 ? -9.969 2.356 29.943 1.00 31.89 274 GLY B CA 1
ATOM 3976 C C . GLY B 1 274 ? -9.560 2.779 28.531 1.00 29.40 274 GLY B C 1
ATOM 3977 O O . GLY B 1 274 ? -10.323 3.476 27.818 1.00 27.87 274 GLY B O 1
ATOM 3978 N N . VAL B 1 275 ? -8.358 2.364 28.122 1.00 27.75 275 VAL B N 1
ATOM 3979 C CA . VAL B 1 275 ? -7.732 2.746 26.825 1.00 29.07 275 VAL B CA 1
ATOM 3980 C C . VAL B 1 275 ? -7.318 1.444 26.187 1.00 30.64 275 VAL B C 1
ATOM 3981 O O . VAL B 1 275 ? -6.806 0.554 26.874 1.00 32.79 275 VAL B O 1
ATOM 3985 N N . VAL B 1 276 ? -7.581 1.307 24.894 1.00 26.88 276 VAL B N 1
ATOM 3986 C CA . VAL B 1 276 ? -7.140 0.103 24.182 1.00 27.52 276 VAL B CA 1
ATOM 3987 C C . VAL B 1 276 ? -5.966 0.590 23.351 1.00 24.78 276 VAL B C 1
ATOM 3988 O O . VAL B 1 276 ? -6.060 1.610 22.678 1.00 27.83 276 VAL B O 1
ATOM 3992 N N . ILE B 1 277 ? -4.844 -0.105 23.414 1.00 27.11 277 ILE B N 1
ATOM 3993 C CA . ILE B 1 277 ? -3.695 0.315 22.592 1.00 23.44 277 ILE B CA 1
ATOM 3994 C C . ILE B 1 277 ? -3.477 -0.813 21.590 1.00 20.25 277 ILE B C 1
ATOM 3995 O O . ILE B 1 277 ? -3.460 -1.985 21.939 1.00 23.97 277 ILE B O 1
ATOM 4000 N N . LYS B 1 278 ? -3.397 -0.445 20.347 1.00 20.15 278 LYS B N 1
ATOM 4001 C CA . LYS B 1 278 ? -3.284 -1.388 19.208 1.00 25.50 278 LYS B CA 1
ATOM 4002 C C . LYS B 1 278 ? -2.156 -0.979 18.261 1.00 24.53 278 LYS B C 1
ATOM 4003 O O . LYS B 1 278 ? -2.003 0.212 17.979 1.00 26.63 278 LYS B O 1
ATOM 4009 N N . VAL B 1 279 ? -1.402 -1.975 17.770 1.00 24.92 279 VAL B N 1
ATOM 4010 C CA . VAL B 1 279 ? -0.471 -1.823 16.628 1.00 25.87 279 VAL B CA 1
ATOM 4011 C C . VAL B 1 279 ? -1.268 -1.368 15.403 1.00 29.39 279 VAL B C 1
ATOM 4012 O O . VAL B 1 279 ? -2.185 -2.064 14.996 1.00 29.33 279 VAL B O 1
ATOM 4016 N N . ASN B 1 280 ? -0.943 -0.184 14.854 1.00 29.72 280 ASN B N 1
ATOM 4017 C CA . ASN B 1 280 ? -1.746 0.497 13.878 1.00 31.62 280 ASN B CA 1
ATOM 4018 C C . ASN B 1 280 ? -1.870 -0.252 12.550 1.00 37.49 280 ASN B C 1
ATOM 4019 O O . ASN B 1 280 ? -3.010 -0.431 11.995 1.00 39.30 280 ASN B O 1
ATOM 4024 N N . ASP B 1 281 ? -0.757 -0.690 11.990 1.00 35.24 281 ASP B N 1
ATOM 4025 C CA . ASP B 1 281 ? -0.885 -1.203 10.621 1.00 37.39 281 ASP B CA 1
ATOM 4026 C C . ASP B 1 281 ? -1.216 -2.674 10.538 1.00 33.88 281 ASP B C 1
ATOM 4027 O O . ASP B 1 281 ? -0.727 -3.474 11.330 1.00 34.07 281 ASP B O 1
ATOM 4032 N N . LEU B 1 282 ? -2.061 -3.030 9.582 1.00 33.37 282 LEU B N 1
ATOM 4033 C CA . LEU B 1 282 ? -2.534 -4.430 9.442 1.00 36.34 282 LEU B CA 1
ATOM 4034 C C . LEU B 1 282 ? -1.432 -5.489 9.205 1.00 36.80 282 LEU B C 1
ATOM 4035 O O . LEU B 1 282 ? -1.489 -6.589 9.763 1.00 31.63 282 LEU B O 1
ATOM 4040 N N . ALA B 1 283 ? -0.420 -5.165 8.402 1.00 36.85 283 ALA B N 1
ATOM 4041 C CA . ALA B 1 283 ? 0.611 -6.163 8.095 1.00 33.63 283 ALA B CA 1
ATOM 4042 C C . ALA B 1 283 ? 1.349 -6.490 9.383 1.00 32.70 283 ALA B C 1
ATOM 4043 O O . ALA B 1 283 ? 1.584 -7.673 9.726 1.00 32.12 283 ALA B O 1
ATOM 4045 N N . SER B 1 284 ? 1.702 -5.448 10.114 1.00 28.20 284 SER B N 1
ATOM 4046 C CA . SER B 1 284 ? 2.241 -5.664 11.485 1.00 33.58 284 SER B CA 1
ATOM 4047 C C . SER B 1 284 ? 1.363 -6.488 12.466 1.00 34.56 284 SER B C 1
ATOM 4048 O O . SER B 1 284 ? 1.900 -7.312 13.183 1.00 34.53 284 SER B O 1
ATOM 4051 N N . GLN B 1 285 ? 0.026 -6.275 12.496 1.00 30.38 285 GLN B N 1
ATOM 4052 C CA . GLN B 1 285 ? -0.845 -7.078 13.351 1.00 27.13 285 GLN B CA 1
ATOM 4053 C C . GLN B 1 285 ? -0.844 -8.521 12.965 1.00 31.58 285 GLN B C 1
ATOM 4054 O O . GLN B 1 285 ? -0.830 -9.419 13.814 1.00 36.62 285 GLN B O 1
ATOM 4060 N N . GLU B 1 286 ? -0.898 -8.775 11.608 1.00 30.26 286 GLU B N 1
ATOM 4061 C CA . GLU B 1 286 ? -0.824 -10.119 11.009 1.00 36.14 286 GLU B CA 1
ATOM 4062 C C . GLU B 1 286 ? 0.431 -10.858 11.335 1.00 40.12 286 GLU B C 1
ATOM 4063 O O . GLU B 1 286 ? 0.363 -12.062 11.587 1.00 37.31 286 GLU B O 1
ATOM 4069 N N . GLU B 1 287 ? 1.645 -10.201 11.320 1.00 34.13 287 GLU B N 1
ATOM 4070 C CA . GLU B 1 287 ? 2.883 -10.858 11.802 1.00 45.19 287 GLU B CA 1
ATOM 4071 C C . GLU B 1 287 ? 2.889 -11.229 13.274 1.00 44.23 287 GLU B C 1
ATOM 4072 O O . GLU B 1 287 ? 3.395 -12.294 13.647 1.00 50.33 287 GLU B O 1
ATOM 4078 N N . LEU B 1 288 ? 2.315 -10.389 14.214 1.00 35.15 288 LEU B N 1
ATOM 4079 C CA . LEU B 1 288 ? 2.200 -10.795 15.646 1.00 32.11 288 LEU B CA 1
ATOM 4080 C C . LEU B 1 288 ? 1.148 -11.849 15.882 1.00 31.69 288 LEU B C 1
ATOM 4081 O O . LEU B 1 288 ? 1.374 -12.821 16.583 1.00 27.89 288 LEU B O 1
ATOM 4086 N N . GLY B 1 289 ? -0.024 -11.699 15.289 1.00 32.47 289 GLY B N 1
ATOM 4087 C CA . GLY B 1 289 ? -0.974 -12.823 15.409 1.00 32.37 289 GLY B CA 1
ATOM 4088 C C . GLY B 1 289 ? -1.695 -12.791 16.750 1.00 31.91 289 GLY B C 1
ATOM 4089 O O . GLY B 1 289 ? -1.798 -11.747 17.355 1.00 29.66 289 GLY B O 1
ATOM 4090 N N . PHE B 1 290 ? -2.222 -13.927 17.181 1.00 32.96 290 PHE B N 1
ATOM 4091 C CA . PHE B 1 290 ? -3.078 -14.026 18.334 1.00 35.12 290 PHE B CA 1
ATOM 4092 C C . PHE B 1 290 ? -2.616 -15.153 19.194 1.00 34.86 290 PHE B C 1
ATOM 4093 O O . PHE B 1 290 ? -2.061 -16.148 18.684 1.00 35.40 290 PHE B O 1
ATOM 4101 N N . THR B 1 291 ? -2.871 -15.057 20.495 1.00 31.49 291 THR B N 1
ATOM 4102 C CA . THR B 1 291 ? -2.838 -16.290 21.289 1.00 35.56 291 THR B CA 1
ATOM 4103 C C . THR B 1 291 ? -4.112 -17.104 21.007 1.00 38.68 291 THR B C 1
ATOM 4104 O O . THR B 1 291 ? -4.818 -16.854 20.017 1.00 36.01 291 THR B O 1
ATOM 4108 N N . VAL B 1 292 ? -4.410 -18.045 21.913 1.00 42.95 292 VAL B N 1
ATOM 4109 C CA . VAL B 1 292 ? -5.700 -18.739 21.905 1.00 47.66 292 VAL B CA 1
ATOM 4110 C C . VAL B 1 292 ? -6.849 -17.715 21.902 1.00 44.18 292 VAL B C 1
ATOM 4111 O O . VAL B 1 292 ? -7.561 -17.629 20.919 1.00 50.89 292 VAL B O 1
ATOM 4113 N N . LYS B 1 293 ? -6.995 -16.894 22.949 1.00 42.91 293 LYS B N 1
ATOM 4114 C CA . LYS B 1 293 ? -8.198 -16.025 23.066 1.00 37.59 293 LYS B CA 1
ATOM 4115 C C . LYS B 1 293 ? -8.087 -14.615 22.508 1.00 36.14 293 LYS B C 1
ATOM 4116 O O . LYS B 1 293 ? -9.098 -13.938 22.302 1.00 36.92 293 LYS B O 1
ATOM 4122 N N . ALA B 1 294 ? -6.880 -14.105 22.360 1.00 30.02 294 ALA B N 1
ATOM 4123 C CA . ALA B 1 294 ? -6.775 -12.633 22.197 1.00 32.42 294 ALA B CA 1
ATOM 4124 C C . ALA B 1 294 ? -5.714 -12.180 21.219 1.00 27.79 294 ALA B C 1
ATOM 4125 O O . ALA B 1 294 ? -4.748 -12.886 21.025 1.00 31.75 294 ALA B O 1
ATOM 4127 N N . PRO B 1 295 ? -5.865 -10.981 20.631 1.00 30.44 295 PRO B N 1
ATOM 4128 C CA . PRO B 1 295 ? -4.752 -10.584 19.748 1.00 31.94 295 PRO B CA 1
ATOM 4129 C C . PRO B 1 295 ? -3.411 -10.483 20.498 1.00 33.09 295 PRO B C 1
ATOM 4130 O O . PRO B 1 295 ? -3.354 -10.012 21.632 1.00 34.99 295 PRO B O 1
ATOM 4134 N N . LYS B 1 296 ? -2.315 -10.772 19.848 1.00 30.42 296 LYS B N 1
ATOM 4135 C CA . LYS B 1 296 ? -1.068 -10.344 20.501 1.00 32.76 296 LYS B CA 1
ATOM 4136 C C . LYS B 1 296 ? -0.688 -8.925 20.187 1.00 29.39 296 LYS B C 1
ATOM 4137 O O . LYS B 1 296 ? 0.338 -8.491 20.632 1.00 33.67 296 LYS B O 1
ATOM 4143 N N . TRP B 1 297 ? -1.510 -8.185 19.442 1.00 26.73 297 TRP B N 1
ATOM 4144 C CA . TRP B 1 297 ? -1.152 -6.875 18.963 1.00 22.88 297 TRP B CA 1
ATOM 4145 C C . TRP B 1 297 ? -1.881 -5.692 19.600 1.00 24.06 297 TRP B C 1
ATOM 4146 O O . TRP B 1 297 ? -1.843 -4.555 19.068 1.00 17.74 297 TRP B O 1
ATOM 4157 N N . ALA B 1 298 ? -2.571 -5.978 20.713 1.00 23.39 298 ALA B N 1
ATOM 4158 C CA . ALA B 1 298 ? -3.496 -5.078 21.354 1.00 25.52 298 ALA B CA 1
ATOM 4159 C C . ALA B 1 298 ? -3.462 -5.361 22.829 1.00 22.59 298 ALA B C 1
ATOM 4160 O O . ALA B 1 298 ? -3.206 -6.500 23.267 1.00 28.16 298 ALA B O 1
ATOM 4162 N N . VAL B 1 299 ? -3.674 -4.316 23.603 1.00 23.31 299 VAL B N 1
ATOM 4163 C CA . VAL B 1 299 ? -3.827 -4.429 25.071 1.00 24.81 299 VAL B CA 1
ATOM 4164 C C . VAL B 1 299 ? -4.821 -3.348 25.573 1.00 26.78 299 VAL B C 1
ATOM 4165 O O . VAL B 1 299 ? -4.868 -2.218 25.028 1.00 27.93 299 VAL B O 1
ATOM 4169 N N . ALA B 1 300 ? -5.593 -3.657 26.626 1.00 28.56 300 ALA B N 1
ATOM 4170 C CA . ALA B 1 300 ? -6.426 -2.605 27.199 1.00 34.43 300 ALA B CA 1
ATOM 4171 C C . ALA B 1 300 ? -5.873 -2.187 28.541 1.00 33.59 300 ALA B C 1
ATOM 4172 O O . ALA B 1 300 ? -5.753 -3.026 29.441 1.00 30.69 300 ALA B O 1
ATOM 4174 N N . TYR B 1 301 ? -5.507 -0.902 28.666 1.00 33.52 301 TYR B N 1
ATOM 4175 C CA . TYR B 1 301 ? -5.088 -0.412 29.976 1.00 36.43 301 TYR B CA 1
ATOM 4176 C C . TYR B 1 301 ? -6.335 -0.066 30.761 1.00 35.60 301 TYR B C 1
ATOM 4177 O O . TYR B 1 301 ? -7.107 0.776 30.296 1.00 30.70 301 TYR B O 1
ATOM 4186 N N . LYS B 1 302 ? -6.497 -0.674 31.930 1.00 36.34 302 LYS B N 1
ATOM 4187 C CA . LYS B 1 302 ? -7.684 -0.416 32.794 1.00 42.07 302 LYS B CA 1
ATOM 4188 C C . LYS B 1 302 ? -7.536 0.693 33.847 1.00 43.51 302 LYS B C 1
ATOM 4189 O O . LYS B 1 302 ? -6.587 0.686 34.629 1.00 40.01 302 LYS B O 1
ATOM 4195 N N . PHE B 1 303 ? -8.460 1.660 33.789 1.00 46.26 303 PHE B N 1
ATOM 4196 C CA . PHE B 1 303 ? -8.708 2.638 34.834 1.00 55.88 303 PHE B CA 1
ATOM 4197 C C . PHE B 1 303 ? -9.673 2.027 35.847 1.00 62.81 303 PHE B C 1
ATOM 4198 O O . PHE B 1 303 ? -10.554 1.241 35.458 1.00 60.07 303 PHE B O 1
ATOM 4206 N N . PRO B 1 304 ? -9.548 2.440 37.139 1.00 75.90 304 PRO B N 1
ATOM 4207 C CA . PRO B 1 304 ? -10.417 2.080 38.277 1.00 71.88 304 PRO B CA 1
ATOM 4208 C C . PRO B 1 304 ? -11.887 1.852 37.927 1.00 71.92 304 PRO B C 1
ATOM 4209 O O . PRO B 1 304 ? -12.688 2.774 38.010 1.00 70.44 304 PRO B O 1
#

Foldseek 3Di:
DVVCVPVVVVVVCVVPVVDDDLQDPVLQAWDDQDDAFDKDFDPFFQFDFAADADLVVVVVLVVLLCVQDPFFKKKKAFAFQAFKWKWWAAQFATDFIFGCPPRTMTTTLSSLVSNQVQDDRGWPGGDTFMFIWGKWAWPVQLVVVQVVCVVVVHHRAPDGRSVRVVQSRGGTSNSSSVGHMHIAIQGTSPPQPDFWSVVSQVVCVNGRHHHDDLMDIGRDSVVVVVSQVVCVVCQVVDRGHTFFMKMFRTGPVSQVVQAPDPHHGSGIHTYGYDD/DPVQVVVQVVVCVVVNVVVCVVPVVVNDLSRPCLQAWDDFDPAWDKDFDPQFDFDFAADADLVVLQVLVVVLCVFPVFFKKKKAFAFLFFKWKFWAAQFATDFIFGNPPRGMTTTLSSLVSNQPLDDRGWPGGDTFMFMWGKWAFQVLLVVVQVVCVVVVDHRDPGRHSVRCVQSRHGTSNSSNVRHIHIAIQATSPDDPDFWSVVRRVVVVNGRHHHDPLMDIDRDSPVVVVSQVVCVVCQVVDRGHTFFMKMFRTGNVSQVRQAPDPRHGSGMYTYGDD

Radius of gyration: 28.17 Å; Cα contacts (8 Å, |Δi|>4): 1051; chains: 2; bounding box: 63×60×81 Å

CATH classification: 3.30.470.30

Organism: Streptococcus pneumoniae (strain P1031) (NCBI:txid488223)

Solvent-accessible surface area: 26787 Å² total; per-residue (Å²): 118,85,80,49,77,122,133,86,54,54,69,44,21,114,84,55,96,110,64,52,81,31,68,18,107,49,32,70,89,38,39,172,103,28,106,47,50,65,90,52,89,24,136,82,100,6,52,56,50,91,60,2,123,39,73,69,69,6,66,49,4,21,59,100,0,130,182,53,14,81,165,12,59,1,0,0,14,14,55,14,42,1,14,22,1,7,0,18,1,90,112,3,69,4,63,8,0,1,1,74,37,107,7,70,47,5,58,45,2,14,96,5,0,34,26,0,75,38,0,17,16,49,19,75,19,102,6,77,8,12,0,10,0,30,0,20,2,27,84,76,10,41,74,114,10,14,50,48,34,109,160,105,76,64,103,85,22,82,66,13,98,69,0,0,17,23,0,0,100,45,63,35,2,36,28,0,37,133,19,97,9,15,1,20,2,57,27,14,20,14,106,55,44,18,76,14,16,36,44,14,3,93,3,1,80,88,8,47,4,61,10,16,105,47,42,59,86,4,63,61,15,94,86,7,52,87,24,1,87,112,8,33,153,100,71,89,126,33,85,16,32,6,47,0,0,10,0,13,1,15,61,37,64,19,14,125,108,20,18,107,67,164,59,9,4,93,18,3,3,0,9,37,38,103,153,124,75,61,11,89,66,32,5,75,85,64,92,101,93,71,6,51,60,62,24,84,57,148,95,113,55,42,39,32,72,0,48,38,30,70,88,35,43,152,93,49,158,45,44,136,134,67,78,17,134,62,77,23,77,63,52,98,51,3,132,34,68,130,71,8,54,56,4,17,45,113,0,128,154,93,15,75,156,7,44,1,0,0,14,15,56,11,33,2,28,14,0,3,0,19,1,92,140,3,57,5,66,4,0,1,20,100,41,110,14,58,76,2,61,37,2,13,60,0,0,26,23,0,73,39,0,20,14,45,17,72,18,90,8,91,9,10,0,7,0,23,0,19,2,30,94,75,17,15,84,118,12,14,116,50,42,124,92,108,71,65,111,95,32,86,60,4,102,67,0,0,36,28,0,1,61,50,58,45,0,43,28,1,32,122,12,97,10,12,1,21,2,65,27,22,17,12,104,53,45,18,78,11,20,26,29,14,5,97,4,2,95,91,5,45,3,58,12,18,110,86,47,57,84,0,90,66,9,79,84,7,48,92,21,2,109,119,8,27,90,44,68,94,125,27,86,15,36,5,44,0,0,10,2,14,0,16,49,42,74,11,9,125,103,18,21,90,71,103,154,10,4,86,22,3,3,0,26,50,23,156

InterPro domains:
  IPR001357 BRCT domain [PF00533] (582-650)
  IPR001357 BRCT domain [PS50172] (577-652)
  IPR001357 BRCT domain [SM00292] (579-652)
  IPR001679 NAD-dependent DNA ligase [MF_01588] (1-652)
  IPR001679 NAD-dependent DNA ligase [PIRSF001604] (3-650)
  IPR001679 NAD-dependent DNA ligase [TIGR00575] (8-647)
  IPR003583 Helix-hairpin-helix DNA-binding motif, class 1 [SM00278] (432-451)
  IPR003583 Helix-hairpin-helix DNA-binding motif, class 1 [SM00278] (466-485)
  IPR004149 Zinc-finger, NAD-dependent DNA ligase C4-type [PF03119] (394-420)
  IPR004150 NAD-dependent DNA ligase, OB-fold [PF03120] (310-385)
  IPR010994 RuvA domain 2-like [SSF47781] (391-570)
  IPR012340 Nucleic acid-binding, OB-fold [G3DSA:2.40.50.140] (305-378)
  IPR012340 Nucleic acid-binding, OB-fold [SSF50249] (306-386)
  IPR013839 NAD-dependent DNA ligase, adenylation [PF01653] (66-306)
  IPR013839 NAD-dependent DNA ligase, adenylation [cd00114] (3-305)
  IPR013840 NAD-dependent DNA ligase, N-terminal [SM00532] (3-434)
  IPR018239 NAD-dependent DNA ligase, active site [PS01055] (109-138)
  IPR033136 NAD-dependent DNA ligase, conserved site [PS01056] (319-334)
  IPR036420 BRCT domain superfamily [G3DSA:3.40.50.10190] (578-652)
  IPR036420 BRCT domain superfamily [SSF52113] (581-651)

Sequence (556 aa):
NKRMNERELVELETAYPEQVLADSPTHRVGGKVLDGFEKYSHQYPLYSLQDAFSREELDAFDARVRKEVAHPTYICELKIDGLSISLTYEKGILVAGVTRGDGSIGENITENLKRVKDIPLTLPEELDITVRGECYMPRASFDQVNQARQENGEPEFANPRNAAAGTLRQLDTAVVAKRNLATFLYQEASPSTRDSQEKGLKYLEQLGFVVNPKRILAENIDEIWNFIQEVGQERENLPYDIDGVVIKVNDLASQEELGFTVKAPKWAVAYKFPANKRMNELVALLNYRELVELETAYPEQVLADSPTHRVGGKVLDGFEKYSHQYPLYSLQDAFSREELDAFDARVRKEVAHPTYICELKIDGLSISLTYEKKGILVAGVTRGDGSIGENITENLKRVKDIPLTLPEELDITVRGECYMPRASFDQVNQARQENGEPEFANPRNAAAGTLRQLDTAVVAKRNLATFLYQEASPSTRDSQEKGLKYLEQLGFVVNPKRILAENIDEIWNFIQEVGQERENLPYDIDGVVIKVNDLASQEELGFTVKAPKWAVAYKFP

Secondary structure (DSSP, 8-state):
-HHHH--HHHHHHHHSGGG--TT-GGGGS--PBPSSPEEEE-SS----PPEE-SHHHHHHHHHHHTTT-SS--EEEEEEE-SEEEEEEEETTEEEEEEE-TTSSEEEE-HHHHTTSTTS-SB-SS---EEEEEEEE--HHHHHHHHHHHHHTT-PPPSSHHHHHHHHHSSSBHHHHHHS--EEEEEEESSS-SSSBHHHHHHHHHHHT-------EEESSHHHHHHHHHHHHHHGGGSSS-EEEEEEEE-BHHHHHHH-B-SSSBSSEEEEE---/--HHHHHHHHH--HHHHHHHHHSGGG--TT-GGGGS---B-SSPPEEE-SS------EE-SHHHHHHHHHHHHTT-SS--EEEEEEESSEEEEEEEETTEEEEEEE-TTSSEEEB-HHHHTTSTTS-SB-SS---EEEEEEEE--HHHHHHHHHHHHHTT-PPPSSHHHHHHHHHHSSBHHHHHHT--EEEEEEESSSPSSSBHHHHHHHHHHTT----S--EEESSHHHHHHHHHHHHHHGGGSSS-EEEEEEEESBHHHHHHH-B-SSSBTTEEEEPP-